Protein AF-0000000083136215 (afdb_homodimer)

Sequence (460 aa):
MIKAVIFDIDNTLYSYDENHIYGMEALAVYCRDSFGITTDEMQACYRKAGRIMTDRIGTDIAAIHSRMLRMQCMLELLEQPLFPHARNMYHAYWDTFIQHIQSNPGILEFMKELKKRTIRIGIGTDMTAYVQYRKLEAIGVTSYIDFIVTSEEAGVEKPHYHFFDICVEKAGVRPEECAFIGDNVRKDIEGAWESGLKGIWYTQEKEPPEHRYFPTIRSFRGIDVDEFLKMIKAVIFDIDNTLYSYDENHIYGMEALAVYCRDSFGITTDEMQACYRKAGRIMTDRIGTDIAAIHSRMLRMQCMLELLEQPLFPHARNMYHAYWDTFIQHIQSNPGILEFMKELKKRTIRIGIGTDMTAYVQYRKLEAIGVTSYIDFIVTSEEAGVEKPHYHFFDICVEKAGVRPEECAFIGDNVRKDIEGAWESGLKGIWYTQEKEPPEHRYFPTIRSFRGIDVDEFLK

Secondary structure (DSSP, 8-state):
---EEEE--BTTTB-HHHHHHHHHHHHHHHHHHHH---HHHHHHHHHHHHHHHHHHH-S-SGGGG-HHHHHHHHHHHTT--STTHHHHHHHHHHHHHHHT--BPTTHHHHHHHHHHTT-EEEEEESS-HHHHHHHHHHHT-GGG--EEEEHHHHSS-TT-HHHHHHHHHHHTS-GGGEEEEES-IIIIIIHHHHTTSEEEEE-TTSPPPSS-SS-EES-STT--HHHHT-/---EEEE--BTTTB-HHHHHHHHHHHHHHHHHHHH---HHHHHHHHHHHHHHHHHHH-S-SGGGG-HHHHHHHHHHHTT--STTHHHHHHHHHHHHHHHT--BPTTHHHHHHHHHHTT-EEEEEESS-HHHHHHHHHHHT-GGG--EEEEHHHHSS-TT-HHHHHHHHHHHTS-GGGEEEEES-IIIIIIHHHHTTSEEEEE-TTSPPPSS-SS-EES-STT--HHHHT-

Radius of gyration: 23.6 Å; Cα contacts (8 Å, |Δi|>4): 904; chains: 2; bounding box: 54×70×49 Å

Foldseek 3Di:
DAQAEAEEQDLTFWDLVVLQVQLLVLLQVLCCVPPVDHSVVLVVLLVVLLVVQCVVVVAAFQSSVDLLSSLVSSCVVSVHDCPPRSVVSVCSRLVRSLQPTETFPQPQVLLVVCVVVNRAYEYQYEHDDPSVVSNCVSHPNVVRHQYYFYSNNQVHAFLDLSSVVVVCVSSVDDLCNYEFEYADCRGTQVSSVVNNHQYEHAPCLDDDDPDDPHHYDPGNPPDPNVVVND/DAQAEAEEQDLTFWDLVVLQVQLLVLLQVLCCVPPVDHSVVLVVLLVVLLVVQCVVVVAAFQSSVDLLSSLVSSCVVSVHDCPPRSVVSVCSRLVRSLQPTETFPQPQVLLVVCVVVNRAYEYQYEHDDPSVVSNCVSHPNVVRHQYYFYSNNQVHAFLDLSSLVVVCVSSVDDLCSYEFEDADCRGTQVSSVVNNHQYEHEPQLDDDDPDDDHHYDPGSPPDDVVVVND

Nearest PDB structures (foldseek):
  6q7p-assembly1_A  TM=8.372E-01  e=2.962E-14  Pyrococcus horikoshii
  1x42-assembly1_A  TM=8.028E-01  e=6.307E-14  Pyrococcus horikoshii OT3
  2gfh-assembly1_A  TM=7.678E-01  e=7.085E-14  Mus musculus
  2hoq-assembly1_A-2  TM=7.217E-01  e=1.128E-13  Pyrococcus horikoshii OT3
  3qnm-assembly1_A  TM=7.711E-01  e=2.320E-12  Bacteroides thetaiotaomicron

Organism: NCBI:txid40520

Solvent-accessible surface area (backbone atoms only — not comparable to full-atom values): 23014 Å² total; per-residue (Å²): 101,50,47,28,44,27,32,28,48,75,43,49,46,26,58,41,74,65,25,47,51,45,10,51,49,40,33,28,52,51,40,29,74,73,69,69,44,52,56,66,55,45,51,53,38,51,54,52,20,47,53,53,44,43,62,50,30,67,60,71,32,20,56,68,65,38,54,54,58,37,34,43,41,30,27,57,74,67,72,44,66,56,66,73,45,25,62,50,44,33,46,34,20,50,54,45,20,48,71,61,50,54,49,38,68,32,47,66,62,46,50,50,53,38,48,76,67,68,33,43,28,34,35,46,32,72,29,52,57,66,63,50,54,54,45,40,55,52,47,66,52,53,92,59,54,73,46,76,42,27,8,33,57,33,46,31,31,69,39,44,50,67,40,52,50,52,47,31,60,72,64,70,53,58,40,70,22,27,33,30,39,17,52,42,60,63,38,34,23,50,20,26,43,76,52,43,25,42,22,27,36,34,44,74,69,37,81,69,69,86,89,59,96,58,55,72,41,41,60,43,52,85,61,58,60,73,67,64,36,98,100,51,48,25,44,26,33,27,48,75,44,47,46,27,60,40,72,63,26,48,50,47,11,51,52,40,35,29,52,50,40,29,75,75,68,70,43,53,53,69,54,46,54,52,40,51,54,51,18,47,54,53,43,42,62,51,29,68,60,71,33,20,56,69,64,36,54,52,59,37,34,43,40,31,27,57,74,68,71,44,68,57,67,72,46,26,62,51,45,33,46,36,21,50,54,45,20,47,72,62,50,52,49,38,68,32,45,66,61,45,51,51,54,39,47,75,66,68,33,44,29,34,36,48,33,72,28,52,58,66,62,51,56,53,45,40,56,51,46,66,52,52,92,59,54,71,46,77,40,28,9,33,55,35,46,30,32,66,41,43,53,67,40,53,50,50,48,31,59,73,65,69,53,57,40,71,22,27,33,29,38,18,51,43,60,63,40,36,23,50,20,27,41,78,51,44,24,42,23,26,37,34,45,73,71,37,82,69,69,86,90,59,96,57,55,70,38,40,57,45,54,84,61,55,58,73,67,64,36,96

InterPro domains:
  IPR006439 HAD hydrolase, subfamily IA [PR00413] (2-13)
  IPR006439 HAD hydrolase, subfamily IA [PR00413] (145-161)
  IPR006439 HAD hydrolase, subfamily IA [PR00413] (163-183)
  IPR006439 HAD hydrolase, subfamily IA [TIGR01549] (105-193)
  IPR023214 HAD superfamily [G3DSA:3.40.50.1000] (3-214)
  IPR036412 HAD-like superfamily [SSF56784] (1-215)
  IPR051400 HAD-like hydrolase superfamily enzymes [PTHR46470] (2-211)

Structure (mmCIF, N/CA/C/O backbone):
data_AF-0000000083136215-model_v1
#
loop_
_entity.id
_entity.type
_entity.pdbx_description
1 polymer "Pyrimidine 5'-nucleotidase YjjG"
#
loop_
_atom_site.group_PDB
_atom_site.id
_atom_site.type_symbol
_atom_site.label_atom_id
_atom_site.label_alt_id
_atom_site.label_comp_id
_atom_site.label_asym_id
_atom_site.label_entity_id
_atom_site.label_seq_id
_atom_site.pdbx_PDB_ins_code
_atom_site.Cartn_x
_atom_site.Cartn_y
_atom_site.Cartn_z
_atom_site.occupancy
_atom_site.B_iso_or_equiv
_atom_site.auth_seq_id
_atom_site.auth_comp_id
_atom_site.auth_asym_id
_atom_site.auth_atom_id
_atom_site.pdbx_PDB_model_num
ATOM 1 N N . MET A 1 1 ? 0.825 27.344 22.625 1 93.5 1 MET A N 1
ATOM 2 C CA . MET A 1 1 ? 0.181 27.719 21.359 1 93.5 1 MET A CA 1
ATOM 3 C C . MET A 1 1 ? 0.409 26.656 20.297 1 93.5 1 MET A C 1
ATOM 5 O O . MET A 1 1 ? 1.489 26.062 20.219 1 93.5 1 MET A O 1
ATOM 9 N N . ILE A 1 2 ? -0.54 26.422 19.609 1 97.94 2 ILE A N 1
ATOM 10 C CA . ILE A 1 2 ? -0.49 25.391 18.578 1 97.94 2 ILE A CA 1
ATOM 11 C C . ILE A 1 2 ? 0.413 25.844 17.438 1 97.94 2 ILE A C 1
ATOM 13 O O . ILE A 1 2 ? 0.312 26.969 16.969 1 97.94 2 ILE A O 1
ATOM 17 N N . LYS A 1 3 ? 1.242 24.953 17.016 1 98.75 3 LYS A N 1
ATOM 18 C CA . LYS A 1 3 ? 2.186 25.281 15.945 1 98.75 3 LYS A CA 1
ATOM 19 C C . LYS A 1 3 ? 2.037 24.312 14.773 1 98.75 3 LYS A C 1
ATOM 21 O O . LYS A 1 3 ? 2.564 24.562 13.688 1 98.75 3 LYS A O 1
ATOM 26 N N . ALA A 1 4 ? 1.312 23.25 14.992 1 98.81 4 ALA A N 1
ATOM 27 C CA . ALA A 1 4 ? 0.999 22.297 13.938 1 98.81 4 ALA A CA 1
ATOM 28 C C . ALA A 1 4 ? -0.413 21.734 14.102 1 98.81 4 ALA A C 1
ATOM 30 O O . ALA A 1 4 ? -0.846 21.453 15.219 1 98.81 4 ALA A O 1
ATOM 31 N N . VAL A 1 5 ? -1.14 21.703 12.992 1 98.94 5 VAL A N 1
ATOM 32 C CA . VAL A 1 5 ? -2.469 21.094 12.961 1 98.94 5 VAL A CA 1
ATOM 33 C C . VAL A 1 5 ? -2.463 19.891 12.023 1 98.94 5 VAL A C 1
ATOM 35 O O . VAL A 1 5 ? -2.119 20 10.852 1 98.94 5 VAL A O 1
ATOM 38 N N . ILE A 1 6 ? -2.789 18.766 12.586 1 98.94 6 ILE A N 1
ATOM 39 C CA . ILE A 1 6 ? -2.822 17.5 11.852 1 98.94 6 ILE A CA 1
ATOM 40 C C . ILE A 1 6 ? -4.27 17.062 11.641 1 98.94 6 ILE A C 1
ATOM 42 O O . ILE A 1 6 ? -5.051 17 12.586 1 98.94 6 ILE A O 1
ATOM 46 N N . PHE A 1 7 ? -4.652 16.812 10.398 1 98.94 7 PHE A N 1
ATOM 47 C CA . PHE A 1 7 ? -6.016 16.438 10.047 1 98.94 7 PHE A CA 1
ATOM 48 C C . PHE A 1 7 ? -6.094 14.961 9.695 1 98.94 7 PHE A C 1
ATOM 50 O O . PHE A 1 7 ? -5.254 14.445 8.953 1 98.94 7 PHE A O 1
ATOM 57 N N . ASP A 1 8 ? -7.121 14.273 10.258 1 98.88 8 ASP A N 1
ATOM 58 C CA . ASP A 1 8 ? -7.59 13.047 9.625 1 98.88 8 ASP A CA 1
ATOM 59 C C . ASP A 1 8 ? -8.172 13.328 8.242 1 98.88 8 ASP A C 1
ATOM 61 O O . ASP A 1 8 ? -8.453 14.477 7.902 1 98.88 8 ASP A O 1
ATOM 65 N N . ILE A 1 9 ? -8.359 12.25 7.434 1 98.81 9 ILE A N 1
ATOM 66 C CA . ILE A 1 9 ? -8.891 12.469 6.094 1 98.81 9 ILE A CA 1
ATOM 67 C C . ILE A 1 9 ? -10.367 12.078 6.062 1 98.81 9 ILE A C 1
ATOM 69 O O . ILE A 1 9 ? -11.242 12.938 5.926 1 98.81 9 ILE A O 1
ATOM 73 N N . ASP A 1 10 ? -10.711 10.773 6.293 1 98.62 10 ASP A N 1
ATOM 74 C CA . ASP A 1 10 ? -12.047 10.219 6.098 1 98.62 10 ASP A CA 1
ATOM 75 C C . ASP A 1 10 ? -13.016 10.75 7.148 1 98.62 10 ASP A C 1
ATOM 77 O O . ASP A 1 10 ? -12.781 10.609 8.352 1 98.62 10 ASP A O 1
ATOM 81 N N . ASN A 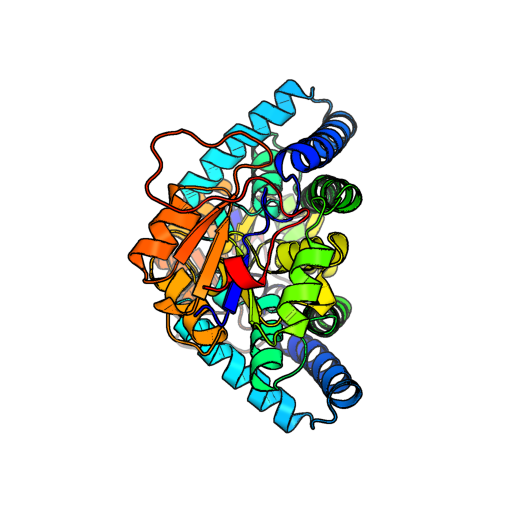1 11 ? -14.094 11.344 6.633 1 98.5 11 ASN A N 1
ATOM 82 C CA . ASN A 1 11 ? -15.156 11.945 7.434 1 98.5 11 ASN A CA 1
ATOM 83 C C . ASN A 1 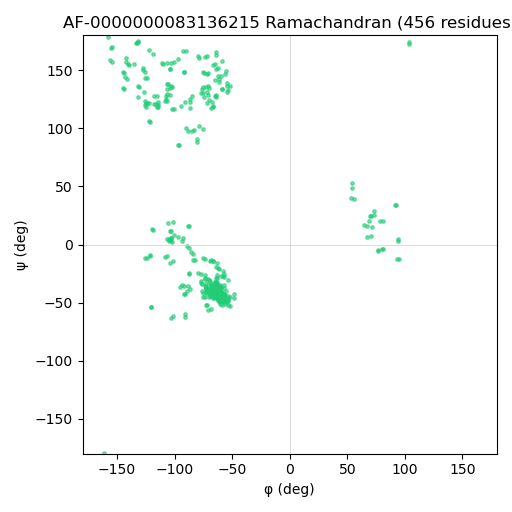11 ? -14.656 13.133 8.242 1 98.5 11 ASN A C 1
ATOM 85 O O . ASN A 1 11 ? -15.305 13.562 9.195 1 98.5 11 ASN A O 1
ATOM 89 N N . THR A 1 12 ? -13.445 13.648 7.824 1 98.69 12 THR A N 1
ATOM 90 C CA . THR A 1 12 ? -12.898 14.891 8.375 1 98.69 12 THR A CA 1
ATOM 91 C C . THR A 1 12 ? -12.688 15.922 7.273 1 98.69 12 THR A C 1
ATOM 93 O O . THR A 1 12 ? -13.281 17 7.301 1 98.69 12 THR A O 1
ATOM 96 N N . LEU A 1 13 ? -11.984 15.594 6.234 1 98.75 13 LEU A N 1
ATOM 97 C CA . LEU A 1 13 ? -11.75 16.547 5.148 1 98.75 13 LEU A CA 1
ATOM 98 C C . LEU A 1 13 ? -12.875 16.484 4.121 1 98.75 13 LEU A C 1
ATOM 100 O O . LEU A 1 13 ? -13.062 17.422 3.344 1 98.75 13 LEU A O 1
ATOM 104 N N . TYR A 1 14 ? -13.523 15.398 4.039 1 98.44 14 TYR A N 1
ATOM 105 C CA . TYR A 1 14 ? -14.648 15.117 3.152 1 98.44 14 TYR A CA 1
ATOM 106 C C . TYR A 1 14 ? -15.539 14.023 3.727 1 98.44 14 TYR A C 1
ATOM 108 O O . TYR A 1 14 ? -15.219 13.438 4.766 1 98.44 14 TYR A O 1
ATOM 116 N N . SER A 1 15 ? -16.734 13.758 3.164 1 98.06 15 SER A N 1
ATOM 117 C CA . SER A 1 15 ? -17.656 12.711 3.631 1 98.06 15 SER A CA 1
ATOM 118 C C . SER A 1 15 ? -17.297 11.359 3.029 1 98.06 15 SER A C 1
ATOM 120 O O . SER A 1 15 ? -17.641 11.07 1.886 1 98.06 15 SER A O 1
ATOM 122 N N . TYR A 1 16 ? -16.578 10.57 3.803 1 98.44 16 TYR A N 1
ATOM 123 C CA . TYR A 1 16 ? -16.25 9.211 3.367 1 98.44 16 TYR A CA 1
ATOM 124 C C . TYR A 1 16 ? -17.516 8.398 3.123 1 98.44 16 TYR A C 1
ATOM 126 O O . TYR A 1 16 ? -17.625 7.695 2.119 1 98.44 16 TYR A O 1
ATOM 134 N N . ASP A 1 17 ? -18.5 8.422 4.051 1 97.69 17 ASP A N 1
ATOM 135 C CA . ASP A 1 17 ? -19.703 7.609 4.012 1 97.69 17 ASP A CA 1
ATOM 136 C C . ASP A 1 17 ? -20.484 7.844 2.717 1 97.69 17 ASP A C 1
ATOM 138 O O . ASP A 1 17 ? -20.953 6.895 2.09 1 97.69 17 ASP A O 1
ATOM 142 N N . GLU A 1 18 ? -20.562 9.164 2.344 1 97.75 18 GLU A N 1
ATOM 143 C CA . GLU A 1 18 ? -21.25 9.484 1.093 1 97.75 18 GLU A CA 1
ATOM 144 C C . GLU A 1 18 ? -20.484 8.922 -0.108 1 97.75 18 GLU A C 1
ATOM 146 O O . GLU A 1 18 ? -21.078 8.32 -1 1 97.75 18 GLU A O 1
ATOM 151 N N . ASN A 1 19 ? -19.219 9.117 -0.139 1 98.69 19 ASN A N 1
ATOM 152 C CA . ASN A 1 19 ? -18.422 8.672 -1.279 1 98.69 19 ASN A CA 1
ATOM 153 C C . ASN A 1 19 ? -18.359 7.152 -1.353 1 98.69 19 ASN A C 1
ATOM 155 O O . ASN A 1 19 ? -18.266 6.582 -2.441 1 98.69 19 ASN A O 1
ATOM 159 N N . HIS A 1 20 ? -18.344 6.5 -0.142 1 98.69 20 HIS A N 1
ATOM 160 C CA . HIS A 1 20 ? -18.375 5.043 -0.09 1 98.69 20 HIS A CA 1
ATOM 161 C C . HIS A 1 20 ? -19.594 4.492 -0.82 1 98.69 20 HIS A C 1
ATOM 163 O O . HIS A 1 20 ? -19.516 3.451 -1.477 1 98.69 20 HIS A O 1
ATOM 169 N N . ILE A 1 21 ? -20.75 5.168 -0.734 1 98.44 21 ILE A N 1
ATOM 170 C CA . ILE A 1 21 ? -21.969 4.758 -1.431 1 98.44 21 ILE A CA 1
ATOM 171 C C . ILE A 1 21 ? -21.703 4.723 -2.936 1 98.44 21 ILE A C 1
ATOM 173 O O . ILE A 1 21 ? -22.062 3.748 -3.607 1 98.44 21 ILE A O 1
ATOM 177 N N . TYR A 1 22 ? -21.047 5.77 -3.48 1 98.75 22 TYR A N 1
ATOM 178 C CA . TYR A 1 22 ? -20.75 5.82 -4.906 1 98.75 22 TYR A CA 1
ATOM 179 C C . TYR A 1 22 ? -19.828 4.672 -5.305 1 98.75 22 TYR A C 1
ATOM 181 O O . TYR A 1 22 ? -20.047 4.012 -6.324 1 98.75 22 TYR A O 1
ATOM 189 N N . GLY A 1 23 ? -18.734 4.469 -4.516 1 98.88 23 GLY A N 1
ATOM 190 C CA . GLY A 1 23 ? -17.828 3.357 -4.797 1 98.88 23 GLY A CA 1
ATOM 191 C C . GLY A 1 23 ? -18.531 2.01 -4.781 1 98.88 23 GLY A C 1
ATOM 192 O O . GLY A 1 23 ? -18.328 1.188 -5.676 1 98.88 23 GLY A O 1
ATOM 193 N N . MET A 1 24 ? -19.422 1.765 -3.744 1 98.81 24 MET A N 1
ATOM 194 C CA . MET A 1 24 ? -20.141 0.498 -3.59 1 98.81 24 MET A CA 1
ATOM 195 C C . MET A 1 24 ? -21.125 0.291 -4.727 1 98.81 24 MET A C 1
ATOM 197 O O . MET A 1 24 ? -21.328 -0.836 -5.184 1 98.81 24 MET A O 1
ATOM 201 N N . GLU A 1 25 ? -21.766 1.363 -5.145 1 98.75 25 GLU A N 1
ATOM 202 C CA . GLU A 1 25 ? -22.688 1.273 -6.273 1 98.75 25 GLU A CA 1
ATOM 203 C C . GLU A 1 25 ? -21.953 0.869 -7.551 1 98.75 25 GLU A C 1
ATOM 205 O O . GLU A 1 25 ? -22.438 0.022 -8.305 1 98.75 25 GLU A O 1
ATOM 210 N N . ALA A 1 26 ? -20.797 1.514 -7.793 1 98.88 26 ALA A N 1
ATOM 211 C CA . ALA A 1 26 ? -20 1.153 -8.961 1 98.88 26 ALA A CA 1
ATOM 212 C C . ALA A 1 26 ? -19.562 -0.307 -8.898 1 98.88 26 ALA A C 1
ATOM 214 O O . ALA A 1 26 ? -19.562 -1.01 -9.914 1 98.88 26 ALA A O 1
ATOM 215 N N . LEU A 1 27 ? -19.172 -0.748 -7.723 1 98.94 27 LEU A N 1
ATOM 216 C CA . LEU A 1 27 ? -18.781 -2.139 -7.523 1 98.94 27 LEU A CA 1
ATOM 217 C C . LEU A 1 27 ? -19.953 -3.076 -7.781 1 98.94 27 LEU A C 1
ATOM 219 O O . LEU A 1 27 ? -19.797 -4.129 -8.398 1 98.94 27 LEU A O 1
ATOM 223 N N . ALA A 1 28 ? -21.125 -2.723 -7.305 1 98.81 28 ALA A N 1
ATOM 224 C CA . ALA A 1 28 ? -22.328 -3.529 -7.512 1 98.81 28 ALA A CA 1
ATOM 225 C C . ALA A 1 28 ? -22.656 -3.668 -8.992 1 98.81 28 ALA A C 1
ATOM 227 O O . ALA A 1 28 ? -23 -4.754 -9.461 1 98.81 28 ALA A O 1
ATOM 228 N N . VAL A 1 29 ? -22.578 -2.59 -9.703 1 98.88 29 VAL A N 1
ATOM 229 C CA . VAL A 1 29 ? -22.828 -2.611 -11.141 1 98.88 29 VAL A CA 1
ATOM 230 C C . VAL A 1 29 ? -21.828 -3.557 -11.82 1 98.88 29 VAL A C 1
ATOM 232 O O . VAL A 1 29 ? -22.234 -4.395 -12.633 1 98.88 29 VAL A O 1
ATOM 235 N N . TYR A 1 30 ? -20.547 -3.383 -11.461 1 98.88 30 TYR A N 1
ATOM 236 C CA . TYR A 1 30 ? -19.547 -4.254 -12.047 1 98.88 30 TYR A CA 1
ATOM 237 C C . TYR A 1 30 ? -19.875 -5.723 -11.789 1 98.88 30 TYR A C 1
ATOM 239 O O . TYR A 1 30 ? -19.797 -6.547 -12.703 1 98.88 30 TYR A O 1
ATOM 247 N N . CYS A 1 31 ? -20.234 -6.082 -10.539 1 98.81 31 CYS A N 1
ATOM 248 C CA . CYS A 1 31 ? -20.484 -7.465 -10.156 1 98.81 31 CYS A CA 1
ATOM 249 C C . CYS A 1 31 ? -21.75 -7.992 -10.828 1 98.81 31 CYS A C 1
ATOM 251 O O . CYS A 1 31 ? -21.812 -9.164 -11.219 1 98.81 31 CYS A O 1
ATOM 253 N N . ARG A 1 32 ? -22.734 -7.148 -10.883 1 98.62 32 ARG A N 1
ATOM 254 C CA . ARG A 1 32 ? -23.953 -7.539 -11.602 1 98.62 32 ARG A CA 1
ATOM 255 C C . ARG A 1 32 ? -23.641 -7.871 -13.055 1 98.62 32 ARG A C 1
ATOM 257 O O . ARG A 1 32 ? -24.031 -8.93 -13.555 1 98.62 32 ARG A O 1
ATOM 264 N N . ASP A 1 33 ? -22.922 -7.035 -13.672 1 98.75 33 ASP A N 1
ATOM 265 C CA . ASP A 1 33 ? -22.656 -7.176 -15.102 1 98.75 33 ASP A CA 1
ATOM 266 C C . ASP A 1 33 ? -21.688 -8.32 -15.375 1 98.75 33 ASP A C 1
ATOM 268 O O . ASP A 1 33 ? -21.797 -9 -16.391 1 98.75 33 ASP A O 1
ATOM 272 N N . SER A 1 34 ? -20.734 -8.469 -14.508 1 98.75 34 SER A N 1
ATOM 273 C CA . SER A 1 34 ? -19.672 -9.445 -14.758 1 98.75 34 SER A CA 1
ATOM 274 C C . SER A 1 34 ? -20.047 -10.82 -14.211 1 98.75 34 SER A C 1
ATOM 276 O O . SER A 1 34 ? -19.641 -11.844 -14.758 1 98.75 34 SER A O 1
ATOM 278 N N . PHE A 1 35 ? -20.75 -10.891 -13.062 1 98.69 35 PHE A N 1
ATOM 279 C CA . PHE A 1 35 ? -20.922 -12.148 -12.352 1 98.69 35 PHE A CA 1
ATOM 280 C C . PHE A 1 35 ? -22.406 -12.484 -12.203 1 98.69 35 PHE A C 1
ATOM 282 O O . PHE A 1 35 ? -22.75 -13.562 -11.719 1 98.69 35 PHE A O 1
ATOM 289 N N . GLY A 1 36 ? -23.328 -11.586 -12.523 1 98.44 36 GLY A N 1
ATOM 290 C CA . GLY A 1 36 ? -24.75 -11.812 -12.461 1 98.44 36 GLY A CA 1
ATOM 291 C C . GLY A 1 36 ? -25.297 -11.844 -11.047 1 98.44 36 GLY A C 1
ATOM 292 O O . GLY A 1 36 ? -26.312 -12.484 -10.773 1 98.44 36 GLY A O 1
ATOM 293 N N . ILE A 1 37 ? -24.641 -11.203 -10.125 1 98.62 37 ILE A N 1
ATOM 294 C CA . ILE A 1 37 ? -25.109 -11.227 -8.75 1 98.62 37 ILE A CA 1
ATOM 295 C C . ILE A 1 37 ? -25.797 -9.898 -8.422 1 98.62 37 ILE A C 1
ATOM 297 O O . ILE A 1 37 ? -25.5 -8.867 -9.031 1 98.62 37 ILE A O 1
ATOM 301 N N . THR A 1 38 ? -26.734 -9.922 -7.375 1 98.62 38 THR A N 1
ATOM 302 C CA . THR A 1 38 ? -27.484 -8.742 -6.961 1 98.62 38 THR A CA 1
ATOM 303 C C . THR A 1 38 ? -26.625 -7.844 -6.07 1 98.62 38 THR A C 1
ATOM 305 O O . THR A 1 38 ? -25.578 -8.266 -5.57 1 98.62 38 THR A O 1
ATOM 308 N N . THR A 1 39 ? -27.047 -6.629 -5.938 1 98.38 39 THR A N 1
ATOM 309 C CA . THR A 1 39 ? -26.391 -5.68 -5.043 1 98.38 39 THR A CA 1
ATOM 310 C C . THR A 1 39 ? -26.312 -6.234 -3.623 1 98.38 39 THR A C 1
ATOM 312 O O . THR A 1 39 ? -25.297 -6.109 -2.953 1 98.38 39 THR A O 1
ATOM 315 N N . ASP A 1 40 ? -27.406 -6.902 -3.184 1 98.25 40 ASP A N 1
ATOM 316 C CA . ASP A 1 40 ? -27.438 -7.473 -1.84 1 98.25 40 ASP A CA 1
ATOM 317 C C . ASP A 1 40 ? -26.391 -8.57 -1.69 1 98.25 40 ASP A C 1
ATOM 319 O O . ASP A 1 40 ? -25.719 -8.656 -0.666 1 98.25 40 ASP A O 1
ATOM 323 N N . GLU A 1 41 ? -26.312 -9.367 -2.697 1 98.69 41 GLU A N 1
ATOM 324 C CA . GLU A 1 41 ? -25.312 -10.438 -2.684 1 98.69 41 GLU A CA 1
ATOM 325 C C . GLU A 1 41 ? -23.891 -9.875 -2.666 1 98.69 41 GLU A C 1
ATOM 327 O O . GLU A 1 41 ? -23.031 -10.375 -1.945 1 98.69 41 GLU A O 1
ATOM 332 N N . MET A 1 42 ? -23.766 -8.859 -3.5 1 98.75 42 MET A N 1
ATOM 333 C CA . MET A 1 42 ? -22.453 -8.211 -3.551 1 98.75 42 MET A CA 1
ATOM 334 C C . MET A 1 42 ? -22.109 -7.598 -2.201 1 98.75 42 MET A C 1
ATOM 336 O O . MET A 1 42 ? -20.984 -7.754 -1.723 1 98.75 42 MET A O 1
ATOM 340 N N . GLN A 1 43 ? -22.984 -6.902 -1.473 1 98.62 43 GLN A N 1
ATOM 341 C CA . GLN A 1 43 ? -22.719 -6.27 -0.184 1 98.62 43 GLN A CA 1
ATOM 342 C C . GLN A 1 43 ? -22.422 -7.309 0.89 1 98.62 43 GLN A C 1
ATOM 344 O O . GLN A 1 43 ? -21.547 -7.098 1.739 1 98.62 43 GLN A O 1
ATOM 349 N N . ALA A 1 44 ? -23.172 -8.461 0.862 1 98.69 44 ALA A N 1
ATOM 350 C CA . ALA A 1 44 ? -22.891 -9.555 1.791 1 98.69 44 ALA A CA 1
ATOM 351 C C . ALA A 1 44 ? -21.5 -10.125 1.569 1 98.69 44 ALA A C 1
ATOM 353 O O . ALA A 1 44 ? -20.781 -10.406 2.529 1 98.69 44 ALA A O 1
ATOM 354 N N . CYS A 1 45 ? -21.203 -10.242 0.268 1 98.88 45 CYS A N 1
ATOM 355 C CA . CYS A 1 45 ? -19.891 -10.734 -0.088 1 98.88 45 CYS A CA 1
ATOM 356 C C . CYS A 1 45 ? -18.797 -9.766 0.376 1 98.88 45 CYS A C 1
ATOM 358 O O . CYS A 1 45 ? -17.781 -10.188 0.909 1 98.88 45 CYS A O 1
ATOM 360 N N . TYR A 1 46 ? -19.047 -8.531 0.236 1 98.81 46 TYR A N 1
ATOM 361 C CA . TYR A 1 46 ? -18.109 -7.484 0.646 1 98.81 46 TYR A CA 1
ATOM 362 C C . TYR A 1 46 ? -17.859 -7.547 2.146 1 98.81 46 TYR A C 1
ATOM 364 O O . TYR A 1 46 ? -16.703 -7.465 2.586 1 98.81 46 TYR A O 1
ATOM 372 N N . ARG A 1 47 ? -18.891 -7.691 2.934 1 98.5 47 ARG A N 1
ATOM 373 C CA . ARG A 1 47 ? -18.766 -7.777 4.387 1 98.5 47 ARG A CA 1
ATOM 374 C C . ARG A 1 47 ? -18.016 -9.039 4.797 1 98.5 47 ARG A C 1
ATOM 376 O O . ARG A 1 47 ? -17.141 -9 5.66 1 98.5 47 ARG A O 1
ATOM 383 N N . LYS A 1 48 ? -18.375 -10.164 4.184 1 98.75 48 LYS A N 1
ATOM 384 C CA . LYS A 1 48 ? -17.703 -11.43 4.488 1 98.75 48 LYS A CA 1
ATOM 385 C C . LYS A 1 48 ? -16.219 -11.375 4.141 1 98.75 48 LYS A C 1
ATOM 387 O O . LYS A 1 48 ? -15.383 -11.859 4.898 1 98.75 48 LYS A O 1
ATOM 392 N N . ALA A 1 49 ? -15.953 -10.711 2.986 1 98.81 49 ALA A N 1
ATOM 393 C CA . ALA A 1 49 ? -14.562 -10.531 2.578 1 98.81 49 ALA A CA 1
ATOM 394 C C . ALA A 1 49 ? -13.781 -9.727 3.611 1 98.81 49 ALA A C 1
ATOM 396 O O . ALA A 1 49 ? -12.641 -10.055 3.932 1 98.81 49 ALA A O 1
ATOM 397 N N . GLY A 1 50 ? -14.367 -8.742 4.168 1 98.19 50 GLY A N 1
ATOM 398 C CA . GLY A 1 50 ? -13.727 -7.941 5.199 1 98.19 50 GLY A CA 1
ATOM 399 C C . GLY A 1 50 ? -13.359 -8.742 6.438 1 98.19 50 GLY A C 1
ATOM 400 O O . GLY A 1 50 ? -12.281 -8.562 7.004 1 98.19 50 GLY A O 1
ATOM 401 N N . ARG A 1 51 ? -14.258 -9.594 6.871 1 98 51 ARG A N 1
ATOM 402 C CA . ARG A 1 51 ? -14.023 -10.438 8.039 1 98 51 ARG A CA 1
ATOM 403 C C . ARG A 1 51 ? -12.867 -11.406 7.785 1 98 51 ARG A C 1
ATOM 405 O O . ARG A 1 51 ? -12.008 -11.602 8.648 1 98 51 ARG A O 1
ATOM 412 N N . ILE A 1 52 ? -12.844 -11.969 6.621 1 98.38 52 ILE A N 1
ATOM 413 C CA . ILE A 1 52 ? -11.789 -12.906 6.258 1 98.38 52 ILE A CA 1
ATOM 414 C C . ILE A 1 52 ? -10.438 -12.203 6.266 1 98.38 52 ILE A C 1
ATOM 416 O O . ILE A 1 52 ? -9.461 -12.711 6.828 1 98.38 52 ILE A O 1
ATOM 420 N N . MET A 1 53 ? -10.406 -11.031 5.668 1 97.94 53 MET A N 1
ATOM 421 C CA . MET A 1 53 ? -9.18 -10.242 5.613 1 97.94 53 MET A CA 1
ATOM 422 C C . MET A 1 53 ? -8.672 -9.93 7.016 1 97.94 53 MET A C 1
ATOM 424 O O . MET A 1 53 ? -7.477 -10.086 7.297 1 97.94 53 MET A O 1
ATOM 428 N N . THR A 1 54 ? -9.57 -9.469 7.848 1 97.19 54 THR A N 1
ATOM 429 C CA . THR A 1 54 ? -9.188 -9.109 9.211 1 97.19 54 THR A CA 1
ATOM 430 C C . THR A 1 54 ? -8.633 -10.32 9.953 1 97.19 54 THR A C 1
ATOM 432 O O . THR A 1 54 ? -7.637 -10.211 10.672 1 97.19 54 THR A O 1
ATOM 435 N N . ASP A 1 55 ? -9.242 -11.484 9.773 1 97.81 55 ASP A N 1
ATOM 436 C CA . ASP A 1 55 ? -8.797 -12.719 10.422 1 97.81 55 ASP A CA 1
ATOM 437 C C . ASP A 1 55 ? -7.418 -13.133 9.914 1 97.81 55 ASP A C 1
ATOM 439 O O . ASP A 1 55 ? -6.566 -13.562 10.695 1 97.81 55 ASP A O 1
ATOM 443 N N . ARG A 1 56 ? -7.18 -13.016 8.625 1 98 56 ARG A N 1
ATOM 444 C CA . ARG A 1 56 ? -5.906 -13.414 8.031 1 98 56 ARG A CA 1
ATOM 445 C C . ARG A 1 56 ? -4.777 -12.492 8.469 1 98 56 ARG A C 1
ATOM 447 O O . ARG A 1 56 ? -3.689 -12.953 8.82 1 98 56 ARG A O 1
ATOM 454 N N . ILE A 1 57 ? -5.031 -11.188 8.453 1 97.62 57 ILE A N 1
ATOM 455 C CA . ILE A 1 57 ? -4 -10.203 8.766 1 97.62 57 ILE A CA 1
ATOM 456 C C . ILE A 1 57 ? -3.715 -10.219 10.266 1 97.62 57 ILE A C 1
ATOM 458 O O . ILE A 1 57 ? -2.555 -10.164 10.688 1 97.62 57 ILE A O 1
ATOM 462 N N . GLY A 1 58 ? -4.68 -10.32 11.117 1 94.75 58 GLY A N 1
ATOM 463 C CA . GLY A 1 58 ? -4.57 -10.633 12.531 1 94.75 58 GLY A CA 1
ATOM 464 C C . GLY A 1 58 ? -4.082 -9.461 13.367 1 94.75 58 GLY A C 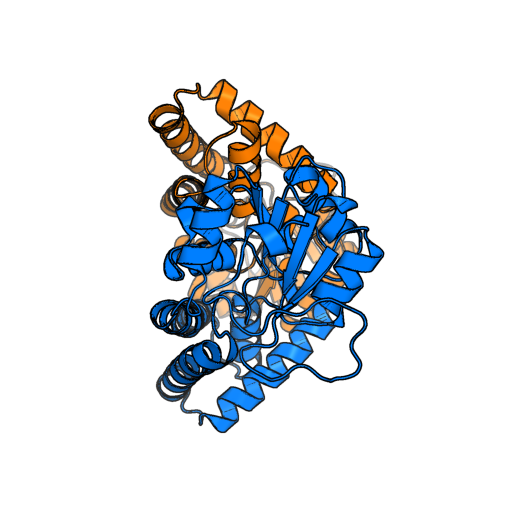1
ATOM 465 O O . GLY A 1 58 ? -3.914 -9.578 14.578 1 94.75 58 GLY A O 1
ATOM 466 N N . THR A 1 59 ? -3.711 -8.312 12.797 1 93.12 59 THR A N 1
ATOM 467 C CA . THR A 1 59 ? -3.266 -7.129 13.523 1 93.12 59 THR A CA 1
ATOM 468 C C . THR A 1 59 ? -3.822 -5.863 12.875 1 93.12 59 THR A C 1
ATOM 470 O O . THR A 1 59 ? -4.164 -5.863 11.688 1 93.12 59 THR A O 1
ATOM 473 N N . ASP A 1 60 ? -3.91 -4.879 13.68 1 94.19 60 ASP A N 1
ATOM 474 C CA . ASP A 1 60 ? -4.43 -3.605 13.195 1 94.19 60 ASP A CA 1
ATOM 475 C C . ASP A 1 60 ? -3.354 -2.816 12.461 1 94.19 60 ASP A C 1
ATOM 477 O O . ASP A 1 60 ? -2.627 -2.027 13.062 1 94.19 60 ASP A O 1
ATOM 481 N N . ILE A 1 61 ? -3.246 -3.053 11.188 1 97.25 61 ILE A N 1
ATOM 482 C CA . ILE A 1 61 ? -2.33 -2.348 10.297 1 97.25 61 ILE A CA 1
ATOM 483 C C . ILE A 1 61 ? -3.076 -1.894 9.047 1 97.25 61 ILE A C 1
ATOM 485 O O . ILE A 1 61 ? -4.246 -2.23 8.859 1 97.25 61 ILE A O 1
ATOM 489 N N . ALA A 1 62 ? -2.451 -1.161 8.211 1 97.94 62 ALA A N 1
ATOM 490 C CA . ALA A 1 62 ? -3.088 -0.507 7.07 1 97.94 62 ALA A CA 1
ATOM 491 C C . ALA A 1 62 ? -3.734 -1.53 6.141 1 97.94 62 ALA A C 1
ATOM 493 O O . ALA A 1 62 ? -4.754 -1.247 5.512 1 97.94 62 ALA A O 1
ATOM 494 N N . ALA A 1 63 ? -3.193 -2.768 6.125 1 98.12 63 ALA A N 1
ATOM 495 C CA . ALA A 1 63 ? -3.607 -3.797 5.176 1 98.12 63 ALA A CA 1
ATOM 496 C C . ALA A 1 63 ? -5.074 -4.172 5.379 1 98.12 63 ALA A C 1
ATOM 498 O O . ALA A 1 63 ? -5.754 -4.57 4.43 1 98.12 63 ALA A O 1
ATOM 499 N N . ILE A 1 64 ? -5.656 -4.02 6.582 1 97.62 64 ILE A N 1
ATOM 500 C CA . ILE A 1 64 ? -7.023 -4.449 6.867 1 97.62 64 ILE A CA 1
ATOM 501 C C . ILE A 1 64 ? -8.008 -3.574 6.098 1 97.62 64 ILE A C 1
ATOM 503 O O . ILE A 1 64 ? -9.188 -3.924 5.965 1 97.62 64 ILE A O 1
ATOM 507 N N . HIS A 1 65 ? -7.469 -2.463 5.574 1 97.44 65 HIS A N 1
ATOM 508 C CA . HIS A 1 65 ? -8.32 -1.528 4.852 1 97.44 65 HIS A CA 1
ATOM 509 C C . HIS A 1 65 ? -8.102 -1.63 3.346 1 97.44 65 HIS A C 1
ATOM 511 O O . HIS A 1 65 ? -8.695 -0.871 2.574 1 97.44 65 HIS A O 1
ATOM 517 N N . SER A 1 66 ? -7.262 -2.537 2.881 1 98.38 66 SER A N 1
ATOM 518 C CA . SER A 1 66 ? -6.902 -2.639 1.47 1 98.38 66 SER A CA 1
ATOM 519 C C . SER A 1 66 ? -8.094 -3.074 0.625 1 98.38 66 SER A C 1
ATOM 521 O O . SER A 1 66 ? -8.617 -4.18 0.797 1 98.38 66 SER A O 1
ATOM 523 N N . ARG A 1 67 ? -8.516 -2.217 -0.33 1 98.5 67 ARG A N 1
ATOM 524 C CA . ARG A 1 67 ? -9.602 -2.598 -1.23 1 98.5 67 ARG A CA 1
ATOM 525 C C . ARG A 1 67 ? -9.125 -3.615 -2.262 1 98.5 67 ARG A C 1
ATOM 527 O O . ARG A 1 67 ? -9.906 -4.445 -2.732 1 98.5 67 ARG A O 1
ATOM 534 N N . MET A 1 68 ? -7.809 -3.58 -2.621 1 98.69 68 MET A N 1
ATOM 535 C CA . MET A 1 68 ? -7.281 -4.621 -3.502 1 98.69 68 MET A CA 1
ATOM 536 C C . MET A 1 68 ? -7.492 -6.004 -2.895 1 98.69 68 MET A C 1
ATOM 538 O O . MET A 1 68 ? -7.965 -6.918 -3.572 1 98.69 68 MET A O 1
ATOM 542 N N . LEU A 1 69 ? -7.141 -6.105 -1.572 1 98.81 69 LEU A N 1
ATOM 543 C CA . LEU A 1 69 ? -7.316 -7.383 -0.888 1 98.81 69 LEU A CA 1
ATOM 544 C C . LEU A 1 69 ? -8.797 -7.719 -0.736 1 98.81 69 LEU A C 1
ATOM 546 O O . LEU A 1 69 ? -9.188 -8.883 -0.829 1 98.81 69 LEU A O 1
ATOM 550 N N . ARG A 1 70 ? -9.641 -6.68 -0.504 1 98.81 70 ARG A N 1
ATOM 551 C CA . ARG A 1 70 ? -11.078 -6.906 -0.381 1 98.81 70 ARG A CA 1
ATOM 552 C C . ARG A 1 70 ? -11.648 -7.492 -1.668 1 98.81 70 ARG A C 1
ATOM 554 O O . ARG A 1 70 ? -12.422 -8.453 -1.63 1 98.81 70 ARG A O 1
ATOM 561 N N . MET A 1 71 ? -11.258 -6.891 -2.85 1 98.94 71 MET A N 1
ATOM 562 C CA . MET A 1 71 ? -11.727 -7.391 -4.141 1 98.94 71 MET A CA 1
ATOM 563 C C . MET A 1 71 ? -11.242 -8.82 -4.379 1 98.94 71 MET A C 1
ATOM 565 O O . MET A 1 71 ? -12 -9.664 -4.855 1 98.94 71 MET A O 1
ATOM 569 N N . GLN A 1 72 ? -9.984 -9.023 -4.062 1 98.94 72 GLN A N 1
ATOM 570 C CA . GLN A 1 72 ? -9.445 -10.367 -4.203 1 98.94 72 GLN A CA 1
ATOM 571 C C . GLN A 1 72 ? -10.273 -11.375 -3.408 1 98.94 72 GLN A C 1
ATOM 573 O O . GLN A 1 72 ? -10.664 -12.422 -3.934 1 98.94 72 GLN A O 1
ATOM 578 N N . CYS A 1 73 ? -10.508 -11.094 -2.131 1 98.81 73 CYS A N 1
ATOM 579 C CA . CYS A 1 73 ? -11.258 -12 -1.266 1 98.81 73 CYS A CA 1
ATOM 580 C C . CYS A 1 73 ? -12.672 -12.195 -1.786 1 98.81 73 CYS A C 1
ATOM 582 O O . CYS A 1 73 ? -13.219 -13.305 -1.713 1 98.81 73 CYS A O 1
ATOM 584 N N . MET A 1 74 ? -13.312 -11.164 -2.279 1 98.88 74 MET A N 1
ATOM 585 C CA . MET A 1 74 ? -14.641 -11.297 -2.867 1 98.88 74 MET A CA 1
ATOM 586 C C . MET A 1 74 ? -14.625 -12.273 -4.035 1 98.88 74 MET A C 1
ATOM 588 O O . MET A 1 74 ? -15.508 -13.125 -4.152 1 98.88 74 MET A O 1
ATOM 592 N N . LEU A 1 75 ? -13.672 -12.094 -4.914 1 98.88 75 LEU A N 1
ATOM 593 C CA . LEU A 1 75 ? -13.578 -12.961 -6.086 1 98.88 75 LEU A CA 1
ATOM 594 C C . LEU A 1 75 ? -13.375 -14.414 -5.672 1 98.88 75 LEU A C 1
ATOM 596 O O . LEU A 1 75 ? -13.922 -15.32 -6.297 1 98.88 75 LEU A O 1
ATOM 600 N N . GLU A 1 76 ? -12.547 -14.57 -4.648 1 98.69 76 GLU A N 1
ATOM 601 C CA . GLU A 1 76 ? -12.359 -15.922 -4.121 1 98.69 76 GLU A CA 1
ATOM 602 C C . GLU A 1 76 ? -13.68 -16.5 -3.605 1 98.69 76 GLU A C 1
ATOM 604 O O . GLU A 1 76 ? -14.023 -17.641 -3.902 1 98.69 76 GLU A O 1
ATOM 609 N N . LEU A 1 77 ? -14.414 -15.727 -2.861 1 98.5 77 LEU A N 1
ATOM 610 C CA . LEU A 1 77 ? -15.695 -16.156 -2.312 1 98.5 77 LEU A CA 1
ATOM 611 C C . LEU A 1 77 ? -16.703 -16.438 -3.428 1 98.5 77 LEU A C 1
ATOM 613 O O . LEU A 1 77 ? -17.5 -17.375 -3.314 1 98.5 77 LEU A O 1
ATOM 617 N N . LEU A 1 78 ? -16.609 -15.695 -4.504 1 98.56 78 LEU A N 1
ATOM 618 C CA . LEU A 1 78 ? -17.547 -15.836 -5.613 1 98.56 78 LEU A CA 1
ATOM 619 C C . LEU A 1 78 ? -17.062 -16.875 -6.613 1 98.56 78 LEU A C 1
ATOM 621 O O . LEU A 1 78 ? -17.75 -17.172 -7.59 1 98.56 78 LEU A O 1
ATOM 625 N N . GLU A 1 79 ? -15.859 -17.422 -6.27 1 97.69 79 GLU A N 1
ATOM 626 C CA . GLU A 1 79 ? -15.242 -18.391 -7.172 1 97.69 79 GLU A CA 1
ATOM 627 C C . GLU A 1 79 ? -15.125 -17.828 -8.586 1 97.69 79 GLU A C 1
ATOM 629 O O . GLU A 1 79 ? -15.484 -18.5 -9.555 1 97.69 79 GLU A O 1
ATOM 634 N N . GLN A 1 80 ? -14.781 -16.562 -8.742 1 98.56 80 GLN A N 1
ATOM 635 C CA . GLN A 1 80 ? -14.508 -15.891 -10 1 98.56 80 GLN A CA 1
ATOM 636 C C . GLN A 1 80 ? -13.016 -15.695 -10.211 1 98.56 80 GLN A C 1
ATOM 638 O O . GLN A 1 80 ? -12.242 -15.672 -9.242 1 98.56 80 GLN A O 1
ATOM 643 N N . PRO A 1 81 ? -12.609 -15.672 -11.523 1 98.19 81 PRO A N 1
ATOM 644 C CA . PRO A 1 81 ? -11.188 -15.461 -11.781 1 98.19 81 PRO A CA 1
ATOM 645 C C . PRO A 1 81 ? -10.68 -14.117 -11.258 1 98.19 81 PRO A C 1
ATOM 647 O O . PRO A 1 81 ? -11.406 -13.125 -11.305 1 98.19 81 PRO A O 1
ATOM 650 N N . LEU A 1 82 ? -9.469 -14.094 -10.742 1 98.75 82 LEU A N 1
ATOM 651 C CA . LEU A 1 82 ? -8.852 -12.875 -10.242 1 98.75 82 LEU A CA 1
ATOM 652 C C . LEU A 1 82 ? -8.633 -11.867 -11.367 1 98.75 82 LEU A C 1
ATOM 654 O O . LEU A 1 82 ? -8.828 -10.664 -11.172 1 98.75 82 LEU A O 1
ATOM 658 N N . PHE A 1 83 ? -8.203 -12.469 -12.555 1 98.56 83 PHE A N 1
ATOM 659 C CA . PHE A 1 83 ? -7.91 -11.609 -13.695 1 98.56 83 PHE A CA 1
ATOM 660 C C . PHE A 1 83 ? -9.016 -11.711 -14.742 1 98.56 83 PHE A C 1
ATOM 662 O O . PHE A 1 83 ? -9.5 -12.805 -15.039 1 98.56 83 PHE A O 1
ATOM 669 N N . PRO A 1 84 ? -9.367 -10.531 -15.281 1 98.25 84 PRO A N 1
ATOM 670 C CA . PRO A 1 84 ? -8.891 -9.18 -14.984 1 98.25 84 PRO A CA 1
ATOM 671 C C . PRO A 1 84 ? -9.688 -8.508 -13.867 1 98.25 84 PRO A C 1
ATOM 673 O O . PRO A 1 84 ? -9.555 -7.301 -13.648 1 98.25 84 PRO A O 1
ATOM 676 N N . HIS A 1 85 ? -10.461 -9.297 -13.094 1 98.88 85 HIS A N 1
ATOM 677 C CA . HIS A 1 85 ? -11.578 -8.734 -12.336 1 98.88 85 HIS A CA 1
ATOM 678 C C . HIS A 1 85 ? -11.086 -7.996 -11.094 1 98.88 85 HIS A C 1
ATOM 680 O O . HIS A 1 85 ? -11.664 -6.984 -10.703 1 98.88 85 HIS A O 1
ATOM 686 N N . ALA A 1 86 ? -9.977 -8.438 -10.414 1 98.88 86 ALA A N 1
ATOM 687 C CA . ALA A 1 86 ? -9.539 -7.852 -9.148 1 98.88 86 ALA A CA 1
ATOM 688 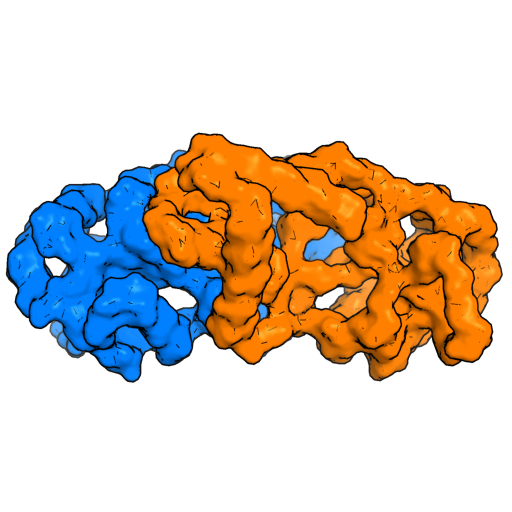C C . ALA A 1 86 ? -9.211 -6.371 -9.312 1 98.88 86 ALA A C 1
ATOM 690 O O . ALA A 1 86 ? -9.742 -5.527 -8.586 1 98.88 86 ALA A O 1
ATOM 691 N N . ARG A 1 87 ? -8.414 -6.023 -10.305 1 98.81 87 ARG A N 1
ATOM 692 C CA . ARG A 1 87 ? -8.039 -4.629 -10.516 1 98.81 87 ARG A CA 1
ATOM 693 C C . ARG A 1 87 ? -9.211 -3.828 -11.07 1 98.81 87 ARG A C 1
ATOM 695 O O . ARG A 1 87 ? -9.359 -2.645 -10.758 1 98.81 87 ARG A O 1
ATOM 702 N N . ASN A 1 88 ? -9.992 -4.551 -11.992 1 98.88 88 ASN A N 1
ATOM 703 C CA . ASN A 1 88 ? -11.164 -3.848 -12.5 1 98.88 88 ASN A CA 1
ATOM 704 C C . ASN A 1 88 ? -12.102 -3.422 -11.367 1 98.88 88 ASN A C 1
ATOM 706 O O . ASN A 1 88 ? -12.602 -2.297 -11.367 1 98.88 88 ASN A O 1
ATOM 710 N N . MET A 1 89 ? -12.336 -4.363 -10.445 1 98.94 89 MET A N 1
ATOM 711 C CA . MET A 1 89 ? -13.195 -4.074 -9.297 1 98.94 89 MET A CA 1
ATOM 712 C C . MET A 1 89 ? -12.586 -2.986 -8.422 1 98.94 89 MET A C 1
ATOM 714 O O . MET A 1 89 ? -13.297 -2.092 -7.953 1 98.94 89 MET A O 1
ATOM 718 N N . TYR A 1 90 ? -11.227 -3.059 -8.172 1 98.88 90 TYR A N 1
ATOM 719 C CA . TYR A 1 90 ? -10.492 -2.043 -7.426 1 98.88 90 TYR A CA 1
ATOM 720 C C . TYR A 1 90 ? -10.711 -0.66 -8.023 1 98.88 90 TYR A C 1
ATOM 722 O O . TYR A 1 90 ? -11.055 0.286 -7.316 1 98.88 90 TYR A O 1
ATOM 730 N N . HIS A 1 91 ? -10.555 -0.556 -9.352 1 98.88 91 HIS A N 1
ATOM 731 C CA . HIS A 1 91 ? -10.664 0.733 -10.031 1 98.88 91 HIS A CA 1
ATOM 732 C C . HIS A 1 91 ? -12.117 1.193 -10.102 1 98.88 91 HIS A C 1
ATOM 734 O O . HIS A 1 91 ? -12.398 2.389 -9.984 1 98.88 91 HIS A O 1
ATOM 740 N N . ALA A 1 92 ? -13.086 0.221 -10.281 1 98.81 92 ALA A N 1
ATOM 741 C CA . ALA A 1 92 ? -14.5 0.593 -10.25 1 98.81 92 ALA A CA 1
ATOM 742 C C . ALA A 1 92 ? -14.859 1.293 -8.945 1 98.81 92 ALA A C 1
ATOM 744 O O . ALA A 1 92 ? -15.492 2.35 -8.953 1 98.81 92 ALA A O 1
ATOM 745 N N . TYR A 1 93 ? -14.336 0.717 -7.871 1 98.88 93 TYR A N 1
ATOM 746 C CA . TYR A 1 93 ? -14.641 1.269 -6.555 1 98.88 93 TYR A CA 1
ATOM 747 C C . TYR A 1 93 ? -13.945 2.609 -6.348 1 98.88 93 TYR A C 1
ATOM 749 O O . TYR A 1 93 ? -14.609 3.631 -6.145 1 98.88 93 TYR A O 1
ATOM 757 N N . TRP A 1 94 ? -12.633 2.635 -6.492 1 98.88 94 TRP A N 1
ATOM 758 C CA . TRP A 1 94 ? -11.867 3.803 -6.066 1 98.88 94 TRP A CA 1
ATOM 759 C C . TRP A 1 94 ? -12.039 4.957 -7.051 1 98.88 94 TRP A C 1
ATOM 761 O O . TRP A 1 94 ? -12.094 6.121 -6.648 1 98.88 94 TRP A O 1
ATOM 771 N N . ASP A 1 95 ? -12.023 4.656 -8.391 1 98.81 95 ASP A N 1
ATOM 772 C CA . ASP A 1 95 ? -12.141 5.742 -9.352 1 98.81 95 ASP A CA 1
ATOM 773 C C . ASP A 1 95 ? -13.469 6.48 -9.188 1 98.81 95 ASP A C 1
ATOM 775 O O . ASP A 1 95 ? -13.508 7.711 -9.203 1 98.81 95 ASP A O 1
ATOM 779 N N . THR A 1 96 ? -14.594 5.695 -8.953 1 98.88 96 THR A N 1
ATOM 780 C CA . THR A 1 96 ? -15.906 6.309 -8.742 1 98.88 96 THR A CA 1
ATOM 781 C C . THR A 1 96 ? -15.953 7.027 -7.398 1 98.88 96 THR A C 1
ATOM 783 O O . THR A 1 96 ? -16.438 8.156 -7.309 1 98.88 96 THR A O 1
ATOM 786 N N . PHE A 1 97 ? -15.414 6.398 -6.371 1 98.88 97 PHE A N 1
ATOM 787 C CA . PHE A 1 97 ? -15.32 6.988 -5.039 1 98.88 97 PHE A CA 1
ATOM 788 C C . PHE A 1 97 ? -14.633 8.344 -5.102 1 98.88 97 PHE A C 1
ATOM 790 O O . PHE A 1 97 ? -15.188 9.352 -4.652 1 98.88 97 PHE A O 1
ATOM 797 N N . ILE A 1 98 ? -13.477 8.422 -5.707 1 98.88 98 ILE A N 1
ATOM 798 C CA . ILE A 1 98 ? -12.609 9.594 -5.711 1 98.88 98 ILE A CA 1
ATOM 799 C C . ILE A 1 98 ? -13.211 10.672 -6.609 1 98.88 98 ILE A C 1
ATOM 801 O O . ILE A 1 98 ? -13.125 11.867 -6.305 1 98.88 98 ILE A O 1
ATOM 805 N N . GLN A 1 99 ? -13.812 10.273 -7.734 1 98.56 99 GLN A N 1
ATOM 806 C CA . GLN A 1 99 ? -14.43 11.203 -8.664 1 98.56 99 GLN A CA 1
ATOM 807 C C . GLN A 1 99 ? -15.5 12.047 -7.977 1 98.56 99 GLN A C 1
ATOM 809 O O . GLN A 1 99 ? -15.773 13.172 -8.391 1 98.56 99 GLN A O 1
ATOM 814 N N . HIS A 1 100 ? -16.125 11.586 -6.875 1 98.75 100 HIS A N 1
ATOM 815 C CA . HIS A 1 100 ? -17.25 12.258 -6.25 1 98.75 100 HIS A CA 1
ATOM 816 C C . HIS A 1 100 ? -16.828 13.008 -4.996 1 98.75 100 HIS A C 1
ATOM 818 O O . HIS A 1 100 ? -17.656 13.594 -4.297 1 98.75 100 HIS A O 1
ATOM 824 N N . ILE A 1 101 ? -15.5 13.039 -4.734 1 98.75 101 ILE A N 1
ATOM 825 C CA . ILE A 1 101 ? -15.016 13.711 -3.533 1 98.75 101 ILE A CA 1
ATOM 826 C C . ILE A 1 101 ? -15.305 15.211 -3.625 1 98.75 101 ILE A C 1
ATOM 828 O O . ILE A 1 101 ? -15.055 15.836 -4.66 1 98.75 101 ILE A O 1
ATOM 832 N N . GLN A 1 102 ? -15.93 15.75 -2.613 1 97.81 102 GLN A N 1
ATOM 833 C CA . GLN A 1 102 ? -16.094 17.172 -2.346 1 97.81 102 GLN A CA 1
ATOM 834 C C . GLN A 1 102 ? -15.602 17.531 -0.947 1 97.81 102 GLN A C 1
ATOM 836 O O . GLN A 1 102 ? -16.031 16.938 0.041 1 97.81 102 GLN A O 1
ATOM 841 N N . SER A 1 103 ? -14.625 18.406 -0.93 1 97.94 103 SER A N 1
ATOM 842 C CA . SER A 1 103 ? -14.117 18.812 0.375 1 97.94 103 SER A CA 1
ATOM 843 C C . SER A 1 103 ? -15.234 19.359 1.257 1 97.94 103 SER A C 1
ATOM 845 O O . SER A 1 103 ? -16.172 20 0.764 1 97.94 103 SER A O 1
ATOM 847 N N . ASN A 1 104 ? -15.109 19.125 2.516 1 97.81 104 ASN A N 1
ATOM 848 C CA . ASN A 1 104 ? -16.047 19.734 3.447 1 97.81 104 ASN A CA 1
ATOM 849 C C . ASN A 1 104 ? -15.992 21.266 3.363 1 97.81 104 ASN A C 1
ATOM 851 O O . ASN A 1 104 ? -14.914 21.844 3.217 1 97.81 104 ASN A O 1
ATOM 855 N N . PRO A 1 105 ? -17.141 21.859 3.533 1 95.88 105 PRO A N 1
ATOM 856 C CA . PRO A 1 105 ? -17.141 23.328 3.477 1 95.88 105 PRO A CA 1
ATOM 857 C C . PRO A 1 105 ? -16.219 23.953 4.512 1 95.88 105 PRO A C 1
ATOM 859 O O . PRO A 1 105 ? -16.172 23.516 5.664 1 95.88 105 PRO A O 1
ATOM 862 N N . GLY A 1 106 ? -15.438 24.922 4.016 1 97.56 106 GLY A N 1
ATOM 863 C CA . GLY A 1 106 ? -14.609 25.703 4.922 1 97.56 106 GLY A CA 1
ATOM 864 C C . GLY A 1 106 ? -13.203 25.156 5.082 1 97.56 106 GLY A C 1
ATOM 865 O O . GLY A 1 106 ? -12.328 25.844 5.609 1 97.56 106 GLY A O 1
ATOM 866 N N . ILE A 1 107 ? -12.953 23.969 4.637 1 97.44 107 ILE A N 1
ATOM 867 C CA . ILE A 1 107 ? -11.656 23.328 4.84 1 97.44 107 ILE A CA 1
ATOM 868 C C . ILE A 1 107 ? -10.562 24.156 4.168 1 97.44 107 ILE A C 1
ATOM 870 O O . ILE A 1 107 ? -9.523 24.422 4.773 1 97.44 107 ILE A O 1
ATOM 874 N N . LEU A 1 108 ? -10.734 24.531 2.984 1 97.81 108 LEU A N 1
ATOM 875 C CA . LEU A 1 108 ? -9.719 25.266 2.24 1 97.81 108 LEU A CA 1
ATOM 876 C C . LEU A 1 108 ? -9.422 26.609 2.895 1 97.81 108 LEU A C 1
ATOM 878 O O . LEU A 1 108 ? -8.266 27 3.045 1 97.81 108 LEU A O 1
ATOM 882 N N . GLU A 1 109 ? -10.445 27.297 3.254 1 98 109 GLU A N 1
ATOM 883 C CA . GLU A 1 109 ? -10.273 28.578 3.945 1 98 109 GLU A CA 1
ATOM 884 C C . GLU A 1 109 ? -9.539 28.391 5.27 1 98 109 GLU A C 1
ATOM 886 O O . GLU A 1 109 ? -8.656 29.172 5.613 1 98 109 GLU A O 1
ATOM 891 N N . PHE A 1 110 ? -9.914 27.406 5.98 1 98.5 110 PHE A N 1
ATOM 892 C CA . PHE A 1 110 ? -9.273 27.141 7.266 1 98.5 110 PHE A CA 1
ATOM 893 C C . PHE A 1 110 ? -7.793 26.844 7.082 1 98.5 110 PHE A C 1
ATOM 895 O O . PHE A 1 110 ? -6.949 27.438 7.762 1 98.5 110 PHE A O 1
ATOM 902 N N . MET A 1 111 ? -7.441 26 6.145 1 98.69 111 MET A N 1
ATOM 903 C CA . MET A 1 111 ? -6.043 25.672 5.895 1 98.69 111 MET A CA 1
ATOM 904 C C . MET A 1 111 ? -5.273 26.906 5.406 1 98.69 111 MET A C 1
ATOM 906 O O . MET A 1 111 ? -4.121 27.109 5.785 1 98.69 111 MET A O 1
ATOM 910 N N . LYS A 1 112 ? -5.852 27.688 4.605 1 98.25 112 LYS A N 1
ATOM 911 C CA . LYS A 1 112 ? -5.234 28.922 4.156 1 98.25 112 LYS A CA 1
ATOM 912 C C . LYS A 1 112 ? -4.895 29.828 5.34 1 98.25 112 LYS A C 1
ATOM 914 O O . LYS A 1 112 ? -3.801 30.391 5.402 1 98.25 112 LYS A O 1
ATOM 919 N N . GLU A 1 113 ? -5.812 29.969 6.184 1 98.5 113 GLU A N 1
ATOM 920 C CA . GLU A 1 113 ? -5.594 30.812 7.355 1 98.5 113 GLU A CA 1
ATOM 921 C C . GLU A 1 113 ? -4.5 30.25 8.25 1 98.5 113 GLU A C 1
ATOM 923 O O . GLU A 1 113 ? -3.715 31 8.836 1 98.5 113 GLU A O 1
ATOM 928 N N . LEU A 1 114 ? -4.453 28.969 8.422 1 98.56 114 LEU A N 1
ATOM 929 C CA . LEU A 1 114 ? -3.383 28.344 9.188 1 98.56 114 LEU A CA 1
ATOM 930 C C . LEU A 1 114 ? -2.021 28.641 8.562 1 98.56 114 LEU A C 1
ATOM 932 O O . LEU A 1 114 ? -1.078 29 9.273 1 98.56 114 LEU A O 1
ATOM 936 N N . LYS A 1 115 ? -1.979 28.547 7.254 1 98.31 115 LYS A N 1
ATOM 937 C CA . LYS A 1 115 ? -0.719 28.812 6.562 1 98.31 115 LYS A CA 1
ATOM 938 C C . LYS A 1 115 ? -0.287 30.266 6.738 1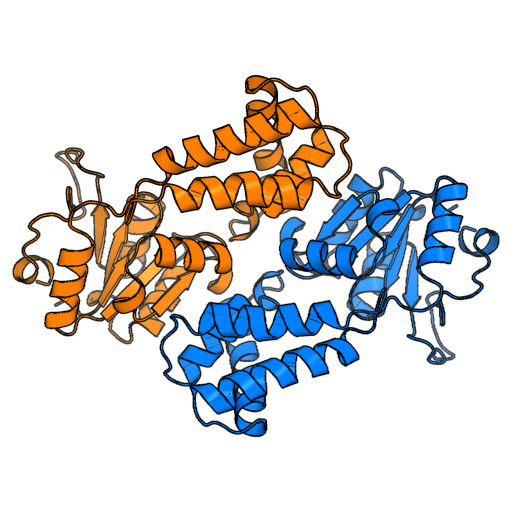 98.31 115 LYS A C 1
ATOM 940 O O . LYS A 1 115 ? 0.901 30.547 6.902 1 98.31 115 LYS A O 1
ATOM 945 N N . LYS A 1 116 ? -1.155 31.156 6.703 1 97.81 116 LYS A N 1
ATOM 946 C CA . LYS A 1 116 ? -0.854 32.562 6.914 1 97.81 116 LYS A CA 1
ATOM 947 C C . LYS A 1 116 ? -0.172 32.781 8.266 1 97.81 116 LYS A C 1
ATOM 949 O O . LYS A 1 116 ? 0.606 33.75 8.422 1 97.81 116 LYS A O 1
ATOM 954 N N . ARG A 1 117 ? -0.447 31.969 9.109 1 97.81 117 ARG A N 1
ATOM 955 C CA . ARG A 1 117 ? 0.082 32.125 10.461 1 97.81 117 ARG A CA 1
ATOM 956 C C . ARG A 1 117 ? 1.281 31.203 10.68 1 97.81 117 ARG A C 1
ATOM 958 O O . ARG A 1 117 ? 1.718 31 11.82 1 97.81 117 ARG A O 1
ATOM 965 N N . THR A 1 118 ? 1.705 30.625 9.727 1 97.31 118 THR A N 1
ATOM 966 C CA . THR A 1 118 ? 2.912 29.797 9.688 1 97.31 118 THR A CA 1
ATOM 967 C C . THR A 1 118 ? 2.719 28.516 10.484 1 97.31 118 THR A C 1
ATOM 969 O O . THR A 1 118 ? 3.66 28.016 11.102 1 97.31 118 THR A O 1
ATOM 972 N N . ILE A 1 119 ? 1.485 28.141 10.609 1 98.69 119 ILE A N 1
ATOM 973 C CA . ILE A 1 119 ? 1.18 26.859 11.234 1 98.69 119 ILE A CA 1
ATOM 974 C C . ILE A 1 119 ? 1.485 25.719 10.266 1 98.69 119 ILE A C 1
ATOM 976 O O . ILE A 1 119 ? 1.096 25.766 9.094 1 98.69 119 ILE A O 1
ATOM 980 N N . ARG A 1 120 ? 2.203 24.734 10.734 1 98.62 120 ARG A N 1
ATOM 981 C CA . ARG A 1 120 ? 2.441 23.547 9.922 1 98.62 120 ARG A CA 1
ATOM 982 C C . ARG A 1 120 ? 1.183 22.688 9.82 1 98.62 120 ARG A C 1
ATOM 984 O O . ARG A 1 120 ? 0.466 22.516 10.805 1 98.62 120 ARG A O 1
ATOM 991 N N . ILE A 1 121 ? 0.917 22.25 8.641 1 98.88 121 ILE A N 1
ATOM 992 C CA . ILE A 1 121 ? -0.281 21.453 8.414 1 98.88 121 ILE A CA 1
ATOM 993 C C . ILE A 1 121 ? 0.117 20.031 8.016 1 98.88 121 ILE A C 1
ATOM 995 O O . ILE A 1 121 ? 0.839 19.828 7.035 1 98.88 121 ILE A O 1
ATOM 999 N N . GLY A 1 122 ? -0.329 19.094 8.758 1 98.88 122 GLY A N 1
ATOM 1000 C CA . GLY A 1 122 ? -0.069 17.688 8.469 1 98.88 122 GLY A CA 1
ATOM 1001 C C . GLY A 1 122 ? -1.335 16.875 8.297 1 98.88 122 GLY A C 1
ATOM 1002 O O . GLY A 1 122 ? -2.434 17.344 8.594 1 98.88 122 GLY A O 1
ATOM 1003 N N . ILE A 1 123 ? -1.189 15.672 7.789 1 98.94 123 ILE A N 1
ATOM 1004 C CA . ILE A 1 123 ? -2.229 14.648 7.68 1 98.94 123 ILE A CA 1
ATOM 1005 C C . ILE A 1 123 ? -1.841 13.43 8.508 1 98.94 123 ILE A C 1
ATOM 1007 O O . ILE A 1 123 ? -0.695 12.977 8.453 1 98.94 123 ILE A O 1
ATOM 1011 N N . GLY A 1 124 ? -2.701 13.016 9.336 1 98.88 124 GLY A N 1
ATOM 1012 C CA . GLY A 1 124 ? -2.594 11.758 10.062 1 98.88 124 GLY A CA 1
ATOM 1013 C C . GLY A 1 124 ? -3.768 10.828 9.82 1 98.88 124 GLY A C 1
ATOM 1014 O O . GLY A 1 124 ? -4.859 11.055 10.344 1 98.88 124 GLY A O 1
ATOM 1015 N N . THR A 1 125 ? -3.592 9.82 9.094 1 98.81 125 THR A N 1
ATOM 1016 C CA . THR A 1 125 ? -4.734 9.023 8.664 1 98.81 125 THR A CA 1
ATOM 1017 C C . THR A 1 125 ? -4.375 7.543 8.633 1 98.81 125 THR A C 1
ATOM 1019 O O . THR A 1 125 ? -3.227 7.18 8.375 1 98.81 125 THR A O 1
ATOM 1022 N N . ASP A 1 126 ? -5.367 6.699 9 1 98.06 126 ASP A N 1
ATOM 1023 C CA . ASP A 1 126 ? -5.215 5.266 8.773 1 98.06 126 ASP A CA 1
ATOM 1024 C C . ASP A 1 126 ? -5.375 4.93 7.289 1 98.06 126 ASP A C 1
ATOM 1026 O O . ASP A 1 126 ? -5.938 5.719 6.527 1 98.06 126 ASP A O 1
ATOM 1030 N N . MET A 1 127 ? -4.895 3.74 6.855 1 97.38 127 MET A N 1
ATOM 1031 C CA . MET A 1 127 ? -5.027 3.205 5.5 1 97.38 127 MET A CA 1
ATOM 1032 C C . MET A 1 127 ? -3.717 3.334 4.73 1 97.38 127 MET A C 1
ATOM 1034 O O . MET A 1 127 ? -2.73 3.848 5.262 1 97.38 127 MET A O 1
ATOM 1038 N N . THR A 1 128 ? -3.627 2.777 3.559 1 98.12 128 THR A N 1
ATOM 1039 C CA . THR A 1 128 ? -2.438 2.76 2.713 1 98.12 128 THR A CA 1
ATOM 1040 C C . THR A 1 128 ? -2.203 4.129 2.08 1 98.12 128 THR A C 1
ATOM 1042 O O . THR A 1 128 ? -3.156 4.84 1.759 1 98.12 128 THR A O 1
ATOM 1045 N N . ALA A 1 129 ? -0.916 4.477 1.869 1 98.62 129 ALA A N 1
ATOM 1046 C CA . ALA A 1 129 ? -0.479 5.824 1.51 1 98.62 129 ALA A CA 1
ATOM 1047 C C . ALA A 1 129 ? -0.976 6.207 0.119 1 98.62 129 ALA A C 1
ATOM 1049 O O . ALA A 1 129 ? -1.459 7.324 -0.088 1 98.62 129 ALA A O 1
ATOM 1050 N N . TYR A 1 130 ? -0.94 5.273 -0.868 1 98.69 130 TYR A N 1
ATOM 1051 C CA . TYR A 1 130 ? -1.168 5.637 -2.262 1 98.69 130 TYR A CA 1
ATOM 1052 C C . TYR A 1 130 ? -2.559 6.23 -2.451 1 98.69 130 TYR A C 1
ATOM 1054 O O . TYR A 1 130 ? -2.705 7.305 -3.039 1 98.69 130 TYR A O 1
ATOM 1062 N N . VAL A 1 131 ? -3.588 5.566 -1.89 1 98.62 131 VAL A N 1
ATOM 1063 C CA . VAL A 1 131 ? -4.957 6.031 -2.088 1 98.62 131 VAL A CA 1
ATOM 1064 C C . VAL A 1 131 ? -5.176 7.336 -1.326 1 98.62 131 VAL A C 1
ATOM 1066 O O . VAL A 1 131 ? -5.957 8.188 -1.752 1 98.62 131 VAL A O 1
ATOM 1069 N N . GLN A 1 132 ? -4.469 7.523 -0.179 1 98.75 132 GLN A N 1
ATOM 1070 C CA . GLN A 1 132 ? -4.598 8.766 0.568 1 98.75 132 GLN A CA 1
ATOM 1071 C C . GLN A 1 132 ? -4.074 9.953 -0.241 1 98.75 132 GLN A C 1
ATOM 1073 O O . GLN A 1 132 ? -4.656 11.039 -0.206 1 98.75 132 GLN A O 1
ATOM 1078 N N . TYR A 1 133 ? -2.938 9.766 -0.957 1 98.88 133 TYR A N 1
ATOM 1079 C CA . TYR A 1 133 ? -2.443 10.812 -1.843 1 98.88 133 TYR A CA 1
ATOM 1080 C C . TYR A 1 133 ? -3.475 11.148 -2.912 1 98.88 133 TYR A C 1
ATOM 1082 O O . TYR A 1 133 ? -3.699 12.328 -3.211 1 98.88 133 TYR A O 1
ATOM 1090 N N . ARG A 1 134 ? -4.141 10.141 -3.508 1 98.81 134 ARG A N 1
ATOM 1091 C CA . ARG A 1 134 ? -5.168 10.375 -4.516 1 98.81 134 ARG A CA 1
ATOM 1092 C C . ARG A 1 134 ? -6.34 11.148 -3.934 1 98.81 134 ARG A C 1
ATOM 1094 O O . ARG A 1 134 ? -6.867 12.062 -4.574 1 98.81 134 ARG A O 1
ATOM 1101 N N . LYS A 1 135 ? -6.75 10.781 -2.729 1 98.81 135 LYS A N 1
ATOM 1102 C CA . LYS A 1 135 ? -7.852 11.484 -2.074 1 98.81 135 LYS A CA 1
ATOM 1103 C C . LYS A 1 135 ? -7.504 12.953 -1.836 1 98.81 135 LYS A C 1
ATOM 1105 O O . LYS A 1 135 ? -8.312 13.844 -2.121 1 98.81 135 LYS A O 1
ATOM 1110 N N . LEU A 1 136 ? -6.285 13.172 -1.292 1 98.88 136 LEU A N 1
ATOM 1111 C CA . LEU A 1 136 ? -5.887 14.531 -0.953 1 98.88 136 LEU A CA 1
ATOM 1112 C C . LEU A 1 136 ? -5.82 15.406 -2.201 1 98.88 136 LEU A C 1
ATOM 1114 O O . LEU A 1 136 ? -6.172 16.578 -2.156 1 98.88 136 LEU A O 1
ATOM 1118 N N . GLU A 1 137 ? -5.363 14.836 -3.35 1 98.75 137 GLU A N 1
ATOM 1119 C CA . GLU A 1 137 ? -5.387 15.562 -4.621 1 98.75 137 GLU A CA 1
ATOM 1120 C C . GLU A 1 137 ? -6.816 15.898 -5.035 1 98.75 137 GLU A C 1
ATOM 1122 O O . GLU A 1 137 ? -7.098 17.031 -5.453 1 98.75 137 GLU A O 1
ATOM 1127 N N . ALA A 1 138 ? -7.707 14.969 -4.895 1 98.75 138 ALA A N 1
ATOM 1128 C CA . ALA A 1 138 ? -9.102 15.172 -5.285 1 98.75 138 ALA A CA 1
ATOM 1129 C C . ALA A 1 138 ? -9.781 16.188 -4.375 1 98.75 138 ALA A C 1
ATOM 1131 O O . ALA A 1 138 ? -10.641 16.953 -4.824 1 98.75 138 ALA A O 1
ATOM 1132 N N . ILE A 1 139 ? -9.453 16.156 -3.098 1 98.56 139 ILE A N 1
ATOM 1133 C CA . ILE A 1 139 ? -10.023 17.094 -2.131 1 98.56 139 ILE A CA 1
ATOM 1134 C C . ILE A 1 139 ? -9.57 18.516 -2.455 1 98.56 139 ILE A C 1
ATOM 1136 O O . ILE A 1 139 ? -10.289 19.469 -2.18 1 98.56 139 ILE A O 1
ATOM 1140 N N . GLY A 1 140 ? -8.367 18.703 -2.996 1 98.25 140 GLY A N 1
ATOM 1141 C CA . GLY A 1 140 ? -7.875 20 -3.404 1 98.25 140 GLY A CA 1
ATOM 1142 C C . GLY A 1 140 ? -7.098 20.719 -2.316 1 98.25 140 GLY A C 1
ATOM 1143 O O . GLY A 1 140 ? -7.102 21.953 -2.244 1 98.25 140 GLY A O 1
ATOM 1144 N N . VAL A 1 141 ? -6.367 19.969 -1.48 1 98.31 141 VAL A N 1
ATOM 1145 C CA . VAL A 1 141 ? -5.723 20.609 -0.336 1 98.31 141 VAL A CA 1
ATOM 1146 C C . VAL A 1 141 ? -4.207 20.438 -0.436 1 98.31 141 VAL A C 1
ATOM 1148 O O . VAL A 1 141 ? -3.482 20.703 0.524 1 98.31 141 VAL A O 1
ATOM 1151 N N . THR A 1 142 ? -3.709 20.016 -1.539 1 98.38 142 THR A N 1
ATOM 1152 C CA . THR A 1 142 ? -2.334 19.562 -1.688 1 98.38 142 THR A CA 1
ATOM 1153 C C . THR A 1 142 ? -1.348 20.688 -1.411 1 98.38 142 THR A C 1
ATOM 1155 O O . THR A 1 142 ? -0.274 20.453 -0.85 1 98.38 142 THR A O 1
ATOM 1158 N N . SER A 1 143 ? -1.634 21.984 -1.7 1 97.62 143 SER A N 1
ATOM 1159 C CA . SER A 1 143 ? -0.71 23.094 -1.555 1 97.62 143 SER A CA 1
ATOM 1160 C C . SER A 1 143 ? -0.506 23.453 -0.087 1 97.62 143 SER A C 1
ATOM 1162 O O . SER A 1 143 ? 0.428 24.188 0.254 1 97.62 143 SER A O 1
ATOM 1164 N N . TYR A 1 144 ? -1.333 22.938 0.775 1 98.38 144 TYR A N 1
ATOM 1165 C CA . TYR A 1 144 ? -1.28 23.344 2.176 1 98.38 144 TYR A CA 1
ATOM 1166 C C . TYR A 1 144 ? -0.57 22.297 3.02 1 98.38 144 TYR A C 1
ATOM 1168 O O . TYR A 1 144 ? -0.168 22.562 4.152 1 98.38 144 TYR A O 1
ATOM 1176 N N . ILE A 1 145 ? -0.371 21.141 2.539 1 98.81 145 ILE A N 1
ATOM 1177 C CA . ILE A 1 145 ? 0.065 20.016 3.346 1 98.81 145 ILE A CA 1
ATOM 1178 C C . ILE A 1 145 ? 1.589 20 3.438 1 98.81 145 ILE A C 1
ATOM 1180 O O . ILE A 1 145 ? 2.277 19.984 2.414 1 98.81 145 ILE A O 1
ATOM 1184 N N . ASP A 1 146 ? 2.068 19.984 4.699 1 98.5 146 ASP A N 1
ATOM 1185 C CA . ASP A 1 146 ? 3.508 19.953 4.934 1 98.5 146 ASP A CA 1
ATOM 1186 C C . ASP A 1 146 ? 4.02 18.531 5.098 1 98.5 146 ASP A C 1
ATOM 1188 O O . ASP A 1 146 ? 5.16 18.219 4.742 1 98.5 146 ASP A O 1
ATOM 1192 N N . PHE A 1 147 ? 3.234 17.672 5.684 1 98.75 147 PHE A N 1
ATOM 1193 C CA . PHE A 1 147 ? 3.666 16.281 5.891 1 98.75 147 PHE A CA 1
ATOM 1194 C C . PHE A 1 147 ? 2.465 15.359 6.02 1 98.75 147 PHE A C 1
ATOM 1196 O O . PHE A 1 147 ? 1.342 15.812 6.242 1 98.75 147 PHE A O 1
ATOM 1203 N N . ILE A 1 148 ? 2.66 14.102 5.781 1 98.88 148 ILE A N 1
ATOM 1204 C CA . ILE A 1 148 ? 1.635 13.07 5.871 1 98.88 148 ILE A CA 1
ATOM 1205 C C . ILE A 1 148 ? 2.166 11.883 6.668 1 98.88 148 ILE A C 1
ATOM 1207 O O . ILE A 1 148 ? 3.328 11.492 6.52 1 98.88 148 ILE A O 1
ATOM 1211 N N . VAL A 1 149 ? 1.349 11.367 7.543 1 98.88 149 VAL A N 1
ATOM 1212 C CA . VAL A 1 149 ? 1.6 10.109 8.242 1 98.88 149 VAL A CA 1
ATOM 1213 C C . VAL A 1 149 ? 0.428 9.148 8.023 1 98.88 149 VAL A C 1
ATOM 1215 O O . VAL A 1 149 ? -0.726 9.508 8.273 1 98.88 149 VAL A O 1
ATOM 1218 N N . THR A 1 150 ? 0.688 8 7.48 1 98.88 150 THR A N 1
ATOM 1219 C CA . THR A 1 150 ? -0.317 6.953 7.336 1 98.88 150 THR A CA 1
ATOM 1220 C C . THR A 1 150 ? -0.011 5.777 8.258 1 98.88 150 THR A C 1
ATOM 1222 O O . THR A 1 150 ? 1.13 5.602 8.688 1 98.88 150 THR A O 1
ATOM 1225 N N . SER A 1 151 ? -1.098 5.031 8.578 1 98.56 151 SER A N 1
ATOM 1226 C CA . SER A 1 151 ? -0.864 3.822 9.359 1 98.56 151 SER A CA 1
ATOM 1227 C C . SER A 1 151 ? 0.03 2.842 8.609 1 98.56 151 SER A C 1
ATOM 1229 O O . SER A 1 151 ? 0.65 1.968 9.219 1 98.56 151 SER A O 1
ATOM 1231 N N . GLU A 1 152 ? 0.141 2.951 7.258 1 98.62 152 GLU A N 1
ATOM 1232 C CA . GLU A 1 152 ? 1.101 2.156 6.5 1 98.62 152 GLU A CA 1
ATOM 1233 C C . GLU A 1 152 ? 2.535 2.521 6.867 1 98.62 152 GLU A C 1
ATOM 1235 O O . GLU A 1 152 ? 3.375 1.641 7.066 1 98.62 152 GLU A O 1
ATOM 1240 N N . GLU A 1 153 ? 2.805 3.838 7.023 1 98.56 153 GLU A N 1
ATOM 1241 C CA . GLU A 1 153 ? 4.129 4.332 7.383 1 98.56 153 GLU A CA 1
ATOM 1242 C C . GLU A 1 153 ? 4.48 3.971 8.82 1 98.56 153 GLU A C 1
ATOM 1244 O O . GLU A 1 153 ? 5.633 3.654 9.125 1 98.56 153 GLU A O 1
ATOM 1249 N N . ALA A 1 154 ? 3.471 4.035 9.703 1 98.5 154 ALA A N 1
ATOM 1250 C CA . ALA A 1 154 ? 3.713 3.814 11.125 1 98.5 154 ALA A CA 1
ATOM 1251 C C . ALA A 1 154 ? 3.814 2.324 11.445 1 98.5 154 ALA A C 1
ATOM 1253 O O . ALA A 1 154 ? 4.375 1.938 12.469 1 98.5 154 ALA A O 1
ATOM 1254 N N . GLY A 1 155 ? 3.203 1.482 10.609 1 97.94 155 GLY A N 1
ATOM 1255 C CA . GLY A 1 155 ? 3.145 0.055 10.883 1 97.94 155 GLY A CA 1
ATOM 1256 C C . GLY A 1 155 ? 2.062 -0.318 11.875 1 97.94 155 GLY A C 1
ATOM 1257 O O . GLY A 1 155 ? 1.86 -1.498 12.172 1 97.94 155 GLY A O 1
ATOM 1258 N N . VAL A 1 156 ? 1.352 0.657 12.438 1 97.88 156 VAL A N 1
ATOM 1259 C CA . VAL A 1 156 ? 0.246 0.504 13.375 1 97.88 156 VAL A CA 1
ATOM 1260 C C . VAL A 1 156 ? -0.821 1.561 13.094 1 97.88 156 VAL A C 1
ATOM 1262 O O . VAL A 1 156 ? -0.543 2.578 12.453 1 97.88 156 VAL A O 1
ATOM 1265 N N . GLU A 1 157 ? -2.031 1.278 13.516 1 97.94 157 GLU A N 1
ATOM 1266 C CA . GLU A 1 157 ? -3.123 2.23 13.328 1 97.94 157 GLU A CA 1
ATOM 1267 C C . GLU A 1 157 ? -3.344 3.068 14.586 1 97.94 157 GLU A C 1
ATOM 1269 O O . GLU A 1 157 ? -2.863 2.715 15.664 1 97.94 157 GLU A O 1
ATOM 1274 N N . LYS A 1 158 ? -4.062 4.32 14.375 1 98.5 158 LYS A N 1
ATOM 1275 C CA . LYS A 1 158 ? -4.656 5.02 15.516 1 98.5 158 LYS A CA 1
ATOM 1276 C C . LYS A 1 158 ? -5.559 4.09 16.312 1 98.5 158 LYS A C 1
ATOM 1278 O O . LYS A 1 158 ? -6.211 3.211 15.758 1 98.5 158 LYS A O 1
ATOM 1283 N N . PRO A 1 159 ? -5.43 4.066 17.656 1 98.38 159 PRO A N 1
ATOM 1284 C CA . PRO A 1 159 ? -4.852 5.117 18.5 1 98.38 159 PRO A CA 1
ATOM 1285 C C . PRO A 1 159 ? -3.457 4.762 19.016 1 98.38 159 PRO A C 1
ATOM 1287 O O . PRO A 1 159 ? -2.998 5.332 20 1 98.38 159 PRO A O 1
ATOM 1290 N N . HIS A 1 160 ? -2.777 3.842 18.438 1 98.19 160 HIS A N 1
ATOM 1291 C CA . HIS A 1 160 ? -1.457 3.473 18.922 1 98.19 160 HIS A CA 1
ATOM 1292 C C . HIS A 1 160 ? -0.544 4.691 19.016 1 98.19 160 HIS A C 1
ATOM 1294 O O . HIS A 1 160 ? -0.458 5.484 18.078 1 98.19 160 HIS A O 1
ATOM 1300 N N . TYR A 1 161 ? 0.249 4.844 20.109 1 98.38 161 TYR A N 1
ATOM 1301 C CA . TYR A 1 161 ? 1.05 6.027 20.406 1 98.38 161 TYR A CA 1
ATOM 1302 C C . TYR A 1 161 ? 2.117 6.238 19.328 1 98.38 161 TYR A C 1
ATOM 1304 O O . TYR A 1 161 ? 2.479 7.375 19.016 1 98.38 161 TYR A O 1
ATOM 1312 N N . HIS A 1 162 ? 2.615 5.148 18.812 1 98.56 162 HIS A N 1
ATOM 1313 C CA . HIS A 1 162 ? 3.693 5.223 17.844 1 98.56 162 HIS A CA 1
ATOM 1314 C C . HIS A 1 162 ? 3.264 6.016 16.609 1 98.56 162 HIS A C 1
ATOM 1316 O O . HIS A 1 162 ? 4.066 6.75 16.031 1 98.56 162 HIS A O 1
ATOM 1322 N N . PHE A 1 163 ? 2.023 5.859 16.219 1 98.69 163 PHE A N 1
ATOM 1323 C CA . PHE A 1 163 ? 1.466 6.645 15.125 1 98.69 163 PHE A CA 1
ATOM 1324 C C . PHE A 1 163 ? 1.588 8.133 15.406 1 98.69 163 PHE A C 1
ATOM 1326 O O . PHE A 1 163 ? 2.082 8.898 14.57 1 98.69 163 PHE A O 1
ATOM 1333 N N . PHE A 1 164 ? 1.232 8.562 16.547 1 98.88 164 PHE A N 1
ATOM 1334 C CA . PHE A 1 164 ? 1.239 9.977 16.922 1 98.88 164 PHE A CA 1
ATOM 1335 C C . PHE A 1 164 ? 2.664 10.469 17.141 1 98.88 164 PHE A C 1
ATOM 1337 O O . PHE A 1 164 ? 2.969 11.633 16.875 1 98.88 164 PHE A O 1
ATOM 1344 N N . ASP A 1 165 ? 3.576 9.594 17.578 1 98.75 165 ASP A N 1
ATOM 1345 C CA . ASP A 1 165 ? 4.984 9.953 17.719 1 98.75 165 ASP A CA 1
ATOM 1346 C C . ASP A 1 165 ? 5.57 10.383 16.375 1 98.75 165 ASP A C 1
ATOM 1348 O O . ASP A 1 165 ? 6.32 11.359 16.312 1 98.75 165 ASP A O 1
ATOM 1352 N N . ILE A 1 166 ? 5.184 9.664 15.359 1 98.81 166 ILE A N 1
ATOM 1353 C CA . ILE A 1 166 ? 5.684 10.008 14.031 1 98.81 166 ILE A CA 1
ATOM 1354 C C . ILE A 1 166 ? 5.086 11.336 13.578 1 98.81 166 ILE A C 1
ATOM 1356 O O . ILE A 1 166 ? 5.773 12.164 12.969 1 98.81 166 ILE A O 1
ATOM 1360 N N . CYS A 1 167 ? 3.855 11.57 13.82 1 98.81 167 CYS A N 1
ATOM 1361 C CA . CYS A 1 167 ? 3.236 12.852 13.508 1 98.81 167 CYS A CA 1
ATOM 1362 C C . CYS A 1 167 ? 4.012 14 14.148 1 98.81 167 CYS A C 1
ATOM 1364 O O . CYS A 1 167 ? 4.312 14.992 13.484 1 98.81 167 CYS A O 1
ATOM 1366 N N . VAL A 1 168 ? 4.281 13.836 15.414 1 98.75 168 VAL A N 1
ATOM 1367 C CA . VAL A 1 168 ? 4.977 14.875 16.156 1 98.75 168 VAL A CA 1
ATOM 1368 C C . VAL A 1 168 ? 6.383 15.062 15.602 1 98.75 168 VAL A C 1
ATOM 1370 O O . VAL A 1 168 ? 6.836 16.188 15.414 1 98.75 168 VAL A O 1
ATOM 1373 N N . GLU A 1 169 ? 7.039 13.953 15.367 1 98.62 169 GLU A N 1
ATOM 1374 C CA . GLU A 1 169 ? 8.375 14.008 14.789 1 98.62 169 GLU A CA 1
ATOM 1375 C C . GLU A 1 169 ? 8.383 14.82 13.492 1 98.62 169 GLU A C 1
ATOM 1377 O O . GLU A 1 169 ? 9.219 15.711 13.32 1 98.62 169 GLU A O 1
ATOM 1382 N N . LYS A 1 170 ? 7.449 14.633 12.617 1 98.62 170 LYS A N 1
ATOM 1383 C CA . LYS A 1 170 ? 7.418 15.312 11.32 1 98.62 170 LYS A CA 1
ATOM 1384 C C . LYS A 1 170 ? 6.938 16.75 11.477 1 98.62 170 LYS A C 1
ATOM 1386 O O . LYS A 1 170 ? 7.336 17.625 10.703 1 98.62 170 LYS A O 1
ATOM 1391 N N . ALA A 1 171 ? 6.117 16.969 12.398 1 98.56 171 ALA A N 1
ATOM 1392 C CA . ALA A 1 171 ? 5.684 18.328 12.68 1 98.56 171 ALA A CA 1
ATOM 1393 C C . ALA A 1 171 ? 6.859 19.203 13.102 1 98.56 171 ALA A C 1
ATOM 1395 O O . ALA A 1 171 ? 6.879 20.406 12.82 1 98.56 171 ALA A O 1
ATOM 1396 N N . GLY A 1 172 ? 7.707 18.547 13.852 1 98.25 172 GLY A N 1
ATOM 1397 C CA . GLY A 1 172 ? 8.906 19.281 14.258 1 98.25 172 GLY A CA 1
ATOM 1398 C C . GLY A 1 172 ? 8.664 20.203 15.438 1 98.25 172 GLY A C 1
ATOM 1399 O O . GLY A 1 172 ? 9.359 21.203 15.594 1 98.25 172 GLY A O 1
ATOM 1400 N N . VAL A 1 173 ? 7.586 19.969 16.234 1 98.38 173 VAL A N 1
ATOM 1401 C CA . VAL A 1 173 ? 7.246 20.75 17.422 1 98.38 173 VAL A CA 1
ATOM 1402 C C . VAL A 1 173 ? 6.93 19.797 18.578 1 98.38 173 VAL A C 1
ATOM 1404 O O . VAL A 1 173 ? 6.953 18.578 18.406 1 98.38 173 VAL A O 1
ATOM 1407 N N . ARG A 1 174 ? 6.754 20.422 19.688 1 98.5 174 ARG A N 1
ATOM 1408 C CA . ARG A 1 174 ? 6.426 19.609 20.859 1 98.5 174 ARG A CA 1
ATOM 1409 C C . ARG A 1 174 ? 5.012 19.047 20.75 1 98.5 174 ARG A C 1
ATOM 1411 O O . ARG A 1 174 ? 4.141 19.656 20.125 1 98.5 174 ARG A O 1
ATOM 1418 N N . PRO A 1 175 ? 4.801 17.859 21.297 1 98.69 175 PRO A N 1
ATOM 1419 C CA . PRO A 1 175 ? 3.471 17.25 21.234 1 98.69 175 PRO A CA 1
ATOM 1420 C C . PRO A 1 175 ? 2.359 18.203 21.656 1 98.69 175 PRO A C 1
ATOM 1422 O O . PRO A 1 175 ? 1.306 18.25 21.016 1 98.69 175 PRO A O 1
ATOM 1425 N N . GLU A 1 176 ? 2.533 18.938 22.672 1 98.12 176 GLU A N 1
ATOM 1426 C CA . GLU A 1 176 ? 1.493 19.812 23.188 1 98.12 176 GLU A CA 1
ATOM 1427 C C . GLU A 1 176 ? 1.227 20.969 22.234 1 98.12 176 GLU A C 1
ATOM 1429 O O . GLU A 1 176 ? 0.233 21.688 22.375 1 98.12 176 GLU A O 1
ATOM 1434 N N . GLU A 1 177 ? 2.137 21.188 21.266 1 98.62 177 GLU A N 1
ATOM 1435 C CA . GLU A 1 177 ? 1.968 22.234 20.266 1 98.62 177 GLU A CA 1
ATOM 1436 C C . GLU A 1 177 ? 1.287 21.688 19.016 1 98.62 177 GLU A C 1
ATOM 1438 O O . GLU A 1 177 ? 1.1 22.422 18.031 1 98.62 177 GLU A O 1
ATOM 1443 N N . CYS A 1 178 ? 0.869 20.438 19.062 1 98.75 178 CYS A N 1
ATOM 1444 C CA . CYS A 1 178 ? 0.171 19.797 17.953 1 98.75 178 CYS A CA 1
ATOM 1445 C C . CYS A 1 178 ? -1.311 19.625 18.266 1 98.75 178 CYS A C 1
ATOM 1447 O O . CYS A 1 178 ? -1.668 19.156 19.344 1 98.75 178 CYS A O 1
ATOM 1449 N N . ALA A 1 179 ? -2.154 20.062 17.344 1 98.75 179 ALA A N 1
ATOM 1450 C CA . ALA A 1 179 ? -3.568 19.703 17.375 1 98.75 179 ALA A CA 1
ATOM 1451 C C . ALA A 1 179 ? -3.875 18.625 16.328 1 98.75 179 ALA A C 1
ATOM 1453 O O . ALA A 1 179 ? -3.34 18.641 15.227 1 98.75 179 ALA A O 1
ATOM 1454 N N . PHE A 1 180 ? -4.633 17.672 16.75 1 98.88 180 PHE A N 1
ATOM 1455 C CA . PHE A 1 180 ? -5.113 16.625 15.852 1 98.88 180 PHE A CA 1
ATOM 1456 C C . PHE A 1 180 ? -6.629 16.688 15.711 1 98.88 180 PHE A C 1
ATOM 1458 O O . PHE A 1 180 ? -7.355 16.562 16.703 1 98.88 180 PHE A O 1
ATOM 1465 N N . ILE A 1 181 ? -7.125 16.922 14.445 1 98.81 1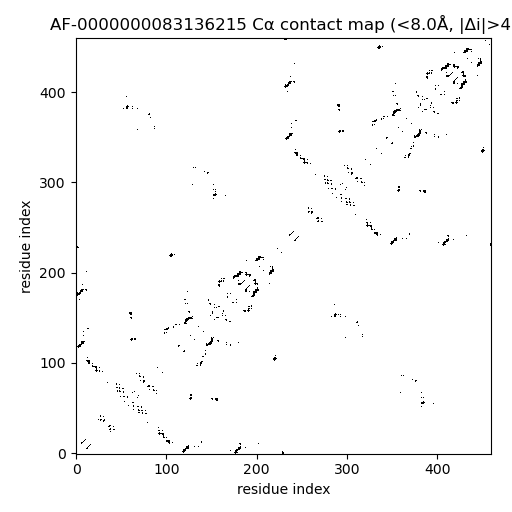81 ILE A N 1
ATOM 1466 C CA . ILE A 1 181 ? -8.555 17.047 14.172 1 98.81 181 ILE A CA 1
ATOM 1467 C C . ILE A 1 181 ? -9.039 15.789 13.445 1 98.81 181 ILE A C 1
ATOM 1469 O O . ILE A 1 181 ? -8.492 15.414 12.406 1 98.81 181 ILE A O 1
ATOM 1473 N N . GLY A 1 182 ? -10.039 15.094 13.969 1 98.56 182 GLY A N 1
ATOM 1474 C CA . GLY A 1 182 ? -10.625 13.93 13.32 1 98.56 182 GLY A CA 1
ATOM 1475 C C . GLY A 1 182 ? -12.031 13.633 13.797 1 98.56 182 GLY A C 1
ATOM 1476 O O . GLY A 1 182 ? -12.555 14.32 14.68 1 98.56 182 GLY A O 1
ATOM 1477 N N . ASP A 1 183 ? -12.68 12.594 13.242 1 97.62 183 ASP A N 1
ATOM 1478 C CA . ASP A 1 183 ? -14.086 12.328 13.516 1 97.62 183 ASP A CA 1
ATOM 1479 C C . ASP A 1 183 ? -14.25 11.117 14.438 1 97.62 183 ASP A C 1
ATOM 1481 O O . ASP A 1 183 ? -15.336 10.875 14.969 1 97.62 183 ASP A O 1
ATOM 1485 N N . ASN A 1 184 ? -13.172 10.398 14.68 1 97.44 184 ASN A N 1
ATOM 1486 C CA . ASN A 1 184 ? -13.258 9.203 15.523 1 97.44 184 ASN A CA 1
ATOM 1487 C C . ASN A 1 184 ? -12.734 9.477 16.922 1 97.44 184 ASN A C 1
ATOM 1489 O O . ASN A 1 184 ? -11.531 9.703 17.109 1 97.44 184 ASN A O 1
ATOM 1493 N N . VAL A 1 185 ? -13.641 9.367 17.922 1 96 185 VAL A N 1
ATOM 1494 C CA . VAL A 1 185 ? -13.305 9.766 19.281 1 96 185 VAL A CA 1
ATOM 1495 C C . VAL A 1 185 ? -12.18 8.891 19.828 1 96 185 VAL A C 1
ATOM 1497 O O . VAL A 1 185 ? -11.188 9.398 20.359 1 96 185 VAL A O 1
ATOM 1500 N N . ARG A 1 186 ? -12.297 7.691 19.625 1 97.06 186 ARG A N 1
ATOM 1501 C CA . ARG A 1 186 ? -11.297 6.781 20.172 1 97.06 186 ARG A CA 1
ATOM 1502 C C . ARG A 1 186 ? -9.977 6.906 19.422 1 97.06 186 ARG A C 1
ATOM 1504 O O . ARG A 1 186 ? -8.922 7.094 20.031 1 97.06 186 ARG A O 1
ATOM 1511 N N . LYS A 1 187 ? -10.016 6.805 18.125 1 98.31 187 LYS A N 1
ATOM 1512 C CA . LYS A 1 187 ? -8.805 6.738 17.312 1 98.31 187 LYS A CA 1
ATOM 1513 C C . LYS A 1 187 ? -8.141 8.109 17.203 1 98.31 187 LYS A C 1
ATOM 1515 O O . LYS A 1 187 ? -6.926 8.227 17.375 1 98.31 187 LYS A O 1
ATOM 1520 N N . ASP A 1 188 ? -8.828 9.148 16.953 1 98.56 188 ASP A N 1
ATOM 1521 C CA . ASP A 1 188 ? -8.258 10.461 16.656 1 98.56 188 ASP A CA 1
ATOM 1522 C C . ASP A 1 188 ? -8.086 11.289 17.922 1 98.56 188 ASP A C 1
ATOM 1524 O O . ASP A 1 188 ? -7.055 11.93 18.109 1 98.56 188 ASP A O 1
ATOM 1528 N N . ILE A 1 189 ? -9.086 11.258 18.797 1 97.56 189 ILE A N 1
ATOM 1529 C CA . ILE A 1 189 ? -9.109 12.203 19.906 1 97.56 189 ILE A CA 1
ATOM 1530 C C . ILE A 1 189 ? -8.406 11.594 21.125 1 97.56 189 ILE A C 1
ATOM 1532 O O . ILE A 1 189 ? -7.395 12.117 21.578 1 97.56 189 ILE A O 1
ATOM 1536 N N . GLU A 1 190 ? -8.93 10.539 21.531 1 97.38 190 GLU A N 1
ATOM 1537 C CA . GLU A 1 190 ? -8.32 9.922 22.703 1 97.38 190 GLU A CA 1
ATOM 1538 C C . GLU A 1 190 ? -6.887 9.492 22.422 1 97.38 190 GLU A C 1
ATOM 1540 O O . GLU A 1 190 ? -6 9.68 23.25 1 97.38 190 GLU A O 1
ATOM 1545 N N . GLY A 1 191 ? -6.633 8.953 21.188 1 98.12 191 GLY A N 1
ATOM 1546 C CA . GLY A 1 191 ? -5.27 8.633 20.797 1 98.12 191 GLY A CA 1
ATOM 1547 C C . GLY A 1 191 ? -4.344 9.836 20.828 1 98.12 191 GLY A C 1
ATOM 1548 O O . GLY A 1 191 ? -3.219 9.742 21.328 1 98.12 191 GLY A O 1
ATOM 1549 N N . ALA A 1 192 ? -4.746 10.953 20.312 1 98.5 192 ALA A N 1
ATOM 1550 C CA . ALA A 1 192 ? -3.959 12.18 20.312 1 98.5 192 ALA A CA 1
ATOM 1551 C C . ALA A 1 192 ? -3.676 12.641 21.75 1 98.5 192 ALA A C 1
ATOM 1553 O O . ALA A 1 192 ? -2.533 12.945 22.094 1 98.5 192 ALA A O 1
ATOM 1554 N N . TRP A 1 193 ? -4.699 12.609 22.562 1 97.12 193 TRP A N 1
ATOM 1555 C CA . TRP A 1 193 ? -4.555 13.07 23.938 1 97.12 193 TRP A CA 1
ATOM 1556 C C . TRP A 1 193 ? -3.588 12.18 24.703 1 97.12 193 TRP A C 1
ATOM 1558 O O . TRP A 1 193 ? -2.723 12.68 25.438 1 97.12 193 TRP A O 1
ATOM 1568 N N . GLU A 1 194 ? -3.75 10.938 24.516 1 97.88 194 GLU A N 1
ATOM 1569 C CA . GLU A 1 194 ? -2.883 9.984 25.203 1 97.88 194 GLU A CA 1
ATOM 1570 C C . GLU A 1 194 ? -1.432 10.133 24.75 1 97.88 194 GLU A C 1
ATOM 1572 O O . GLU A 1 194 ? -0.511 9.719 25.469 1 97.88 194 GLU A O 1
ATOM 1577 N N . SER A 1 195 ? -1.213 10.734 23.625 1 98.31 195 SER A N 1
ATOM 1578 C CA . SER A 1 195 ? 0.123 10.914 23.062 1 98.31 195 SER A CA 1
ATOM 1579 C C . SER A 1 195 ? 0.619 12.336 23.25 1 98.31 195 SER A C 1
ATOM 1581 O O . SER A 1 195 ? 1.649 12.727 22.703 1 98.31 195 SER A O 1
ATOM 1583 N N . GLY A 1 196 ? -0.105 13.18 23.969 1 98.25 196 GLY A N 1
ATOM 1584 C CA . GLY A 1 196 ? 0.334 14.508 24.359 1 98.25 196 GLY A CA 1
ATOM 1585 C C . GLY A 1 196 ? -0.113 15.586 23.391 1 98.25 196 GLY A C 1
ATOM 1586 O O . GLY A 1 196 ? 0.24 16.766 23.547 1 98.25 196 GLY A O 1
ATOM 1587 N N . LEU A 1 197 ? -0.888 15.234 22.422 1 98.62 197 LEU A N 1
ATOM 1588 C CA . LEU A 1 197 ? -1.422 16.219 21.484 1 98.62 197 LEU A CA 1
ATOM 1589 C C . LEU A 1 197 ? -2.781 16.734 21.938 1 98.62 197 LEU A C 1
ATOM 1591 O O . LEU A 1 197 ? -3.377 16.172 22.859 1 98.62 197 LEU A O 1
ATOM 1595 N N . LYS A 1 198 ? -3.221 17.828 21.312 1 98.06 198 LYS A N 1
ATOM 1596 C CA . LYS A 1 198 ? -4.582 18.328 21.5 1 98.06 198 LYS A CA 1
ATOM 1597 C C . LYS A 1 198 ? -5.539 17.688 20.5 1 98.06 198 LYS A C 1
ATOM 1599 O O . LYS A 1 198 ? -5.559 18.078 19.328 1 98.06 198 LYS A O 1
ATOM 1604 N N . GLY A 1 199 ? -6.219 16.703 20.922 1 97.94 199 GLY A N 1
ATOM 1605 C CA . GLY A 1 199 ? -7.246 16.109 20.094 1 97.94 199 GLY A CA 1
ATOM 1606 C C . GLY A 1 199 ? -8.5 16.953 19.984 1 97.94 199 GLY A C 1
ATOM 1607 O O . GLY A 1 199 ? -9.07 17.359 21 1 97.94 199 GLY A O 1
ATOM 1608 N N . ILE A 1 200 ? -8.969 17.25 18.781 1 97.88 200 ILE A N 1
ATOM 1609 C CA . ILE A 1 200 ? -10.164 18.047 18.5 1 97.88 200 ILE A CA 1
ATOM 1610 C C . ILE A 1 200 ? -11.141 17.219 17.656 1 97.88 200 ILE A C 1
ATOM 1612 O O . ILE A 1 200 ? -10.805 16.797 16.547 1 97.88 200 ILE A O 1
ATOM 1616 N N . TRP A 1 201 ? -12.344 17.031 18.172 1 97.62 201 TRP A N 1
ATOM 1617 C CA . TRP A 1 201 ? -13.352 16.172 17.547 1 97.62 201 TRP A CA 1
ATOM 1618 C C . TRP A 1 201 ? -14.148 16.953 16.516 1 97.62 201 TRP A C 1
ATOM 1620 O O . TRP A 1 201 ? -14.789 17.953 16.828 1 97.62 201 TRP A O 1
ATOM 1630 N N . TYR A 1 202 ? -14.055 16.547 15.281 1 97.38 202 TYR A N 1
ATOM 1631 C CA . TYR A 1 202 ? -14.93 17.062 14.242 1 97.38 202 TYR A CA 1
ATOM 1632 C C . TYR A 1 202 ? -16.234 16.266 14.188 1 97.38 202 TYR A C 1
ATOM 1634 O O . TYR A 1 202 ? -16.234 15.086 13.867 1 97.38 202 TYR A O 1
ATOM 1642 N N . THR A 1 203 ? -17.422 16.938 14.344 1 95.31 203 THR A N 1
ATOM 1643 C CA . THR A 1 203 ? -18.688 16.25 14.555 1 95.31 203 THR A CA 1
ATOM 1644 C C . THR A 1 203 ? -19.531 16.25 13.289 1 95.31 203 THR A C 1
ATOM 1646 O O . THR A 1 203 ? -20.719 15.93 13.32 1 95.31 203 THR A O 1
ATOM 1649 N N . GLN A 1 204 ? -18.891 16.641 12.172 1 93.62 204 GLN A N 1
ATOM 1650 C CA . GLN A 1 204 ? -19.531 16.562 10.859 1 93.62 204 GLN A CA 1
ATOM 1651 C C . GLN A 1 204 ? -20.875 17.281 10.859 1 93.62 204 GLN A C 1
ATOM 1653 O O . GLN A 1 204 ? -21.891 16.734 10.43 1 93.62 204 GLN A O 1
ATOM 1658 N N . GLU A 1 205 ? -20.922 18.484 11.352 1 90 205 GLU A N 1
ATOM 1659 C CA . GLU A 1 205 ? -22.062 19.391 11.375 1 90 205 GLU A CA 1
ATOM 1660 C C . GLU A 1 205 ? -23.141 18.906 12.352 1 90 205 GLU A C 1
ATOM 1662 O O . GLU A 1 205 ? -24.234 19.453 12.383 1 90 205 GLU A O 1
ATOM 1667 N N . LYS A 1 206 ? -22.828 17.875 13.109 1 90.44 206 LYS A N 1
ATOM 1668 C CA . LYS A 1 206 ? -23.766 17.438 14.148 1 90.44 206 LYS A CA 1
ATOM 1669 C C . LYS A 1 206 ? -23.469 18.109 15.484 1 90.44 206 LYS A C 1
ATOM 1671 O O . LYS A 1 206 ? -22.312 18.422 15.781 1 90.44 206 LYS A O 1
ATOM 1676 N N . GLU A 1 207 ? -24.422 18.281 16.141 1 87.81 207 GLU A N 1
ATOM 1677 C CA . GLU A 1 207 ? -24.25 18.844 17.469 1 87.81 207 GLU A CA 1
ATOM 1678 C C . GLU A 1 207 ? -23.516 17.875 18.391 1 87.81 207 GLU A C 1
ATOM 1680 O O . GLU A 1 207 ? -23.906 16.703 18.516 1 87.81 207 GLU A O 1
ATOM 1685 N N . PRO A 1 208 ? -22.469 18.406 18.859 1 85.88 208 PRO A N 1
ATOM 1686 C CA . PRO A 1 208 ? -21.766 17.531 19.797 1 85.88 208 PRO A CA 1
ATOM 1687 C C . PRO A 1 208 ? -22.562 17.281 21.078 1 85.88 208 PRO A C 1
ATOM 1689 O O . PRO A 1 208 ? -23.422 18.094 21.438 1 85.88 208 PRO A O 1
ATOM 1692 N N . PRO A 1 209 ? -22.219 16.156 21.609 1 81.94 209 PRO A N 1
ATOM 1693 C CA . PRO A 1 209 ? -22.875 15.93 22.906 1 81.94 209 PRO A CA 1
ATOM 1694 C C . PRO A 1 209 ? -22.453 16.953 23.953 1 81.94 209 PRO A C 1
ATOM 1696 O O . PRO A 1 209 ? -21.359 17.531 23.859 1 81.94 209 PRO A O 1
ATOM 1699 N N . GLU A 1 210 ? -23.312 17.188 24.828 1 78.12 210 GLU A N 1
ATOM 1700 C CA . GLU A 1 210 ? -23.094 18.188 25.875 1 78.12 210 GLU A CA 1
ATOM 1701 C C . GLU A 1 210 ? -21.906 17.797 26.75 1 78.12 210 GLU A C 1
ATOM 1703 O O . GLU A 1 210 ? -21.078 18.656 27.078 1 78.12 210 GLU A O 1
ATOM 1708 N N . HIS A 1 211 ? -21.875 16.5 27.094 1 74.94 211 HIS A N 1
ATOM 1709 C CA . HIS A 1 211 ? -20.812 16.094 28 1 74.94 211 HIS A CA 1
ATOM 1710 C C . HIS A 1 211 ? -19.625 15.5 27.234 1 74.94 211 HIS A C 1
ATOM 1712 O O . HIS A 1 211 ? -19.703 14.375 26.734 1 74.94 211 HIS A O 1
ATOM 1718 N N . ARG A 1 212 ? -18.828 16.625 26.859 1 75.38 212 ARG A N 1
ATOM 1719 C CA . ARG A 1 212 ? -17.625 16.188 26.188 1 75.38 212 ARG A CA 1
ATOM 1720 C C . ARG A 1 212 ? -16.375 16.766 26.859 1 75.38 212 ARG A C 1
ATOM 1722 O O . ARG A 1 212 ? -16.406 17.875 27.375 1 75.38 212 ARG A O 1
ATOM 1729 N N . TYR A 1 213 ? -15.273 15.875 26.891 1 82.25 213 TYR A N 1
ATOM 1730 C CA . TYR A 1 213 ? -14.055 16.266 27.594 1 82.25 213 TYR A CA 1
ATOM 1731 C C . TYR A 1 213 ? -12.977 16.703 26.625 1 82.25 213 TYR A C 1
ATOM 1733 O O . TYR A 1 213 ? -11.844 17 27.016 1 82.25 213 TYR A O 1
ATOM 1741 N N . PHE A 1 214 ? -13.305 16.734 25.422 1 88.81 214 PHE A N 1
ATOM 1742 C CA . PHE A 1 214 ? -12.383 17.219 24.406 1 88.81 214 PHE A CA 1
ATOM 1743 C C . PHE A 1 214 ? -13.039 18.297 23.547 1 88.81 214 PHE A C 1
ATOM 1745 O O . PHE A 1 214 ? -14.266 18.344 23.438 1 88.81 214 PHE A O 1
ATOM 1752 N N . PRO A 1 215 ? -12.18 19.297 23 1 94.06 215 PRO A N 1
ATOM 1753 C CA . PRO A 1 215 ? -12.742 20.312 22.125 1 94.06 215 PRO A CA 1
ATOM 1754 C C . PRO A 1 215 ? -13.352 19.719 20.844 1 94.06 215 PRO A C 1
ATOM 1756 O O . PRO A 1 215 ? -12.969 18.625 20.422 1 94.06 215 PRO A O 1
ATOM 1759 N N . THR A 1 216 ? -14.336 20.469 20.359 1 95.19 216 THR A N 1
ATOM 1760 C CA . THR A 1 216 ? -15.047 20.031 19.156 1 95.19 216 THR A CA 1
ATOM 1761 C C . THR A 1 216 ? -15.062 21.125 18.109 1 95.19 216 THR A C 1
ATOM 1763 O O . THR A 1 216 ? -14.969 22.312 18.438 1 95.19 216 THR A O 1
ATOM 1766 N N . ILE A 1 217 ? -15.125 20.703 16.922 1 94.88 217 ILE A N 1
ATOM 1767 C CA . ILE A 1 217 ? -15.438 21.531 15.758 1 94.88 217 ILE A CA 1
ATOM 1768 C C . ILE A 1 217 ? -16.609 20.922 14.984 1 94.88 217 ILE A C 1
ATOM 1770 O O . ILE A 1 217 ? -16.562 19.75 14.617 1 94.88 217 ILE A O 1
ATOM 1774 N N . ARG A 1 218 ? -17.625 21.703 14.805 1 94.69 218 ARG A N 1
ATOM 1775 C CA . ARG A 1 218 ? -18.812 21.234 14.102 1 94.69 218 ARG A CA 1
ATOM 1776 C C . ARG A 1 218 ? -18.672 21.422 12.594 1 94.69 218 ARG A C 1
ATOM 1778 O O . ARG A 1 218 ? -19.156 20.609 11.812 1 94.69 218 ARG A O 1
ATOM 1785 N N . SER A 1 219 ? -18.078 22.516 12.352 1 95.81 219 SER A N 1
ATOM 1786 C CA . SER A 1 219 ? -17.891 22.938 10.961 1 95.81 219 SER A CA 1
ATOM 1787 C C . SER A 1 219 ? -16.562 23.672 10.781 1 95.81 219 SER A C 1
ATOM 1789 O O . SER A 1 219 ? -16.109 24.375 11.688 1 95.81 219 SER A O 1
ATOM 1791 N N . PHE A 1 220 ? -16.016 23.516 9.594 1 97.62 220 PHE A N 1
ATOM 1792 C CA . PHE A 1 220 ? -14.789 24.25 9.305 1 97.62 220 PHE A CA 1
ATOM 1793 C C . PHE A 1 220 ? -15.102 25.656 8.805 1 97.62 220 PHE A C 1
ATOM 1795 O O . PHE A 1 220 ? -14.195 26.469 8.641 1 97.62 220 PHE A O 1
ATOM 1802 N N . ARG A 1 221 ? -16.312 25.938 8.602 1 96.12 221 ARG A N 1
ATOM 1803 C CA . ARG A 1 221 ? -16.703 27.266 8.172 1 96.12 221 ARG A CA 1
ATOM 1804 C C . ARG A 1 221 ? -16.562 28.281 9.312 1 96.12 221 ARG A C 1
ATOM 1806 O O . ARG A 1 221 ? -17.016 28.016 10.43 1 96.12 221 ARG A O 1
ATOM 1813 N N . GLY A 1 222 ? -15.93 29.312 8.922 1 93.62 222 GLY A N 1
ATOM 1814 C CA . GLY A 1 222 ? -15.961 30.453 9.82 1 93.62 222 GLY A CA 1
ATOM 1815 C C . GLY A 1 222 ? -15.188 30.219 11.102 1 93.62 222 GLY A C 1
ATOM 1816 O O . GLY A 1 222 ? -15.453 30.859 12.125 1 93.62 222 GLY A O 1
ATOM 1817 N N . ILE A 1 223 ? -14.32 29.328 11.141 1 95.19 223 ILE A N 1
ATOM 1818 C CA . ILE A 1 223 ? -13.5 29.109 12.328 1 95.19 223 ILE A CA 1
ATOM 1819 C C . ILE A 1 223 ? -12.641 30.344 12.586 1 95.19 223 ILE A C 1
ATOM 1821 O O . ILE A 1 223 ? -12.016 30.875 11.664 1 95.19 223 ILE A O 1
ATOM 1825 N N . ASP A 1 224 ? -12.711 30.812 13.812 1 96 224 ASP A N 1
ATOM 1826 C CA . ASP A 1 224 ? -11.742 31.812 14.258 1 96 224 ASP A CA 1
ATOM 1827 C C . ASP A 1 224 ? -10.391 31.172 14.539 1 96 224 ASP A C 1
ATOM 1829 O O . ASP A 1 224 ? -10.156 30.641 15.625 1 96 224 ASP A O 1
ATOM 1833 N N . VAL A 1 225 ? -9.555 31.297 13.625 1 97.25 225 VAL A N 1
ATOM 1834 C CA . VAL A 1 225 ? -8.281 30.594 13.656 1 97.25 225 VAL A CA 1
ATOM 1835 C C . VAL A 1 225 ? -7.418 31.109 14.805 1 97.25 225 VAL A C 1
ATOM 1837 O O . VAL A 1 225 ? -6.699 30.344 15.445 1 97.25 225 VAL A O 1
ATOM 1840 N N . ASP A 1 226 ? -7.426 32.344 15.086 1 96.5 226 ASP A N 1
ATOM 1841 C CA . ASP A 1 226 ? -6.676 32.875 16.219 1 96.5 226 ASP A CA 1
ATOM 1842 C C . ASP A 1 226 ? -7.117 32.25 17.531 1 96.5 226 ASP A C 1
ATOM 1844 O O . ASP A 1 226 ? -6.285 31.891 18.359 1 96.5 226 ASP A O 1
ATOM 1848 N N . GLU A 1 227 ? -8.336 32.219 17.656 1 94.69 227 GLU A N 1
ATOM 1849 C CA . GLU A 1 227 ? -8.859 31.578 18.859 1 94.69 227 GLU A CA 1
ATOM 1850 C C . GLU A 1 227 ? -8.547 30.094 18.891 1 94.69 227 GLU A C 1
ATOM 1852 O O . GLU A 1 227 ? -8.195 29.547 19.938 1 94.69 227 GLU A O 1
ATOM 1857 N N . PHE A 1 228 ? -8.641 29.5 17.766 1 95.19 228 PHE A N 1
ATOM 1858 C CA . PHE A 1 228 ? -8.391 28.078 17.641 1 95.19 228 PHE A CA 1
ATOM 1859 C C . PHE A 1 228 ? -6.965 27.734 18.062 1 95.19 228 PHE A C 1
ATOM 1861 O O . PHE A 1 228 ? -6.727 26.688 18.672 1 95.19 228 PHE A O 1
ATOM 1868 N N . LEU A 1 229 ? -6.051 28.531 17.828 1 96.12 229 LEU A N 1
ATOM 1869 C CA . LEU A 1 229 ? -4.633 28.266 18.031 1 96.12 229 LEU A CA 1
ATOM 1870 C C . LEU A 1 229 ? -4.234 28.484 19.484 1 96.12 229 LEU A C 1
ATOM 1872 O O . LEU A 1 229 ? -3.117 28.141 19.891 1 96.12 229 LEU A O 1
ATOM 1876 N N . LYS A 1 230 ? -5.07 29.109 20.312 1 91.38 230 LYS A N 1
ATOM 1877 C CA . LYS A 1 230 ? -4.781 29.297 21.734 1 91.38 230 LYS A CA 1
ATOM 1878 C C . LYS A 1 230 ? -4.93 28 22.5 1 91.38 230 LYS A C 1
ATOM 1880 O O . LYS A 1 230 ? -5.719 27.125 22.125 1 91.38 230 LYS A O 1
ATOM 1885 N N . MET B 1 1 ? 2.406 -36.625 -4.473 1 92.62 1 MET B N 1
ATOM 1886 C CA . MET B 1 1 ? 2.465 -35.938 -5.758 1 92.62 1 MET B CA 1
ATOM 1887 C C . MET B 1 1 ? 2.021 -34.469 -5.621 1 92.62 1 MET B C 1
ATOM 1889 O O . MET B 1 1 ? 1.102 -34.156 -4.859 1 92.62 1 MET B O 1
ATOM 1893 N N . ILE B 1 2 ? 2.562 -33.719 -6.18 1 97.12 2 ILE B N 1
ATOM 1894 C CA . ILE B 1 2 ? 2.303 -32.281 -6.105 1 97.12 2 ILE B CA 1
ATOM 1895 C C . ILE B 1 2 ? 0.977 -31.969 -6.793 1 97.12 2 ILE B C 1
ATOM 1897 O O . ILE B 1 2 ? 0.71 -32.438 -7.898 1 97.12 2 ILE B O 1
ATOM 1901 N N . LYS B 1 3 ? 0.229 -31.188 -6.227 1 98.56 3 LYS B N 1
ATOM 1902 C CA . LYS B 1 3 ? -1.085 -30.844 -6.762 1 98.56 3 LYS B CA 1
ATOM 1903 C C . LYS B 1 3 ? -1.237 -29.328 -6.898 1 98.56 3 LYS B C 1
ATOM 1905 O O . LYS B 1 3 ? -2.164 -28.844 -7.555 1 98.56 3 LYS B O 1
ATOM 1910 N N . ALA B 1 4 ? -0.266 -28.625 -6.293 1 98.81 4 ALA B N 1
ATOM 1911 C CA . ALA B 1 4 ? -0.223 -27.156 -6.414 1 98.81 4 ALA B CA 1
ATOM 1912 C C . ALA B 1 4 ? 1.217 -26.656 -6.469 1 98.81 4 ALA B C 1
ATOM 1914 O O . ALA B 1 4 ? 2.08 -27.156 -5.734 1 98.81 4 ALA B O 1
ATOM 1915 N N . VAL B 1 5 ? 1.375 -25.766 -7.41 1 98.94 5 VAL B N 1
ATOM 1916 C CA . VAL B 1 5 ? 2.674 -25.109 -7.52 1 98.94 5 VAL B CA 1
ATOM 1917 C C . VAL B 1 5 ? 2.516 -23.609 -7.293 1 98.94 5 VAL B C 1
ATOM 1919 O O . VAL B 1 5 ? 1.746 -22.953 -7.996 1 98.94 5 VAL B O 1
ATOM 1922 N N . ILE B 1 6 ? 3.246 -23.125 -6.254 1 98.94 6 ILE B N 1
ATOM 1923 C CA . ILE B 1 6 ? 3.207 -21.719 -5.871 1 98.94 6 ILE B CA 1
ATOM 1924 C C . ILE B 1 6 ? 4.52 -21.047 -6.25 1 98.94 6 ILE B C 1
ATOM 1926 O O . ILE B 1 6 ? 5.602 -21.531 -5.91 1 98.94 6 ILE B O 1
ATOM 1930 N N . PHE B 1 7 ? 4.359 -20 -7.031 1 98.94 7 PHE B N 1
ATOM 1931 C CA . PHE B 1 7 ? 5.539 -19.281 -7.504 1 98.94 7 PHE B CA 1
ATOM 1932 C C . PHE B 1 7 ? 5.711 -17.969 -6.746 1 98.94 7 PHE B C 1
ATOM 1934 O O . PHE B 1 7 ? 4.742 -17.219 -6.551 1 98.94 7 PHE B O 1
ATOM 1941 N N . ASP B 1 8 ? 7.004 -17.688 -6.297 1 98.88 8 ASP B N 1
ATOM 1942 C CA . ASP B 1 8 ? 7.398 -16.297 -6.043 1 98.88 8 ASP B CA 1
ATOM 1943 C C . ASP B 1 8 ? 7.371 -15.477 -7.328 1 98.88 8 ASP B C 1
ATOM 1945 O O . ASP B 1 8 ? 7.305 -16.031 -8.43 1 98.88 8 ASP B O 1
ATOM 1949 N N . ILE B 1 9 ? 7.367 -14.164 -7.191 1 98.81 9 ILE B N 1
ATOM 1950 C CA . ILE B 1 9 ? 7.328 -13.328 -8.391 1 98.81 9 ILE B CA 1
ATOM 1951 C C . ILE B 1 9 ? 8.727 -12.797 -8.695 1 98.81 9 ILE B C 1
ATOM 1953 O O . ILE B 1 9 ? 9.344 -13.188 -9.688 1 98.81 9 ILE B O 1
ATOM 1957 N N . ASP B 1 10 ? 9.352 -11.992 -7.789 1 98.62 10 ASP B N 1
ATOM 1958 C CA . ASP B 1 10 ? 10.586 -11.25 -8.039 1 98.62 10 ASP B CA 1
ATOM 1959 C C . ASP B 1 10 ? 11.789 -12.195 -8.109 1 98.62 10 ASP B C 1
ATOM 1961 O O . ASP B 1 10 ? 12.047 -12.945 -7.164 1 98.62 10 ASP B O 1
ATOM 1965 N N . ASN B 1 11 ? 12.438 -12.125 -9.25 1 98.5 11 ASN B N 1
ATOM 1966 C CA . ASN B 1 11 ? 13.617 -12.93 -9.555 1 98.5 11 ASN B CA 1
ATOM 1967 C C . ASN B 1 11 ? 13.273 -14.406 -9.664 1 98.5 11 ASN B C 1
ATOM 1969 O O . ASN B 1 11 ? 14.164 -15.266 -9.602 1 98.5 11 ASN B O 1
ATOM 1973 N N . THR B 1 12 ? 11.953 -14.656 -9.805 1 98.69 12 THR B N 1
ATOM 1974 C CA . THR B 1 12 ? 11.469 -16 -10.094 1 98.69 12 THR B CA 1
ATOM 1975 C C . THR B 1 12 ? 10.688 -16.016 -11.406 1 98.69 12 THR B C 1
ATOM 1977 O O . THR B 1 12 ? 11.07 -16.703 -12.359 1 98.69 12 THR B O 1
ATOM 1980 N N . LEU B 1 13 ? 9.719 -15.227 -11.594 1 98.69 13 LEU B N 1
ATOM 1981 C CA . LEU B 1 13 ? 8.945 -15.211 -12.828 1 98.69 13 LEU B CA 1
ATOM 1982 C C . LEU B 1 13 ? 9.594 -14.289 -13.859 1 98.69 13 LEU B C 1
ATOM 1984 O O . LEU B 1 13 ? 9.32 -14.406 -15.055 1 98.69 13 LEU B O 1
ATOM 1988 N N . TYR B 1 14 ? 10.305 -13.391 -13.414 1 98.44 14 TYR B N 1
ATOM 1989 C CA . TYR B 1 14 ? 11.047 -12.414 -14.203 1 98.44 14 TYR B CA 1
ATOM 1990 C C . TYR B 1 14 ? 12.242 -11.883 -13.422 1 98.44 14 TYR B C 1
ATOM 1992 O O . TYR B 1 14 ? 12.422 -12.211 -12.25 1 98.44 14 TYR B O 1
ATOM 2000 N N . SER B 1 15 ? 13.203 -11.125 -14.07 1 98 15 SER B N 1
ATOM 2001 C CA . SER B 1 15 ? 14.367 -10.547 -13.406 1 98 15 SER B CA 1
ATOM 2002 C C . SER B 1 15 ? 14.023 -9.219 -12.734 1 98 15 SER B C 1
ATOM 2004 O O . SER B 1 15 ? 13.961 -8.18 -13.391 1 98 15 SER B O 1
ATOM 2006 N N . TYR B 1 16 ? 13.766 -9.25 -11.406 1 98.5 16 TYR B N 1
ATOM 2007 C CA . TYR B 1 16 ? 13.516 -8.039 -10.633 1 98.5 16 TYR B CA 1
ATOM 2008 C C . TYR B 1 16 ? 14.703 -7.09 -10.711 1 98.5 16 TYR B C 1
ATOM 2010 O O . TYR B 1 16 ? 14.539 -5.887 -10.906 1 98.5 16 TYR B O 1
ATOM 2018 N N . ASP B 1 17 ? 15.945 -7.617 -10.516 1 97.88 17 ASP B N 1
ATOM 2019 C CA . ASP B 1 17 ? 17.156 -6.816 -10.438 1 97.88 17 ASP B CA 1
ATOM 2020 C C . ASP B 1 17 ? 17.344 -5.984 -11.703 1 97.88 17 ASP B C 1
ATOM 2022 O O . ASP B 1 17 ? 17.688 -4.801 -11.633 1 97.88 17 ASP B O 1
ATOM 2026 N N . GLU B 1 18 ? 17.078 -6.633 -12.859 1 97.69 18 GLU B N 1
ATOM 2027 C CA . GLU B 1 18 ? 17.188 -5.906 -14.117 1 97.69 18 GLU B CA 1
ATOM 2028 C C . GLU B 1 18 ? 16.141 -4.812 -14.227 1 97.69 18 GLU B C 1
ATOM 2030 O O . GLU B 1 18 ? 16.438 -3.68 -14.602 1 97.69 18 GLU B O 1
ATOM 2035 N N . ASN B 1 19 ? 14.945 -5.141 -13.906 1 98.75 19 ASN B N 1
ATOM 2036 C CA . ASN B 1 19 ? 13.859 -4.176 -14.031 1 98.75 19 ASN B CA 1
ATOM 2037 C C . ASN B 1 19 ? 14 -3.045 -13.008 1 98.75 19 ASN B C 1
ATOM 2039 O O . ASN B 1 19 ? 13.609 -1.908 -13.281 1 98.75 19 ASN B O 1
ATOM 2043 N N . HIS B 1 20 ? 14.547 -3.393 -11.766 1 98.69 20 HIS B N 1
ATOM 2044 C CA . HIS B 1 20 ? 14.82 -2.381 -10.75 1 98.69 20 HIS B CA 1
ATOM 2045 C C . HIS B 1 20 ? 15.75 -1.299 -11.289 1 98.69 20 HIS B C 1
ATOM 2047 O O . HIS B 1 20 ? 15.586 -0.119 -10.969 1 98.69 20 HIS B O 1
ATOM 2053 N N . ILE B 1 21 ? 16.734 -1.69 -12.18 1 98.56 21 ILE B N 1
ATOM 2054 C CA . ILE B 1 21 ? 17.641 -0.732 -12.789 1 98.56 21 ILE B CA 1
ATOM 2055 C C . ILE B 1 21 ? 16.859 0.275 -13.625 1 98.56 21 ILE B C 1
ATOM 2057 O O . ILE B 1 21 ? 17.078 1.484 -13.516 1 98.56 21 ILE B O 1
ATOM 2061 N N . TYR B 1 22 ? 15.883 -0.229 -14.43 1 98.81 22 TYR B N 1
ATOM 2062 C CA . TYR B 1 22 ? 15.07 0.658 -15.258 1 98.81 22 TYR B CA 1
ATOM 2063 C C . TYR B 1 22 ? 14.25 1.609 -14.391 1 98.81 22 TYR B C 1
ATOM 2065 O O . TYR B 1 22 ? 14.188 2.811 -14.672 1 98.81 22 TYR B O 1
ATOM 2073 N N . GLY B 1 23 ? 13.594 1.107 -13.32 1 98.81 23 GLY B N 1
ATOM 2074 C CA . GLY B 1 23 ? 12.836 1.952 -12.414 1 98.81 23 GLY B CA 1
ATOM 2075 C C . GLY B 1 23 ? 13.688 3.018 -11.742 1 98.81 23 GLY B C 1
ATOM 2076 O O . GLY B 1 23 ? 13.289 4.184 -11.672 1 98.81 23 GLY B O 1
ATOM 2077 N N . MET B 1 24 ? 14.945 2.592 -11.25 1 98.81 24 MET B N 1
ATOM 2078 C CA . MET B 1 24 ? 15.844 3.508 -10.555 1 98.81 24 MET B CA 1
ATOM 2079 C C . MET B 1 24 ? 16.359 4.582 -11.5 1 98.81 24 MET B C 1
ATOM 2081 O O . MET B 1 24 ? 16.547 5.73 -11.102 1 98.81 24 MET B O 1
ATOM 2085 N N . GLU B 1 25 ? 16.609 4.188 -12.734 1 98.81 25 GLU B N 1
ATOM 2086 C CA . GLU B 1 25 ? 17.047 5.16 -13.734 1 98.81 25 GLU B CA 1
ATOM 2087 C C . GLU B 1 25 ? 15.969 6.199 -14 1 98.81 25 GLU B C 1
ATOM 2089 O O . GLU B 1 25 ? 16.266 7.398 -14.078 1 98.81 25 GLU B O 1
ATOM 2094 N N . ALA B 1 26 ? 14.711 5.746 -14.156 1 98.94 26 ALA B N 1
ATOM 2095 C CA . ALA B 1 26 ? 13.602 6.676 -14.359 1 98.94 26 ALA B CA 1
ATOM 2096 C C . ALA B 1 26 ? 13.445 7.609 -13.172 1 98.94 26 ALA B C 1
ATOM 2098 O O . ALA B 1 26 ? 13.188 8.805 -13.336 1 98.94 26 ALA B O 1
ATOM 2099 N N . LEU B 1 27 ? 13.625 7.07 -11.961 1 98.94 27 LEU B N 1
ATOM 2100 C CA . LEU B 1 27 ? 13.555 7.867 -10.742 1 98.94 27 LEU B CA 1
ATOM 2101 C C . LEU B 1 27 ? 14.672 8.906 -10.711 1 98.94 27 LEU B C 1
ATOM 2103 O O . LEU B 1 27 ? 14.453 10.055 -10.328 1 98.94 27 LEU B O 1
ATOM 2107 N N . ALA B 1 28 ? 15.891 8.492 -11.102 1 98.88 28 ALA B N 1
ATOM 2108 C CA . ALA B 1 28 ? 17.031 9.398 -11.141 1 98.88 28 ALA B CA 1
ATOM 2109 C C . ALA B 1 28 ? 16.797 10.555 -12.102 1 98.88 28 ALA B C 1
ATOM 2111 O O . ALA B 1 28 ? 17.109 11.703 -11.797 1 98.88 28 ALA B O 1
ATOM 2112 N N . VAL B 1 29 ? 16.281 10.219 -13.25 1 98.88 29 VAL B N 1
ATOM 2113 C CA . VAL B 1 29 ? 15.977 11.25 -14.242 1 98.88 29 VAL B CA 1
ATOM 2114 C C . VAL B 1 29 ? 14.961 12.234 -13.664 1 98.88 29 VAL B C 1
ATOM 2116 O O . VAL B 1 29 ? 15.148 13.453 -13.758 1 98.88 29 VAL B O 1
ATOM 2119 N N . TYR B 1 30 ? 13.93 11.727 -13.055 1 98.88 30 TYR B N 1
ATOM 2120 C CA . TYR B 1 30 ? 12.914 12.586 -12.461 1 98.88 30 TYR B CA 1
ATOM 2121 C C . TYR B 1 30 ? 13.531 13.516 -11.422 1 98.88 30 TYR B C 1
ATOM 2123 O O . TYR B 1 30 ? 13.258 14.719 -11.414 1 98.88 30 TYR B O 1
ATOM 2131 N N . CYS B 1 31 ? 14.383 12.961 -10.523 1 98.81 31 CYS B N 1
ATOM 2132 C CA . CYS B 1 31 ? 14.977 13.734 -9.438 1 98.81 31 CYS B CA 1
ATOM 2133 C C . CYS B 1 31 ? 15.953 14.773 -9.977 1 98.81 31 CYS B C 1
ATOM 2135 O O . CYS B 1 31 ? 16.031 15.883 -9.453 1 98.81 31 CYS B O 1
ATOM 2137 N N . ARG B 1 32 ? 16.719 14.359 -10.945 1 98.69 32 ARG B N 1
ATOM 2138 C CA . ARG B 1 32 ? 17.625 15.312 -11.586 1 98.69 32 ARG B CA 1
ATOM 2139 C C . ARG B 1 32 ? 16.844 16.484 -12.164 1 98.69 32 ARG B C 1
ATOM 2141 O O . ARG B 1 32 ? 17.172 17.641 -11.906 1 98.69 32 ARG B O 1
ATOM 2148 N N . ASP B 1 33 ? 15.828 16.188 -12.891 1 98.81 33 ASP B N 1
ATOM 2149 C CA . ASP B 1 33 ? 15.078 17.219 -13.602 1 98.81 33 ASP B CA 1
ATOM 2150 C C . ASP B 1 33 ? 14.266 18.078 -12.641 1 98.81 33 ASP B C 1
ATOM 2152 O O . ASP B 1 33 ? 14.094 19.281 -12.859 1 98.81 33 ASP B O 1
ATOM 2156 N N . SER B 1 34 ? 13.773 17.484 -11.594 1 98.81 34 SER B N 1
ATOM 2157 C CA . SER B 1 34 ? 12.859 18.188 -10.688 1 98.81 34 SER B CA 1
ATOM 2158 C C . SER B 1 34 ? 13.617 18.859 -9.555 1 98.81 34 SER B C 1
ATOM 2160 O O . SER B 1 34 ? 13.203 19.906 -9.055 1 98.81 34 SER B O 1
ATOM 2162 N N . PHE B 1 35 ? 14.719 18.203 -9.078 1 98.69 35 PHE B N 1
ATOM 2163 C CA . PHE B 1 35 ? 15.336 18.656 -7.84 1 98.69 35 PHE B CA 1
ATOM 2164 C C . PHE B 1 35 ? 16.797 19.031 -8.062 1 98.69 35 PHE B C 1
ATOM 2166 O O . PHE B 1 35 ? 17.469 19.531 -7.156 1 98.69 35 PHE B O 1
ATOM 2173 N N . GLY B 1 36 ? 17.344 18.766 -9.156 1 98.5 36 GLY B N 1
ATOM 2174 C CA . GLY B 1 36 ? 18.719 19.109 -9.492 1 98.5 36 GLY B CA 1
ATOM 2175 C C . GLY B 1 36 ? 19.75 18.266 -8.781 1 98.5 36 GLY B C 1
ATOM 2176 O O . GLY B 1 36 ? 20.875 18.688 -8.555 1 98.5 36 GLY B O 1
ATOM 2177 N N . ILE B 1 37 ? 19.359 17.062 -8.477 1 98.56 37 ILE B N 1
ATOM 2178 C CA . ILE B 1 37 ? 20.312 16.219 -7.766 1 98.56 37 ILE B CA 1
ATOM 2179 C C . ILE B 1 37 ? 20.859 15.148 -8.703 1 98.56 37 ILE B C 1
ATOM 2181 O O . ILE B 1 37 ? 20.203 14.773 -9.68 1 98.56 37 ILE B O 1
ATOM 2185 N N . THR B 1 38 ? 22.109 14.602 -8.383 1 98.56 38 THR B N 1
ATOM 2186 C CA . THR B 1 38 ? 22.781 13.594 -9.195 1 98.56 38 THR B CA 1
ATOM 2187 C C . THR B 1 38 ? 22.188 12.211 -8.93 1 98.56 38 THR B C 1
ATOM 2189 O O . THR B 1 38 ? 21.469 12.016 -7.949 1 98.56 38 THR B O 1
ATOM 2192 N N . THR B 1 39 ? 22.375 11.445 -9.703 1 98.5 39 THR B N 1
ATOM 2193 C CA . THR B 1 39 ? 21.969 10.055 -9.539 1 98.5 39 THR B CA 1
ATOM 2194 C C . THR B 1 39 ? 22.516 9.492 -8.227 1 98.5 39 THR B C 1
ATOM 2196 O O . THR B 1 39 ? 21.797 8.781 -7.512 1 98.5 39 THR B O 1
ATOM 2199 N N . ASP B 1 40 ? 23.797 9.734 -7.996 1 98.5 40 ASP B N 1
ATOM 2200 C CA . ASP B 1 40 ? 24.422 9.234 -6.77 1 98.5 40 ASP B CA 1
ATOM 2201 C C . ASP B 1 40 ? 23.688 9.773 -5.535 1 98.5 40 ASP B C 1
ATOM 2203 O O . ASP B 1 40 ? 23.469 9.031 -4.574 1 98.5 40 ASP B O 1
ATOM 2207 N N . GLU B 1 41 ? 23.375 11 -5.578 1 98.75 41 GLU B N 1
ATOM 2208 C CA . GLU B 1 41 ? 22.641 11.609 -4.473 1 98.75 41 GLU B CA 1
ATOM 2209 C C . GLU B 1 41 ? 21.266 10.977 -4.309 1 98.75 41 GLU B C 1
ATOM 2211 O O . GLU B 1 41 ? 20.812 10.719 -3.186 1 98.75 41 GLU B O 1
ATOM 2216 N N . MET B 1 42 ? 20.656 10.82 -5.422 1 98.81 42 MET B N 1
ATOM 2217 C CA . MET B 1 42 ? 19.328 10.188 -5.406 1 98.81 42 MET B CA 1
ATOM 2218 C C . MET B 1 42 ? 19.406 8.781 -4.832 1 98.81 42 MET B C 1
ATOM 2220 O O . MET B 1 42 ? 18.578 8.391 -4.008 1 98.81 42 MET B O 1
ATOM 2224 N N . GLN B 1 43 ? 20.406 7.891 -5.23 1 98.69 43 GLN B N 1
ATOM 2225 C CA . GLN B 1 43 ? 20.547 6.523 -4.75 1 98.69 43 GLN B CA 1
ATOM 2226 C C . GLN B 1 43 ? 20.844 6.492 -3.252 1 98.69 43 GLN B C 1
ATOM 2228 O O . GLN B 1 43 ? 20.344 5.633 -2.529 1 98.69 43 GLN B O 1
ATOM 2233 N N . ALA B 1 44 ? 21.656 7.547 -2.793 1 98.75 44 ALA B N 1
ATOM 2234 C CA . ALA B 1 44 ? 21.938 7.652 -1.363 1 98.75 44 ALA B CA 1
ATOM 2235 C C . ALA B 1 44 ? 20.672 8 -0.582 1 98.75 44 ALA B C 1
ATOM 2237 O O . ALA B 1 44 ? 20.422 7.441 0.489 1 98.75 44 ALA B O 1
ATOM 2238 N N . CYS B 1 45 ? 19.984 8.898 -1.176 1 98.88 45 CYS B N 1
ATOM 2239 C CA . CYS B 1 45 ? 18.703 9.289 -0.574 1 98.88 45 CYS B CA 1
ATOM 2240 C C . CYS B 1 45 ? 17.75 8.117 -0.521 1 98.88 45 CYS B C 1
ATOM 2242 O O . CYS B 1 45 ? 17.078 7.902 0.49 1 98.88 45 CYS B O 1
ATOM 2244 N N . TYR B 1 46 ? 17.688 7.344 -1.562 1 98.81 46 TYR B N 1
ATOM 2245 C CA . TYR B 1 46 ? 16.828 6.168 -1.665 1 98.81 46 TYR B CA 1
ATOM 2246 C C . TYR B 1 46 ? 17.156 5.156 -0.575 1 98.81 46 TYR B C 1
ATOM 2248 O O . TYR B 1 46 ? 16.266 4.617 0.074 1 98.81 46 TYR B O 1
ATOM 2256 N N . ARG B 1 47 ? 18.438 4.895 -0.377 1 98.56 47 ARG B N 1
ATOM 2257 C CA . ARG B 1 47 ? 18.891 3.953 0.646 1 98.56 47 ARG B CA 1
ATOM 2258 C C . ARG B 1 47 ? 18.547 4.465 2.043 1 98.56 47 ARG B C 1
ATOM 2260 O O . ARG B 1 47 ? 18.062 3.707 2.889 1 98.56 47 ARG B O 1
ATOM 2267 N N . LYS B 1 48 ? 18.812 5.762 2.268 1 98.81 48 LYS B N 1
ATOM 2268 C CA . LYS B 1 48 ? 18.516 6.363 3.564 1 98.81 48 LYS B CA 1
ATOM 2269 C C . LYS B 1 48 ? 17.016 6.328 3.867 1 98.81 48 LYS B C 1
ATOM 2271 O O . LYS B 1 48 ? 16.625 6.031 4.992 1 98.81 48 LYS B O 1
ATOM 2276 N N . ALA B 1 49 ? 16.25 6.59 2.85 1 98.81 49 ALA B N 1
ATOM 2277 C CA . ALA B 1 49 ? 14.797 6.527 2.992 1 98.81 49 ALA B CA 1
ATOM 2278 C C . ALA B 1 49 ? 14.344 5.129 3.398 1 98.81 49 ALA B C 1
ATOM 2280 O O . ALA B 1 49 ? 13.461 4.977 4.246 1 98.81 49 ALA B O 1
ATOM 2281 N N . GLY B 1 50 ? 14.945 4.117 2.795 1 98.31 50 GLY B N 1
ATOM 2282 C CA . GLY B 1 50 ? 14.625 2.742 3.148 1 98.31 50 GLY B CA 1
ATOM 2283 C C . GLY B 1 50 ? 14.883 2.43 4.613 1 98.31 50 GLY B C 1
ATOM 2284 O O . GLY B 1 50 ? 14.086 1.737 5.25 1 98.31 50 GLY B O 1
ATOM 2285 N N . ARG B 1 51 ? 15.984 2.938 5.121 1 98.06 51 ARG B N 1
ATOM 2286 C CA . ARG B 1 51 ? 16.328 2.707 6.52 1 98.06 51 ARG B CA 1
ATOM 2287 C C . ARG B 1 51 ? 15.344 3.396 7.453 1 98.06 51 ARG B C 1
ATOM 2289 O O . ARG B 1 51 ? 14.906 2.812 8.445 1 98.06 51 ARG B O 1
ATOM 2296 N N . ILE B 1 52 ? 14.938 4.613 7.129 1 98.38 52 ILE B N 1
ATOM 2297 C CA . ILE B 1 52 ? 13.984 5.371 7.938 1 98.38 52 ILE B CA 1
ATOM 2298 C C . ILE B 1 52 ? 12.641 4.645 7.969 1 98.38 52 ILE B C 1
ATOM 2300 O O . ILE B 1 52 ? 12.047 4.477 9.039 1 98.38 52 ILE B O 1
ATOM 2304 N N . MET B 1 53 ? 12.227 4.164 6.785 1 97.81 53 MET B N 1
ATOM 2305 C CA . MET B 1 53 ? 10.961 3.443 6.676 1 97.81 53 MET B CA 1
ATOM 2306 C C . MET B 1 53 ? 10.969 2.191 7.547 1 97.81 53 MET B C 1
ATOM 2308 O O . MET B 1 53 ? 10.008 1.926 8.266 1 97.81 53 MET B O 1
ATOM 2312 N N . THR B 1 54 ? 12.023 1.422 7.422 1 97.44 54 THR B N 1
ATOM 2313 C CA . THR B 1 54 ? 12.133 0.181 8.18 1 97.44 54 THR B CA 1
ATOM 2314 C C . THR B 1 54 ? 12.094 0.457 9.68 1 97.44 54 THR B C 1
ATOM 2316 O O . THR B 1 54 ? 11.43 -0.268 10.43 1 97.44 54 THR B O 1
ATOM 2319 N N . ASP B 1 55 ? 12.797 1.546 10.117 1 97.81 55 ASP B N 1
ATOM 2320 C CA . ASP B 1 55 ? 12.828 1.923 11.531 1 97.81 55 ASP B CA 1
ATOM 2321 C C . ASP B 1 55 ? 11.445 2.35 12.008 1 97.81 55 ASP B C 1
ATOM 2323 O O . ASP B 1 55 ? 11.023 1.99 13.117 1 97.81 55 ASP B O 1
ATOM 2327 N N . ARG B 1 56 ? 10.703 3.098 11.219 1 98 56 ARG B N 1
ATOM 2328 C CA . ARG B 1 56 ? 9.383 3.59 11.594 1 98 56 ARG B CA 1
ATOM 2329 C C . ARG B 1 56 ? 8.367 2.449 11.672 1 98 56 ARG B C 1
ATOM 2331 O O . ARG B 1 56 ? 7.578 2.375 12.609 1 98 56 ARG B O 1
ATOM 2338 N N . ILE B 1 57 ? 8.383 1.551 10.68 1 97.75 57 ILE B N 1
ATOM 2339 C CA . ILE B 1 57 ? 7.414 0.465 10.602 1 97.75 57 ILE B CA 1
ATOM 2340 C C . ILE B 1 57 ? 7.719 -0.583 11.664 1 97.75 57 ILE B C 1
ATOM 2342 O O . ILE B 1 57 ? 6.809 -1.084 12.328 1 97.75 57 ILE B O 1
ATOM 2346 N N . GLY B 1 58 ? 8.969 -0.922 11.891 1 94.94 58 GLY B N 1
ATOM 2347 C CA . GLY B 1 58 ? 9.445 -1.675 13.039 1 94.94 58 GLY B CA 1
ATOM 2348 C C . GLY B 1 58 ? 9.141 -3.158 12.945 1 94.94 58 GLY B C 1
ATOM 2349 O O . GLY B 1 58 ? 9.453 -3.918 13.867 1 94.94 58 GLY B O 1
ATOM 2350 N N . THR B 1 59 ? 8.391 -3.666 11.938 1 93.19 59 THR B N 1
ATOM 2351 C CA . THR B 1 59 ? 8.07 -5.078 11.758 1 93.19 59 THR B CA 1
ATOM 2352 C C . THR B 1 59 ? 8.141 -5.461 10.281 1 93.19 59 THR B C 1
ATOM 2354 O O . THR B 1 59 ? 8.008 -4.605 9.406 1 93.19 59 THR B O 1
ATOM 2357 N N . ASP B 1 60 ? 8.375 -6.672 10.086 1 93.94 60 ASP B N 1
ATOM 2358 C CA . ASP B 1 60 ? 8.469 -7.168 8.719 1 93.94 60 ASP B CA 1
ATOM 2359 C C . ASP B 1 60 ? 7.082 -7.41 8.125 1 93.94 60 ASP B C 1
ATOM 2361 O O . ASP B 1 60 ? 6.527 -8.508 8.25 1 93.94 60 ASP B O 1
ATOM 2365 N N . ILE B 1 61 ? 6.559 -6.418 7.504 1 97.19 61 ILE B N 1
ATOM 2366 C CA . ILE B 1 61 ? 5.273 -6.477 6.812 1 97.19 61 ILE B CA 1
ATOM 2367 C C . ILE B 1 61 ? 5.402 -5.836 5.43 1 97.19 61 ILE B C 1
ATOM 2369 O O . ILE B 1 61 ? 6.449 -5.277 5.094 1 97.19 61 ILE B O 1
ATOM 2373 N N . ALA B 1 62 ? 4.375 -5.949 4.68 1 97.94 62 ALA B N 1
ATOM 2374 C CA . ALA B 1 62 ? 4.422 -5.551 3.277 1 97.94 62 ALA B CA 1
ATOM 2375 C C . ALA B 1 62 ? 4.812 -4.086 3.137 1 97.94 62 ALA B C 1
ATOM 2377 O O . ALA B 1 62 ? 5.465 -3.699 2.164 1 97.94 62 ALA B O 1
ATOM 2378 N N . ALA B 1 63 ? 4.531 -3.264 4.133 1 98.12 63 ALA B N 1
ATOM 2379 C CA . ALA B 1 63 ? 4.719 -1.815 4.082 1 98.12 63 ALA B CA 1
ATOM 2380 C C . ALA B 1 63 ? 6.191 -1.457 3.908 1 98.12 63 ALA B C 1
ATOM 2382 O O . ALA B 1 63 ? 6.52 -0.419 3.328 1 98.12 63 ALA B O 1
ATOM 2383 N N . ILE B 1 64 ? 7.156 -2.262 4.367 1 97.69 64 ILE B N 1
ATOM 2384 C CA . ILE B 1 64 ? 8.578 -1.932 4.324 1 97.69 64 ILE B CA 1
ATOM 2385 C C . ILE B 1 64 ? 9.055 -1.884 2.875 1 97.69 64 ILE B C 1
ATOM 2387 O O . ILE B 1 64 ? 10.133 -1.362 2.584 1 97.69 64 ILE B O 1
ATOM 2391 N N . HIS B 1 65 ? 8.156 -2.453 1.984 1 97.5 65 HIS B N 1
ATOM 2392 C CA . HIS B 1 65 ? 8.523 -2.5 0.573 1 97.5 65 HIS B CA 1
ATOM 2393 C C . HIS B 1 65 ? 7.77 -1.441 -0.226 1 97.5 65 HIS B C 1
ATOM 2395 O O . HIS B 1 65 ? 7.898 -1.373 -1.45 1 97.5 65 HIS B O 1
ATOM 2401 N N . SER B 1 66 ? 7 -0.617 0.396 1 98.38 66 SER B N 1
ATOM 2402 C CA . SER B 1 66 ? 6.152 0.355 -0.29 1 98.38 66 SER B CA 1
ATOM 2403 C C . SER B 1 66 ? 6.988 1.432 -0.973 1 98.38 66 SER B C 1
ATOM 2405 O O . SER B 1 66 ? 7.695 2.191 -0.308 1 98.38 66 SER B O 1
ATOM 2407 N N . ARG B 1 67 ? 6.875 1.5 -2.342 1 98.56 67 ARG B N 1
ATOM 2408 C CA . ARG B 1 67 ? 7.59 2.555 -3.057 1 98.56 67 ARG B CA 1
ATOM 2409 C C . ARG B 1 67 ? 6.922 3.908 -2.842 1 98.56 67 ARG B C 1
ATOM 2411 O O . ARG B 1 67 ? 7.586 4.945 -2.871 1 98.56 67 ARG B O 1
ATOM 2418 N N . MET B 1 68 ? 5.598 3.908 -2.561 1 98.69 68 MET B N 1
ATOM 2419 C CA . MET B 1 68 ? 4.945 5.168 -2.215 1 98.69 68 MET B CA 1
ATOM 2420 C C . MET B 1 68 ? 5.578 5.781 -0.968 1 98.69 68 MET B C 1
ATOM 2422 O O . MET B 1 68 ? 5.895 6.973 -0.952 1 98.69 68 MET B O 1
ATOM 2426 N N . LEU B 1 69 ? 5.766 4.969 0.064 1 98.81 69 LEU B N 1
ATOM 2427 C CA . LEU B 1 69 ? 6.379 5.441 1.301 1 98.81 69 LEU B CA 1
ATOM 2428 C C . LEU B 1 69 ? 7.84 5.816 1.073 1 98.81 69 LEU B C 1
ATOM 2430 O O . LEU B 1 69 ? 8.336 6.777 1.664 1 98.81 69 LEU B O 1
ATOM 2434 N N . ARG B 1 70 ? 8.547 5.004 0.2 1 98.81 70 ARG B N 1
ATOM 2435 C CA . ARG B 1 70 ? 9.938 5.309 -0.114 1 98.81 70 ARG B CA 1
ATOM 2436 C C . ARG B 1 70 ? 10.07 6.695 -0.737 1 98.81 70 ARG B C 1
ATOM 2438 O O . ARG B 1 70 ? 10.938 7.48 -0.348 1 98.81 70 ARG B O 1
ATOM 2445 N N . MET B 1 71 ? 9.172 7 -1.768 1 98.94 71 MET B N 1
ATOM 2446 C CA . MET B 1 71 ? 9.195 8.305 -2.418 1 98.94 71 MET B CA 1
ATOM 2447 C C . MET B 1 71 ? 8.875 9.414 -1.424 1 98.94 71 MET B C 1
ATOM 2449 O O . MET B 1 71 ? 9.516 10.469 -1.426 1 98.94 71 MET B O 1
ATOM 2453 N N . GLN B 1 72 ? 7.922 9.156 -0.565 1 98.94 72 GLN B N 1
ATOM 2454 C CA . GLN B 1 72 ? 7.578 10.133 0.463 1 98.94 72 GLN B CA 1
ATOM 2455 C C . GLN B 1 72 ? 8.781 10.453 1.344 1 98.94 72 GLN B C 1
ATOM 2457 O O . GLN B 1 72 ? 9.094 11.625 1.576 1 98.94 72 GLN B O 1
ATOM 2462 N N . CYS B 1 73 ? 9.438 9.453 1.885 1 98.81 73 CYS B N 1
ATOM 2463 C CA . CYS B 1 73 ? 10.586 9.633 2.762 1 98.81 73 CYS B CA 1
ATOM 2464 C C . CYS B 1 73 ? 11.719 10.352 2.039 1 98.81 73 CYS B C 1
ATOM 2466 O O . CYS B 1 73 ? 12.398 11.195 2.629 1 98.81 73 CYS B O 1
ATOM 2468 N N . MET B 1 74 ? 11.938 10.008 0.768 1 98.88 74 MET B N 1
ATOM 2469 C CA . MET B 1 74 ? 12.953 10.703 -0.012 1 98.88 74 MET B CA 1
ATOM 2470 C C . MET B 1 74 ? 12.648 12.195 -0.085 1 98.88 74 MET B C 1
ATOM 2472 O O . MET B 1 74 ? 13.547 13.023 0.093 1 98.88 74 MET B O 1
ATOM 2476 N N . LEU B 1 75 ? 11.406 12.562 -0.404 1 98.94 75 LEU B N 1
ATOM 2477 C CA . LEU B 1 75 ? 11.016 13.961 -0.526 1 98.94 75 LEU B CA 1
ATOM 2478 C C . LEU B 1 75 ? 11.203 14.695 0.798 1 98.94 75 LEU B C 1
ATOM 2480 O O . LEU B 1 75 ? 11.609 15.859 0.815 1 98.94 75 LEU B O 1
ATOM 2484 N N . GLU B 1 76 ? 10.914 13.969 1.909 1 98.69 76 GLU B N 1
ATOM 2485 C CA . GLU B 1 76 ? 11.148 14.547 3.23 1 98.69 76 GLU B CA 1
ATOM 2486 C C . GLU B 1 76 ? 12.633 14.828 3.457 1 98.69 76 GLU B C 1
ATOM 2488 O O . GLU B 1 76 ? 13 15.906 3.922 1 98.69 76 GLU B O 1
ATOM 2493 N N . LEU B 1 77 ? 13.469 13.898 3.076 1 98.56 77 LEU B N 1
ATOM 2494 C CA . LEU B 1 77 ? 14.914 14.039 3.229 1 98.56 77 LEU B CA 1
ATOM 2495 C C . LEU B 1 77 ? 15.453 15.164 2.35 1 98.56 77 LEU B C 1
ATOM 2497 O O . LEU B 1 77 ? 16.375 15.883 2.746 1 98.56 77 LEU B O 1
ATOM 2501 N N . LEU B 1 78 ? 14.867 15.297 1.225 1 98.62 78 LEU B N 1
ATOM 2502 C CA . LEU B 1 78 ? 15.336 16.297 0.263 1 98.62 78 LEU B CA 1
ATOM 2503 C C . LEU B 1 78 ? 14.68 17.641 0.518 1 98.62 78 LEU B C 1
ATOM 2505 O O . LEU B 1 78 ? 15 18.625 -0.156 1 98.62 78 LEU B O 1
ATOM 2509 N N . GLU B 1 79 ? 13.75 17.672 1.526 1 97.94 79 GLU B N 1
ATOM 2510 C CA . GLU B 1 79 ? 13 18.875 1.845 1 97.94 79 GLU B CA 1
ATOM 2511 C C . GLU B 1 79 ? 12.266 19.406 0.617 1 97.94 79 GLU B C 1
ATOM 2513 O O . GLU B 1 79 ? 12.328 20.609 0.322 1 97.94 79 GLU B O 1
ATOM 2518 N N . GLN B 1 80 ? 11.719 18.516 -0.181 1 98.5 80 GLN B N 1
ATOM 2519 C CA . GLN B 1 80 ? 10.891 18.844 -1.338 1 98.5 80 GLN B CA 1
ATOM 2520 C C . GLN B 1 80 ? 9.414 18.609 -1.043 1 98.5 80 GLN B C 1
ATOM 2522 O O . GLN B 1 80 ? 9.07 17.812 -0.173 1 98.5 80 GLN B O 1
ATOM 2527 N N . PRO B 1 81 ? 8.547 19.391 -1.722 1 98.31 81 PRO B N 1
ATOM 2528 C CA . PRO B 1 81 ? 7.117 19.188 -1.485 1 98.31 81 PRO B CA 1
ATOM 2529 C C . PRO B 1 81 ? 6.641 17.797 -1.873 1 98.31 81 PRO B C 1
ATOM 2531 O O . PRO B 1 81 ? 7.125 17.219 -2.852 1 98.31 81 PRO B O 1
ATOM 2534 N N . LEU B 1 82 ? 5.703 17.25 -1.141 1 98.81 82 LEU B N 1
ATOM 2535 C CA . LEU B 1 82 ? 5.137 15.938 -1.415 1 98.81 82 LEU B CA 1
ATOM 2536 C C . LEU B 1 82 ? 4.355 15.938 -2.725 1 98.81 82 LEU B C 1
ATOM 2538 O O . LEU B 1 82 ? 4.422 14.984 -3.494 1 98.81 82 LEU B O 1
ATOM 2542 N N . PHE B 1 83 ? 3.662 17.047 -2.926 1 98.56 83 PHE B N 1
ATOM 2543 C CA . PHE B 1 83 ? 2.836 17.156 -4.121 1 98.56 83 PHE B CA 1
ATOM 2544 C C . PHE B 1 83 ? 3.469 18.109 -5.129 1 98.56 83 PHE B C 1
ATOM 2546 O O . PHE B 1 83 ? 3.969 19.172 -4.75 1 98.56 83 PHE B O 1
ATOM 2553 N N . PRO B 1 84 ? 3.389 17.672 -6.395 1 98.38 84 PRO B N 1
ATOM 2554 C CA . PRO B 1 84 ? 2.863 16.438 -6.957 1 98.38 84 PRO B CA 1
ATOM 2555 C C . PRO B 1 84 ? 3.91 15.32 -7.004 1 98.38 84 PRO B C 1
ATOM 2557 O O . PRO B 1 84 ? 3.688 14.281 -7.637 1 98.38 84 PRO B O 1
ATOM 2560 N N . HIS B 1 85 ? 4.98 15.492 -6.277 1 98.88 85 HIS B N 1
ATOM 2561 C CA . HIS B 1 85 ? 6.195 14.75 -6.598 1 98.88 85 HIS B CA 1
ATOM 2562 C C . HIS B 1 85 ? 6.094 13.305 -6.129 1 98.88 85 HIS B C 1
ATOM 2564 O O . HIS B 1 85 ? 6.613 12.398 -6.785 1 98.88 85 HIS B O 1
ATOM 2570 N N . ALA B 1 86 ? 5.402 13.016 -5.012 1 98.88 86 ALA B N 1
ATOM 2571 C CA . ALA B 1 86 ? 5.387 11.672 -4.445 1 98.88 86 ALA B CA 1
ATOM 2572 C C . ALA B 1 86 ? 4.797 10.664 -5.43 1 98.88 86 ALA B C 1
ATOM 2574 O O . ALA B 1 86 ? 5.422 9.648 -5.738 1 98.88 86 ALA B O 1
ATOM 2575 N N . ARG B 1 87 ? 3.625 10.945 -5.973 1 98.81 87 ARG B N 1
ATOM 2576 C CA . ARG B 1 87 ? 2.99 10.031 -6.914 1 98.81 87 ARG B CA 1
ATOM 2577 C C . ARG B 1 87 ? 3.732 10.016 -8.25 1 98.81 87 ARG B C 1
ATOM 2579 O O . ARG B 1 87 ? 3.807 8.977 -8.914 1 98.81 87 ARG B O 1
ATOM 2586 N N . ASN B 1 88 ? 4.203 11.258 -8.68 1 98.88 88 ASN B N 1
ATOM 2587 C CA . ASN B 1 88 ? 4.98 11.289 -9.914 1 98.88 88 ASN B CA 1
ATOM 2588 C C . ASN B 1 88 ? 6.191 10.359 -9.836 1 98.88 88 ASN B C 1
ATOM 2590 O O . ASN B 1 88 ? 6.484 9.633 -10.781 1 98.88 88 ASN B O 1
ATOM 2594 N N . MET B 1 89 ? 6.922 10.445 -8.703 1 98.94 89 MET B N 1
ATOM 2595 C CA . MET B 1 89 ? 8.094 9.594 -8.492 1 98.94 89 MET B CA 1
ATOM 2596 C C . MET B 1 89 ? 7.695 8.125 -8.445 1 98.94 89 MET B C 1
ATOM 2598 O O . MET B 1 89 ? 8.383 7.273 -9.016 1 98.94 89 MET B O 1
ATOM 2602 N N . TYR B 1 90 ? 6.535 7.84 -7.734 1 98.94 90 TYR B N 1
ATOM 2603 C CA . TYR B 1 90 ? 5.996 6.484 -7.672 1 98.94 90 TYR B CA 1
ATOM 2604 C C . TYR B 1 90 ? 5.75 5.934 -9.07 1 98.94 90 TYR B C 1
ATOM 2606 O O . TYR B 1 90 ? 6.191 4.824 -9.391 1 98.94 90 TYR B O 1
ATOM 2614 N N . HIS B 1 91 ? 5.102 6.676 -9.938 1 98.88 91 HIS B N 1
ATOM 2615 C CA . HIS B 1 91 ? 4.758 6.23 -11.281 1 98.88 91 HIS B CA 1
ATOM 2616 C C . HIS B 1 91 ? 5.992 6.176 -12.172 1 98.88 91 HIS B C 1
ATOM 2618 O O . HIS B 1 91 ? 6.113 5.289 -13.023 1 98.88 91 HIS B O 1
ATOM 2624 N N . ALA B 1 92 ? 6.906 7.16 -11.977 1 98.88 92 ALA B N 1
ATOM 2625 C CA . ALA B 1 92 ? 8.148 7.094 -12.75 1 98.88 92 ALA B CA 1
ATOM 2626 C C . ALA B 1 92 ? 8.859 5.762 -12.531 1 98.88 92 ALA B C 1
ATOM 2628 O O . ALA B 1 92 ? 9.266 5.109 -13.492 1 98.88 92 ALA B O 1
ATOM 2629 N N . TYR B 1 93 ? 8.953 5.348 -11.289 1 98.88 93 TYR B N 1
ATOM 2630 C CA . TYR B 1 93 ? 9.641 4.105 -10.945 1 98.88 93 TYR B CA 1
ATOM 2631 C C . TYR B 1 93 ? 8.867 2.898 -11.469 1 98.88 93 TYR B C 1
ATOM 2633 O O . TYR B 1 93 ? 9.383 2.125 -12.273 1 98.88 93 TYR B O 1
ATOM 2641 N N . TRP B 1 94 ? 7.543 2.795 -11.07 1 98.88 94 TRP B N 1
ATOM 2642 C CA . TRP B 1 94 ? 6.828 1.545 -11.305 1 98.88 94 TRP B CA 1
ATOM 2643 C C . TRP B 1 94 ? 6.434 1.41 -12.773 1 98.88 94 TRP B C 1
ATOM 2645 O O . TRP B 1 94 ? 6.457 0.311 -13.328 1 98.88 94 TRP B O 1
ATOM 2655 N N . ASP B 1 95 ? 5.996 2.498 -13.43 1 98.88 95 ASP B N 1
ATOM 2656 C CA . ASP B 1 95 ? 5.586 2.395 -14.828 1 98.88 95 ASP B CA 1
ATOM 2657 C C . ASP B 1 95 ? 6.754 1.959 -15.711 1 98.88 95 ASP B C 1
ATOM 2659 O O . ASP B 1 95 ? 6.594 1.095 -16.578 1 98.88 95 ASP B O 1
ATOM 2663 N N . THR B 1 96 ? 7.938 2.527 -15.461 1 98.88 96 THR B N 1
ATOM 2664 C CA . THR B 1 96 ? 9.117 2.15 -16.234 1 98.88 96 THR B CA 1
ATOM 2665 C C . THR B 1 96 ? 9.555 0.729 -15.891 1 98.88 96 THR B C 1
ATOM 2667 O O . THR B 1 96 ? 9.867 -0.063 -16.781 1 98.88 96 THR B O 1
ATOM 2670 N N . PHE B 1 97 ? 9.578 0.425 -14.609 1 98.88 97 PHE B N 1
ATOM 2671 C CA . PHE B 1 97 ? 9.891 -0.918 -14.133 1 98.88 97 PHE B CA 1
ATOM 2672 C C . PHE B 1 97 ? 9.023 -1.956 -14.836 1 98.88 97 PHE B C 1
ATOM 2674 O O . PHE B 1 97 ? 9.539 -2.896 -15.445 1 98.88 97 PHE B O 1
ATOM 2681 N N . ILE B 1 98 ? 7.715 -1.777 -14.828 1 98.88 98 ILE B N 1
ATOM 2682 C CA . ILE B 1 98 ? 6.75 -2.762 -15.305 1 98.88 98 ILE B CA 1
ATOM 2683 C C . ILE B 1 98 ? 6.789 -2.826 -16.828 1 98.88 98 ILE B C 1
ATOM 2685 O O . ILE B 1 98 ? 6.641 -3.902 -17.422 1 98.88 98 ILE B O 1
ATOM 2689 N N . GLN B 1 99 ? 6.988 -1.724 -17.516 1 98.62 99 GLN B N 1
ATOM 2690 C CA . GLN B 1 99 ? 7.07 -1.661 -18.969 1 98.62 99 GLN B CA 1
ATOM 2691 C C . GLN B 1 99 ? 8.18 -2.564 -19.5 1 98.62 99 GLN B C 1
ATOM 2693 O O . GLN B 1 99 ? 8.109 -3.045 -20.641 1 98.62 99 GLN B O 1
ATOM 2698 N N . HIS B 1 100 ? 9.172 -2.898 -18.719 1 98.75 100 HIS B N 1
ATOM 2699 C CA . HIS B 1 100 ? 10.344 -3.627 -19.203 1 98.75 100 HIS B CA 1
ATOM 2700 C C . HIS B 1 100 ? 10.305 -5.086 -18.766 1 98.75 100 HIS B C 1
ATOM 2702 O O . HIS B 1 100 ? 11.234 -5.844 -19.031 1 98.75 100 HIS B O 1
ATOM 2708 N N . ILE B 1 101 ? 9.195 -5.453 -18.125 1 98.81 101 ILE B N 1
ATOM 2709 C CA . ILE B 1 101 ? 9.094 -6.824 -17.656 1 98.81 101 ILE B CA 1
ATOM 2710 C C . ILE B 1 101 ? 9.094 -7.789 -18.828 1 98.81 101 ILE B C 1
ATOM 2712 O O . ILE B 1 101 ? 8.383 -7.574 -19.812 1 98.81 101 ILE B O 1
ATOM 2716 N N . GLN B 1 102 ? 9.977 -8.773 -18.812 1 97.88 102 GLN B N 1
ATOM 2717 C CA . GLN B 1 102 ? 10.008 -9.953 -19.672 1 97.88 102 GLN B CA 1
ATOM 2718 C C . GLN B 1 102 ? 10.023 -11.234 -18.844 1 97.88 102 GLN B C 1
ATOM 2720 O O . GLN B 1 102 ? 10.883 -11.406 -17.984 1 97.88 102 GLN B O 1
ATOM 2725 N N . SER B 1 103 ? 8.992 -11.992 -19.062 1 97.94 103 SER B N 1
ATOM 2726 C CA . SER B 1 103 ? 8.961 -13.242 -18.312 1 97.94 103 SER B CA 1
ATOM 2727 C C . SER B 1 103 ? 10.227 -14.062 -18.547 1 97.94 103 SER B C 1
ATOM 2729 O O . SER B 1 103 ? 10.789 -14.047 -19.641 1 97.94 103 SER B O 1
ATOM 2731 N N . ASN B 1 104 ? 10.602 -14.812 -17.516 1 97.75 104 ASN B N 1
ATOM 2732 C CA . ASN B 1 104 ? 11.711 -15.75 -17.703 1 97.75 104 ASN B CA 1
ATOM 2733 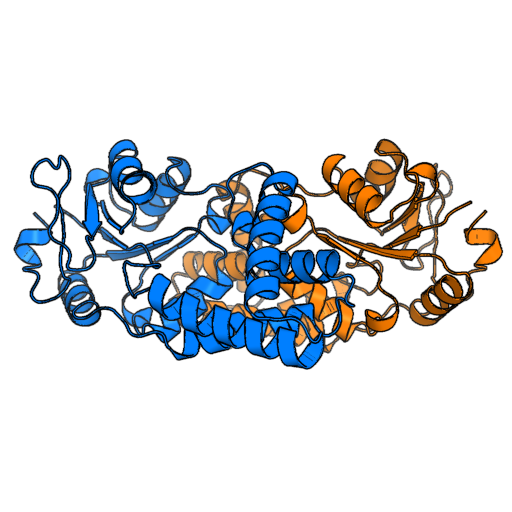C C . ASN B 1 104 ? 11.383 -16.797 -18.766 1 97.75 104 ASN B C 1
ATOM 2735 O O . ASN B 1 104 ? 10.25 -17.281 -18.844 1 97.75 104 ASN B O 1
ATOM 2739 N N . PRO B 1 105 ? 12.414 -17.078 -19.547 1 96.25 105 PRO B N 1
ATOM 2740 C CA . PRO B 1 105 ? 12.172 -18.078 -20.578 1 96.25 105 PRO B CA 1
ATOM 2741 C C . PRO B 1 105 ? 11.617 -19.391 -20 1 96.25 105 PRO B C 1
ATOM 2743 O O . PRO B 1 105 ? 12.094 -19.859 -18.969 1 96.25 105 PRO B O 1
ATOM 2746 N N . GLY B 1 106 ? 10.539 -19.844 -20.656 1 97.38 106 GLY B N 1
ATOM 2747 C CA . GLY B 1 106 ? 10 -21.156 -20.312 1 97.38 106 GLY B CA 1
ATOM 2748 C C . GLY B 1 106 ? 8.867 -21.078 -19.312 1 97.38 106 GLY B C 1
ATOM 2749 O O . GLY B 1 106 ? 8.148 -22.062 -19.094 1 97.38 106 GLY B O 1
ATOM 2750 N N . ILE B 1 107 ? 8.672 -19.953 -18.703 1 97.19 107 ILE B N 1
ATOM 2751 C CA . ILE B 1 107 ? 7.672 -19.844 -17.656 1 97.19 107 ILE B CA 1
ATOM 2752 C C . ILE B 1 107 ? 6.289 -20.156 -18.219 1 97.19 107 ILE B C 1
ATOM 2754 O O . ILE B 1 107 ? 5.527 -20.922 -17.641 1 97.19 107 ILE B O 1
ATOM 2758 N N . LEU B 1 108 ? 5.938 -19.594 -19.281 1 97.75 108 LEU B N 1
ATOM 2759 C CA . LEU B 1 108 ? 4.613 -19.766 -19.875 1 97.75 108 LEU B CA 1
ATOM 2760 C C . LEU B 1 108 ? 4.383 -21.219 -20.266 1 97.75 108 LEU B C 1
ATOM 2762 O O . LEU B 1 108 ? 3.314 -21.781 -20 1 97.75 108 LEU B O 1
ATOM 2766 N N . GLU B 1 109 ? 5.328 -21.766 -20.906 1 98 109 GLU B N 1
ATOM 2767 C CA . GLU B 1 109 ? 5.23 -23.188 -21.266 1 98 109 GLU B CA 1
ATOM 2768 C C . GLU B 1 109 ? 5.082 -24.062 -20.016 1 98 109 GLU B C 1
ATOM 2770 O O . GLU B 1 109 ? 4.281 -25 -20.016 1 98 109 GLU B O 1
ATOM 2775 N N . PHE B 1 110 ? 5.887 -23.75 -19.062 1 98.31 110 PHE B N 1
ATOM 2776 C CA . PHE B 1 110 ? 5.824 -24.516 -17.828 1 98.31 110 PHE B CA 1
ATOM 2777 C C . PHE B 1 110 ? 4.441 -24.422 -17.188 1 98.31 110 PHE B C 1
ATOM 2779 O O . PHE B 1 110 ? 3.832 -25.438 -16.844 1 98.31 110 PHE B O 1
ATOM 2786 N N . MET B 1 111 ? 3.916 -23.266 -17.062 1 98.69 111 MET B N 1
ATOM 2787 C CA . MET B 1 111 ? 2.596 -23.078 -16.469 1 98.69 111 MET B CA 1
ATOM 2788 C C . MET B 1 111 ? 1.516 -23.734 -17.328 1 98.69 111 MET B C 1
ATOM 2790 O O . MET B 1 111 ? 0.573 -24.328 -16.797 1 98.69 111 MET B O 1
ATOM 2794 N N . LYS B 1 112 ? 1.65 -23.641 -18.609 1 98.31 112 LYS B N 1
ATOM 2795 C CA . LYS B 1 112 ? 0.725 -24.328 -19.516 1 98.31 112 LYS B CA 1
ATOM 2796 C C . LYS B 1 112 ? 0.711 -25.828 -19.25 1 98.31 112 LYS B C 1
ATOM 2798 O O . LYS B 1 112 ? -0.356 -26.438 -19.188 1 98.31 112 LYS B O 1
ATOM 2803 N N . GLU B 1 113 ? 1.805 -26.359 -19.141 1 98.44 113 GLU B N 1
ATOM 2804 C CA . GLU B 1 113 ? 1.911 -27.781 -18.875 1 98.44 113 GLU B CA 1
ATOM 2805 C C . GLU B 1 113 ? 1.329 -28.141 -17.516 1 98.44 113 GLU B C 1
ATOM 2807 O O . GLU B 1 113 ? 0.715 -29.203 -17.359 1 98.44 113 GLU B O 1
ATOM 2812 N N . LEU B 1 114 ? 1.598 -27.328 -16.578 1 98.5 114 LEU B N 1
ATOM 2813 C CA . LEU B 1 114 ? 1 -27.578 -15.266 1 98.5 114 LEU B CA 1
ATOM 2814 C C . LEU B 1 114 ? -0.522 -27.594 -15.359 1 98.5 114 LEU B C 1
ATOM 2816 O O . LEU B 1 114 ? -1.176 -28.484 -14.805 1 98.5 114 LEU B O 1
ATOM 2820 N N . LYS B 1 115 ? -1.036 -26.656 -16.062 1 98.25 115 LYS B N 1
ATOM 2821 C CA . LYS B 1 115 ? -2.486 -26.562 -16.203 1 98.25 115 LYS B CA 1
ATOM 2822 C C . LYS B 1 115 ? -3.041 -27.797 -16.922 1 98.25 115 LYS B C 1
ATOM 2824 O O . LYS B 1 115 ? -4.109 -28.297 -16.578 1 98.25 115 LYS B O 1
ATOM 2829 N N . LYS B 1 116 ? -2.402 -28.234 -17.906 1 97.88 116 LYS B N 1
ATOM 2830 C CA . LYS B 1 116 ? -2.816 -29.438 -18.609 1 97.88 116 LYS B CA 1
ATOM 2831 C C . LYS B 1 116 ? -2.977 -30.609 -17.656 1 97.88 116 LYS B C 1
ATOM 2833 O O . LYS B 1 116 ? -3.771 -31.531 -17.906 1 97.88 116 LYS B O 1
ATOM 2838 N N . ARG B 1 117 ? -2.256 -30.609 -16.688 1 97.38 117 ARG B N 1
ATOM 2839 C CA . ARG B 1 117 ? -2.27 -31.703 -15.734 1 97.38 117 ARG B CA 1
ATOM 2840 C C . ARG B 1 117 ? -3.141 -31.391 -14.531 1 97.38 117 ARG B C 1
ATOM 2842 O O . ARG B 1 117 ? -3.084 -32.062 -13.508 1 97.38 117 ARG B O 1
ATOM 2849 N N . THR B 1 118 ? -3.82 -30.344 -14.547 1 97.19 118 THR B N 1
ATOM 2850 C CA . THR B 1 118 ? -4.805 -29.922 -13.555 1 97.19 118 THR B CA 1
ATOM 2851 C C . THR B 1 118 ? -4.121 -29.516 -12.258 1 97.19 118 THR B C 1
ATOM 2853 O O . THR B 1 118 ? -4.664 -29.734 -11.172 1 97.19 118 THR B O 1
ATOM 2856 N N . ILE B 1 119 ? -2.928 -29.141 -12.359 1 98.62 119 ILE B N 1
ATOM 2857 C CA . ILE B 1 119 ? -2.219 -28.609 -11.203 1 98.62 119 ILE B CA 1
ATOM 2858 C C . ILE B 1 119 ? -2.678 -27.172 -10.938 1 98.62 119 ILE B C 1
ATOM 2860 O O . ILE B 1 119 ? -2.756 -26.359 -11.867 1 98.62 119 ILE B O 1
ATOM 2864 N N . ARG B 1 120 ? -2.957 -26.906 -9.656 1 98.56 120 ARG B N 1
ATOM 2865 C CA . ARG B 1 120 ? -3.285 -25.547 -9.266 1 98.56 120 ARG B CA 1
ATOM 2866 C C . ARG B 1 120 ? -2.035 -24.672 -9.227 1 98.56 120 ARG B C 1
ATOM 2868 O O . ARG B 1 120 ? -0.983 -25.109 -8.75 1 98.56 120 ARG B O 1
ATOM 2875 N N . ILE B 1 121 ? -2.23 -23.484 -9.805 1 98.88 121 ILE B N 1
ATOM 2876 C CA . ILE B 1 121 ? -1.093 -22.578 -9.852 1 98.88 121 ILE B CA 1
ATOM 2877 C C . ILE B 1 121 ? -1.384 -21.344 -8.992 1 98.88 121 ILE B C 1
ATOM 2879 O O . ILE B 1 121 ? -2.373 -20.641 -9.219 1 98.88 121 ILE B O 1
ATOM 2883 N N . GLY B 1 122 ? -0.497 -21.172 -7.973 1 98.88 122 GLY B N 1
ATOM 2884 C CA . GLY B 1 122 ? -0.617 -20.016 -7.109 1 98.88 122 GLY B CA 1
ATOM 2885 C C . GLY B 1 122 ? 0.606 -19.109 -7.141 1 98.88 122 GLY B C 1
ATOM 2886 O O . GLY B 1 122 ? 1.64 -19.484 -7.703 1 98.88 122 GLY B O 1
ATOM 2887 N N . ILE B 1 123 ? 0.406 -17.922 -6.641 1 98.94 123 ILE B N 1
ATOM 2888 C CA . ILE B 1 123 ? 1.475 -16.969 -6.402 1 98.94 123 ILE B CA 1
ATOM 2889 C C . ILE B 1 123 ? 1.614 -16.703 -4.902 1 98.94 123 ILE B C 1
ATOM 2891 O O . ILE B 1 123 ? 0.616 -16.531 -4.203 1 98.94 123 ILE B O 1
ATOM 2895 N N . GLY B 1 124 ? 2.818 -16.844 -4.391 1 98.88 124 GLY B N 1
ATOM 2896 C CA . GLY B 1 124 ? 3.189 -16.453 -3.041 1 98.88 124 GLY B CA 1
ATOM 2897 C C . GLY B 1 124 ? 4.32 -15.445 -3 1 98.88 124 GLY B C 1
ATOM 2898 O O . GLY B 1 124 ? 5.48 -15.797 -3.217 1 98.88 124 GLY B O 1
ATOM 2899 N N . THR B 1 125 ? 4.016 -14.266 -2.732 1 98.81 125 THR B N 1
ATOM 2900 C CA . THR B 1 125 ? 5.027 -13.227 -2.887 1 98.81 125 THR B CA 1
ATOM 2901 C C . THR B 1 125 ? 4.918 -12.195 -1.768 1 98.81 125 THR B C 1
ATOM 2903 O O . THR B 1 125 ? 3.824 -11.938 -1.258 1 98.81 125 THR B O 1
ATOM 2906 N N . ASP B 1 126 ? 6.117 -11.688 -1.291 1 98.06 126 ASP B N 1
ATOM 2907 C CA . ASP B 1 126 ? 6.113 -10.531 -0.404 1 98.06 126 ASP B CA 1
ATOM 2908 C C . ASP B 1 126 ? 5.758 -9.258 -1.168 1 98.06 126 ASP B C 1
ATOM 2910 O O . ASP B 1 126 ? 5.859 -9.211 -2.396 1 98.06 126 ASP B O 1
ATOM 2914 N N . MET B 1 127 ? 5.352 -8.18 -0.472 1 97.38 127 MET B N 1
ATOM 2915 C CA . MET B 1 127 ? 5.055 -6.852 -1.007 1 97.38 127 MET B CA 1
ATOM 2916 C C . MET B 1 127 ? 3.549 -6.625 -1.09 1 97.38 127 MET B C 1
ATOM 2918 O O . MET B 1 127 ? 2.764 -7.5 -0.724 1 97.38 127 MET B O 1
ATOM 2922 N N . THR B 1 128 ? 3.104 -5.457 -1.431 1 98.12 128 THR B N 1
ATOM 2923 C CA . THR B 1 128 ? 1.704 -5.051 -1.504 1 98.12 128 THR B CA 1
ATOM 2924 C C . THR B 1 128 ? 1.033 -5.641 -2.742 1 98.12 128 THR B C 1
ATOM 2926 O O . THR B 1 128 ? 1.672 -5.801 -3.783 1 98.12 128 THR B O 1
ATOM 2929 N N . ALA B 1 129 ? -0.271 -5.93 -2.623 1 98.62 129 ALA B N 1
ATOM 2930 C CA . ALA B 1 129 ? -1.019 -6.727 -3.592 1 98.62 129 ALA B CA 1
ATOM 2931 C C . ALA B 1 129 ? -1.161 -5.984 -4.918 1 98.62 129 ALA B C 1
ATOM 2933 O O . ALA B 1 129 ? -0.975 -6.57 -5.988 1 98.62 129 ALA B O 1
ATOM 2934 N N . TYR B 1 130 ? -1.394 -4.695 -4.918 1 98.69 130 TYR B N 1
ATOM 2935 C CA . TYR B 1 130 ? -1.767 -3.973 -6.129 1 98.69 130 TYR B CA 1
ATOM 2936 C C . TYR B 1 130 ? -0.665 -4.062 -7.176 1 98.69 130 TYR B C 1
ATOM 2938 O O . TYR B 1 130 ? -0.924 -4.41 -8.336 1 98.69 130 TYR B O 1
ATOM 2946 N N . VAL B 1 131 ? 0.569 -3.797 -6.777 1 98.56 131 VAL B N 1
ATOM 2947 C CA . VAL B 1 131 ? 1.671 -3.785 -7.734 1 98.56 131 VAL B CA 1
ATOM 2948 C C . VAL B 1 131 ? 1.943 -5.207 -8.227 1 98.56 131 VAL B C 1
ATOM 2950 O O . VAL B 1 131 ? 2.369 -5.402 -9.367 1 98.56 131 VAL B O 1
ATOM 2953 N N . GLN B 1 132 ? 1.708 -6.234 -7.355 1 98.69 132 GLN B N 1
ATOM 2954 C CA . GLN B 1 132 ? 1.908 -7.613 -7.781 1 98.69 132 GLN B CA 1
ATOM 2955 C C . GLN B 1 132 ? 0.942 -7.988 -8.898 1 98.69 132 GLN B C 1
ATOM 2957 O O . GLN B 1 132 ? 1.315 -8.695 -9.836 1 98.69 132 GLN B O 1
ATOM 2962 N N . TYR B 1 133 ? -0.334 -7.539 -8.812 1 98.88 133 TYR B N 1
ATOM 2963 C CA . TYR B 1 133 ? -1.284 -7.773 -9.891 1 98.88 133 TYR B CA 1
ATOM 2964 C C . TYR B 1 133 ? -0.802 -7.129 -11.188 1 98.88 133 TYR B C 1
ATOM 2966 O O . TYR B 1 133 ? -0.896 -7.734 -12.258 1 98.88 133 TYR B O 1
ATOM 2974 N N . ARG B 1 134 ? -0.237 -5.914 -11.125 1 98.81 134 ARG B N 1
ATOM 2975 C CA . ARG B 1 134 ? 0.292 -5.234 -12.305 1 98.81 134 ARG B CA 1
ATOM 2976 C C . ARG B 1 134 ? 1.459 -6.012 -12.906 1 98.81 134 ARG B C 1
ATOM 2978 O O . ARG B 1 134 ? 1.561 -6.145 -14.125 1 98.81 134 ARG B O 1
ATOM 2985 N N . LYS B 1 135 ? 2.328 -6.508 -12.055 1 98.81 135 LYS B N 1
ATOM 2986 C CA . LYS B 1 135 ? 3.471 -7.289 -12.523 1 98.81 135 LYS B CA 1
ATOM 2987 C C . LYS B 1 135 ? 3.012 -8.555 -13.25 1 98.81 135 LYS B C 1
ATOM 2989 O O . LYS B 1 135 ? 3.508 -8.867 -14.328 1 98.81 135 LYS B O 1
ATOM 2994 N N . LEU B 1 136 ? 2.053 -9.25 -12.586 1 98.88 136 LEU B N 1
ATOM 2995 C CA . LEU B 1 136 ? 1.605 -10.523 -13.141 1 98.88 136 LEU B CA 1
ATOM 2996 C C . LEU B 1 136 ? 0.939 -10.32 -14.5 1 98.88 136 LEU B C 1
ATOM 2998 O O . LEU B 1 136 ? 1.092 -11.141 -15.398 1 98.88 136 LEU B O 1
ATOM 3002 N N . GLU B 1 137 ? 0.199 -9.211 -14.688 1 98.75 137 GLU B N 1
ATOM 3003 C CA . GLU B 1 137 ? -0.366 -8.867 -15.984 1 98.75 137 GLU B CA 1
ATOM 3004 C C . GLU B 1 137 ? 0.731 -8.602 -17.016 1 98.75 137 GLU B C 1
ATOM 3006 O O . GLU B 1 137 ? 0.659 -9.086 -18.141 1 98.75 137 GLU B O 1
ATOM 3011 N N . ALA B 1 138 ? 1.742 -7.91 -16.625 1 98.75 138 ALA B N 1
ATOM 3012 C CA . ALA B 1 138 ? 2.84 -7.574 -17.531 1 98.75 138 ALA B CA 1
ATOM 3013 C C . ALA B 1 138 ? 3.645 -8.812 -17.906 1 98.75 138 ALA B C 1
ATOM 3015 O O . ALA B 1 138 ? 4.141 -8.93 -19.031 1 98.75 138 ALA B O 1
ATOM 3016 N N . ILE B 1 139 ? 3.805 -9.68 -16.938 1 98.56 139 ILE B N 1
ATOM 3017 C CA . ILE B 1 139 ? 4.539 -10.914 -17.172 1 98.56 139 ILE B CA 1
ATOM 3018 C C . ILE B 1 139 ? 3.787 -11.781 -18.172 1 98.56 139 ILE B C 1
ATOM 3020 O O . ILE B 1 139 ? 4.395 -12.555 -18.922 1 98.56 139 ILE B O 1
ATOM 3024 N N . GLY B 1 140 ? 2.484 -11.742 -18.203 1 98.25 140 GLY B N 1
ATOM 3025 C CA . GLY B 1 140 ? 1.684 -12.477 -19.172 1 98.25 140 GLY B CA 1
ATOM 3026 C C . GLY B 1 140 ? 1.261 -13.852 -18.672 1 98.25 140 GLY B C 1
ATOM 3027 O O . GLY B 1 140 ? 1.117 -14.781 -19.469 1 98.25 140 GLY B O 1
ATOM 3028 N N . VAL B 1 141 ? 1.012 -13.977 -17.375 1 98.31 141 VAL B N 1
ATOM 3029 C CA . VAL B 1 141 ? 0.745 -15.305 -16.844 1 98.31 141 VAL B CA 1
ATOM 3030 C C . VAL B 1 141 ? -0.652 -15.336 -16.219 1 98.31 141 VAL B C 1
ATOM 3032 O O . VAL B 1 141 ? -1.001 -16.281 -15.516 1 98.31 141 VAL B O 1
ATOM 3035 N N . THR B 1 142 ? -1.458 -14.352 -16.469 1 98.44 142 THR B N 1
ATOM 3036 C CA . THR B 1 142 ? -2.693 -14.125 -15.727 1 98.44 142 THR B CA 1
ATOM 3037 C C . THR B 1 142 ? -3.672 -15.273 -15.945 1 98.44 142 THR B C 1
ATOM 3039 O O . THR B 1 142 ? -4.406 -15.656 -15.031 1 98.44 142 THR B O 1
ATOM 3042 N N . SER B 1 143 ? -3.666 -16 -17.109 1 97.69 143 SER B N 1
ATOM 3043 C CA . SER B 1 143 ? -4.621 -17.062 -17.438 1 97.69 143 SER B CA 1
ATOM 3044 C C . SER B 1 143 ? -4.316 -18.328 -16.656 1 97.69 143 SER B C 1
ATOM 3046 O O . SER B 1 143 ? -5.152 -19.234 -16.594 1 97.69 143 SER B O 1
ATOM 3048 N N . TYR B 1 144 ? -3.234 -18.328 -16.078 1 98.25 144 TYR B N 1
ATOM 3049 C CA . TYR B 1 144 ? -2.826 -19.578 -15.445 1 98.25 144 TYR B CA 1
ATOM 3050 C C . TYR B 1 144 ? -2.998 -19.5 -13.938 1 98.25 144 TYR B C 1
ATOM 3052 O O . TYR B 1 144 ? -2.99 -20.516 -13.25 1 98.25 144 TYR B O 1
ATOM 3060 N N . ILE B 1 145 ? -3.137 -18.422 -13.398 1 98.81 145 ILE B N 1
ATOM 3061 C CA . ILE B 1 145 ? -3.061 -18.219 -11.953 1 98.81 145 ILE B CA 1
ATOM 3062 C C . ILE B 1 145 ? -4.418 -18.516 -11.32 1 98.81 145 ILE B C 1
ATOM 3064 O O . ILE B 1 145 ? -5.43 -17.906 -11.703 1 98.81 145 ILE B O 1
ATOM 3068 N N . ASP B 1 146 ? -4.355 -19.406 -10.289 1 98.56 146 ASP B N 1
ATOM 3069 C CA . ASP B 1 146 ? -5.578 -19.781 -9.586 1 98.56 146 ASP B CA 1
ATOM 3070 C C . ASP B 1 146 ? -5.766 -18.938 -8.328 1 98.56 146 ASP B C 1
ATOM 3072 O O . ASP B 1 146 ? -6.895 -18.656 -7.93 1 98.56 146 ASP B O 1
ATOM 3076 N N . PHE B 1 147 ? -4.688 -18.609 -7.648 1 98.75 147 PHE B N 1
ATOM 3077 C CA . PHE B 1 147 ? -4.785 -17.828 -6.422 1 98.75 147 PHE B CA 1
ATOM 3078 C C . PHE B 1 147 ? -3.496 -17.062 -6.164 1 98.75 147 PHE B C 1
ATOM 3080 O O . PHE B 1 147 ? -2.459 -17.375 -6.758 1 98.75 147 PHE B O 1
ATOM 3087 N N . ILE B 1 148 ? -3.615 -16.016 -5.398 1 98.88 148 ILE B N 1
ATOM 3088 C CA . ILE B 1 148 ? -2.484 -15.18 -5.023 1 98.88 148 ILE B CA 1
ATOM 3089 C C . ILE B 1 148 ? -2.494 -14.945 -3.514 1 98.88 148 ILE B C 1
ATOM 3091 O O . ILE B 1 148 ? -3.553 -14.742 -2.918 1 98.88 148 ILE B O 1
ATOM 3095 N N . VAL B 1 149 ? -1.292 -15.062 -2.881 1 98.88 149 VAL B N 1
ATOM 3096 C CA . VAL B 1 149 ? -1.058 -14.672 -1.495 1 98.88 149 VAL B CA 1
ATOM 3097 C C . VAL B 1 149 ? 0.083 -13.656 -1.429 1 98.88 149 VAL B C 1
ATOM 3099 O O . VAL B 1 149 ? 1.175 -13.906 -1.943 1 98.88 149 VAL B O 1
ATOM 3102 N N . THR B 1 150 ? -0.195 -12.523 -0.899 1 98.81 150 THR B N 1
ATOM 3103 C CA . THR B 1 150 ? 0.828 -11.508 -0.656 1 98.81 150 THR B CA 1
ATOM 3104 C C . THR B 1 150 ? 1.078 -11.344 0.84 1 98.81 150 THR B C 1
ATOM 3106 O O . THR B 1 150 ? 0.23 -11.703 1.66 1 98.81 150 THR B O 1
ATOM 3109 N N . SER B 1 151 ? 2.32 -10.844 1.168 1 98.56 151 SER B N 1
ATOM 3110 C CA . SER B 1 151 ? 2.582 -10.555 2.572 1 98.56 151 SER B CA 1
ATOM 3111 C C . SER B 1 151 ? 1.638 -9.477 3.096 1 98.56 151 SER B C 1
ATOM 3113 O O . SER B 1 151 ? 1.425 -9.359 4.305 1 98.56 151 SER B O 1
ATOM 3115 N N . GLU B 1 152 ? 1.047 -8.695 2.188 1 98.69 152 GLU B N 1
ATOM 3116 C CA . GLU B 1 152 ? 0.014 -7.75 2.607 1 98.69 152 GLU B CA 1
ATOM 3117 C C . GLU B 1 152 ? -1.224 -8.484 3.121 1 98.69 152 GLU B C 1
ATOM 3119 O O . GLU B 1 152 ? -1.781 -8.117 4.156 1 98.69 152 GLU B O 1
ATOM 3124 N N . GLU B 1 153 ? -1.639 -9.516 2.451 1 98.56 153 GLU B N 1
ATOM 3125 C CA . GLU B 1 153 ? -2.791 -10.32 2.842 1 98.56 153 GLU B CA 1
ATOM 3126 C C . GLU B 1 153 ? -2.518 -11.086 4.137 1 98.56 153 GLU B C 1
ATOM 3128 O O . GLU B 1 153 ? -3.412 -11.234 4.973 1 98.56 153 GLU B O 1
ATOM 3133 N N . ALA B 1 154 ? -1.25 -11.625 4.25 1 98.5 154 ALA B N 1
ATOM 3134 C CA . ALA B 1 154 ? -0.913 -12.469 5.391 1 98.5 154 ALA B CA 1
ATOM 3135 C C . ALA B 1 154 ? -0.663 -11.625 6.641 1 98.5 154 ALA B C 1
ATOM 3137 O O . ALA B 1 154 ? -0.747 -12.133 7.762 1 98.5 154 ALA B O 1
ATOM 3138 N N . GLY B 1 155 ? -0.27 -10.344 6.449 1 97.94 155 GLY B N 1
ATOM 3139 C CA . GLY B 1 155 ? 0.11 -9.5 7.566 1 97.94 155 GLY B CA 1
ATOM 3140 C C . GLY B 1 155 ? 1.529 -9.734 8.047 1 97.94 155 GLY B C 1
ATOM 3141 O O . GLY B 1 155 ? 2.008 -9.055 8.953 1 97.94 155 GLY B O 1
ATOM 3142 N N . VAL B 1 156 ? 2.207 -10.664 7.496 1 97.88 156 VAL B N 1
ATOM 3143 C CA . VAL B 1 156 ? 3.594 -11.023 7.777 1 97.88 156 VAL B CA 1
ATOM 3144 C C . VAL B 1 156 ? 4.297 -11.422 6.48 1 97.88 156 VAL B C 1
ATOM 3146 O O . VAL B 1 156 ? 3.643 -11.758 5.488 1 97.88 156 VAL B O 1
ATOM 3149 N N . GLU B 1 157 ? 5.656 -11.414 6.43 1 98.06 157 GLU B N 1
ATOM 3150 C CA . GLU B 1 157 ? 6.434 -11.797 5.258 1 98.06 157 GLU B CA 1
ATOM 3151 C C . GLU B 1 157 ? 6.98 -13.211 5.398 1 98.06 157 GLU B C 1
ATOM 3153 O O . GLU B 1 157 ? 7.008 -13.766 6.5 1 98.06 157 GLU B O 1
ATOM 3158 N N . LYS B 1 158 ? 7.266 -13.781 4.215 1 98.62 158 LYS B N 1
ATOM 3159 C CA . LYS B 1 158 ? 8.125 -14.969 4.242 1 98.62 158 LYS B CA 1
ATOM 3160 C C . LYS B 1 158 ? 9.398 -14.703 5.039 1 98.62 158 LYS B C 1
ATOM 3162 O O . LYS B 1 158 ? 9.922 -13.594 5.027 1 98.62 158 LYS B O 1
ATOM 3167 N N . PRO B 1 159 ? 9.844 -15.633 5.902 1 98.38 159 PRO B N 1
ATOM 3168 C CA . PRO B 1 159 ? 9.461 -17.047 5.934 1 98.38 159 PRO B CA 1
ATOM 3169 C C . PRO B 1 159 ? 8.445 -17.359 7.027 1 98.38 159 PRO B C 1
ATOM 3171 O O . PRO B 1 159 ? 8.312 -18.516 7.441 1 98.38 159 PRO B O 1
ATOM 3174 N N . HIS B 1 160 ? 7.754 -16.406 7.523 1 98.19 160 HIS B N 1
ATOM 3175 C CA . HIS B 1 160 ? 6.793 -16.688 8.578 1 98.19 160 HIS B CA 1
ATOM 3176 C C . HIS B 1 160 ? 5.805 -17.766 8.156 1 98.19 160 HIS B C 1
ATOM 3178 O O . HIS B 1 160 ? 5.254 -17.703 7.051 1 98.19 160 HIS B O 1
ATOM 3184 N N . TYR B 1 161 ? 5.473 -18.703 9.07 1 98.31 161 TYR B N 1
ATOM 3185 C CA . TYR B 1 161 ? 4.664 -19.875 8.75 1 98.31 161 TYR B CA 1
ATOM 3186 C C . TYR B 1 161 ? 3.256 -19.469 8.336 1 98.31 161 TYR B C 1
ATOM 3188 O O . TYR B 1 161 ? 2.631 -20.141 7.5 1 98.31 161 TYR B O 1
ATOM 3196 N N . HIS B 1 162 ? 2.799 -18.438 8.93 1 98.5 162 HIS B N 1
ATOM 3197 C CA . HIS B 1 162 ? 1.431 -18 8.672 1 98.5 162 HIS B CA 1
ATOM 3198 C C . HIS B 1 162 ? 1.229 -17.672 7.195 1 98.5 162 HIS B C 1
ATOM 3200 O O . HIS B 1 162 ? 0.163 -17.922 6.633 1 98.5 162 HIS B O 1
ATOM 3206 N N . PHE B 1 163 ? 2.215 -17.109 6.59 1 98.62 163 PHE B N 1
ATOM 3207 C CA . PHE B 1 163 ? 2.193 -16.828 5.16 1 98.62 163 PHE B CA 1
ATOM 3208 C C . PHE B 1 163 ? 1.95 -18.109 4.371 1 98.62 163 PHE B C 1
ATOM 3210 O O . PHE B 1 163 ? 1.066 -18.156 3.512 1 98.62 163 PHE B O 1
ATOM 3217 N N . PHE B 1 164 ? 2.676 -19.141 4.652 1 98.88 164 PHE B N 1
ATOM 3218 C CA . PHE B 1 164 ? 2.59 -20.422 3.936 1 98.88 164 PHE B CA 1
ATOM 3219 C C . PHE B 1 164 ? 1.288 -21.141 4.266 1 98.88 164 PHE B C 1
ATOM 3221 O O . PHE B 1 164 ? 0.726 -21.828 3.418 1 98.88 164 PHE B O 1
ATOM 3228 N N . ASP B 1 165 ? 0.758 -20.922 5.461 1 98.62 165 ASP B N 1
ATOM 3229 C CA . ASP B 1 165 ? -0.531 -21.5 5.828 1 98.62 165 ASP B CA 1
ATOM 3230 C C . ASP B 1 165 ? -1.643 -20.984 4.914 1 98.62 165 ASP B C 1
ATOM 3232 O O . ASP B 1 165 ? -2.506 -21.75 4.484 1 98.62 165 ASP B O 1
ATOM 3236 N N . ILE B 1 166 ? -1.573 -19.734 4.648 1 98.81 166 ILE B N 1
ATOM 3237 C CA . ILE B 1 166 ? -2.578 -19.156 3.766 1 98.81 166 ILE B CA 1
ATOM 3238 C C . ILE B 1 166 ? -2.412 -19.719 2.354 1 98.81 166 ILE B C 1
ATOM 3240 O O . ILE B 1 166 ? -3.398 -19.984 1.669 1 98.81 166 ILE B O 1
ATOM 3244 N N . CYS B 1 167 ? -1.2 -19.859 1.842 1 98.81 167 CYS B N 1
ATOM 3245 C CA . CYS B 1 167 ? -0.954 -20.469 0.54 1 98.81 167 CYS B CA 1
ATOM 3246 C C . CYS B 1 167 ? -1.604 -21.844 0.449 1 98.81 167 CYS B C 1
ATOM 3248 O O . CYS B 1 167 ? -2.287 -22.156 -0.531 1 98.81 167 CYS B O 1
ATOM 3250 N N . VAL B 1 168 ? -1.388 -22.609 1.528 1 98.69 168 VAL B N 1
ATOM 3251 C CA . VAL B 1 168 ? -1.905 -23.969 1.556 1 98.69 168 VAL B CA 1
ATOM 3252 C C . VAL B 1 168 ? -3.432 -23.953 1.604 1 98.69 168 VAL B C 1
ATOM 3254 O O . VAL B 1 168 ? -4.094 -24.703 0.891 1 98.69 168 VAL B O 1
ATOM 3257 N N . GLU B 1 169 ? -3.885 -23.094 2.369 1 98.69 169 GLU B N 1
ATOM 3258 C CA . GLU B 1 169 ? -5.332 -22.953 2.479 1 98.69 169 GLU B CA 1
ATOM 3259 C C . GLU B 1 169 ? -5.965 -22.672 1.119 1 98.69 169 GLU B C 1
ATOM 3261 O O . GLU B 1 169 ? -6.934 -23.312 0.727 1 98.69 169 GLU B O 1
ATOM 3266 N N . LYS B 1 170 ? -5.453 -21.766 0.381 1 98.56 170 LYS B N 1
ATOM 3267 C CA . LYS B 1 170 ? -6.004 -21.375 -0.911 1 98.56 170 LYS B CA 1
ATOM 3268 C C . LYS B 1 170 ? -5.75 -22.438 -1.97 1 98.56 170 LYS B C 1
ATOM 3270 O O . LYS B 1 170 ? -6.539 -22.594 -2.904 1 98.56 170 LYS B O 1
ATOM 3275 N N . ALA B 1 171 ? -4.613 -23.125 -1.866 1 98.56 171 ALA B N 1
ATOM 3276 C CA . ALA B 1 171 ? -4.332 -24.219 -2.783 1 98.56 171 ALA B CA 1
ATOM 3277 C C . ALA B 1 171 ? -5.391 -25.312 -2.666 1 98.56 171 ALA B C 1
ATOM 3279 O O . ALA B 1 171 ? -5.711 -25.984 -3.652 1 98.56 171 ALA B O 1
ATOM 3280 N N . GLY B 1 172 ? -5.836 -25.484 -1.44 1 98.38 172 GLY B N 1
ATOM 3281 C CA . GLY B 1 172 ? -6.883 -26.469 -1.22 1 98.38 172 GLY B CA 1
ATOM 3282 C C . GLY B 1 172 ? -6.363 -27.891 -1.2 1 98.38 172 GLY B C 1
ATOM 3283 O O . GLY B 1 172 ? -7.094 -28.828 -1.53 1 98.38 172 GLY B O 1
ATOM 3284 N N . VAL B 1 173 ? -5.066 -28.031 -0.954 1 98.38 173 VAL B N 1
ATOM 3285 C CA . VAL B 1 173 ? -4.434 -29.344 -0.845 1 98.38 173 VAL B CA 1
ATOM 3286 C C . VAL B 1 173 ? -3.561 -29.391 0.405 1 98.38 173 VAL B C 1
ATOM 3288 O O . VAL B 1 173 ? -3.432 -28.406 1.122 1 98.38 173 VAL B O 1
ATOM 3291 N N . ARG B 1 174 ? -3.039 -30.625 0.591 1 98.5 174 ARG B N 1
ATOM 3292 C CA . ARG B 1 174 ? -2.172 -30.797 1.752 1 98.5 174 ARG B CA 1
ATOM 3293 C C . ARG B 1 174 ? -0.828 -30.094 1.539 1 98.5 174 ARG B C 1
ATOM 3295 O O . ARG B 1 174 ? -0.368 -29.969 0.404 1 98.5 174 ARG B O 1
ATOM 3302 N N . PRO B 1 175 ? -0.262 -29.578 2.645 1 98.69 175 PRO B N 1
ATOM 3303 C CA . PRO B 1 175 ? 1.021 -28.875 2.514 1 98.69 175 PRO B CA 1
ATOM 3304 C C . PRO B 1 175 ? 2.039 -29.672 1.696 1 98.69 175 PRO B C 1
ATOM 3306 O O . PRO B 1 175 ? 2.75 -29.094 0.867 1 98.69 175 PRO B O 1
ATOM 3309 N N . GLU B 1 176 ? 2.158 -30.906 1.964 1 97.81 176 GLU B N 1
ATOM 3310 C CA . GLU B 1 176 ? 3.164 -31.719 1.298 1 97.81 176 GLU B CA 1
ATOM 3311 C C . GLU B 1 176 ? 2.863 -31.859 -0.191 1 97.81 176 GLU B C 1
ATOM 3313 O O . GLU B 1 176 ? 3.713 -32.312 -0.961 1 97.81 176 GLU B O 1
ATOM 3318 N N . GLU B 1 177 ? 1.632 -31.5 -0.608 1 98.5 177 GLU B N 1
ATOM 3319 C CA . GLU B 1 177 ? 1.246 -31.562 -2.014 1 98.5 177 GLU B CA 1
ATOM 3320 C C . GLU B 1 177 ? 1.479 -30.219 -2.703 1 98.5 177 GLU B C 1
ATOM 3322 O O . GLU B 1 177 ? 1.168 -30.062 -3.885 1 98.5 177 GLU B O 1
ATOM 3327 N N . CYS B 1 178 ? 2.033 -29.266 -1.932 1 98.62 178 CYS B N 1
ATOM 3328 C CA . CYS B 1 178 ? 2.363 -27.938 -2.459 1 98.62 178 CYS B CA 1
ATOM 3329 C C . CYS B 1 178 ? 3.863 -27.812 -2.691 1 98.62 178 CYS B C 1
ATOM 3331 O O . CYS B 1 178 ? 4.664 -28.172 -1.83 1 98.62 178 CYS B O 1
ATOM 3333 N N . ALA B 1 179 ? 4.234 -27.391 -3.891 1 98.75 179 ALA B N 1
ATOM 3334 C CA . ALA B 1 179 ? 5.594 -26.922 -4.16 1 98.75 179 ALA B CA 1
ATOM 3335 C C . ALA B 1 179 ? 5.656 -25.406 -4.207 1 98.75 179 ALA B C 1
ATOM 3337 O O . ALA B 1 179 ? 4.75 -24.75 -4.73 1 98.75 179 ALA B O 1
ATOM 3338 N N . PHE B 1 180 ? 6.637 -24.906 -3.582 1 98.81 180 PHE B N 1
ATOM 3339 C CA . PHE B 1 180 ? 6.91 -23.484 -3.605 1 98.81 180 PHE B CA 1
ATOM 3340 C C . PHE B 1 180 ? 8.234 -23.188 -4.309 1 98.81 180 PHE B C 1
ATOM 3342 O O . PHE B 1 180 ? 9.281 -23.688 -3.887 1 98.81 180 PHE B O 1
ATOM 3349 N N . ILE B 1 181 ? 8.133 -22.422 -5.426 1 98.81 181 ILE B N 1
ATOM 3350 C CA . ILE B 1 181 ? 9.32 -22.109 -6.215 1 98.81 181 ILE B CA 1
ATOM 3351 C C . ILE B 1 181 ? 9.695 -20.641 -6.012 1 98.81 181 ILE B C 1
ATOM 3353 O O . ILE B 1 181 ? 8.859 -19.75 -6.215 1 98.81 181 ILE B O 1
ATOM 3357 N N . GLY B 1 182 ? 10.938 -20.375 -5.656 1 98.44 182 GLY B N 1
ATOM 3358 C CA . GLY B 1 182 ? 11.422 -19.016 -5.496 1 98.44 182 GLY B CA 1
ATOM 3359 C C . GLY B 1 182 ? 12.938 -18.922 -5.527 1 98.44 182 GLY B C 1
ATOM 3360 O O . GLY B 1 182 ? 13.633 -19.922 -5.641 1 98.44 182 GLY B O 1
ATOM 3361 N N . ASP B 1 183 ? 13.445 -17.719 -5.371 1 97.31 183 ASP B N 1
ATOM 3362 C CA . ASP B 1 183 ? 14.883 -17.5 -5.547 1 97.31 183 ASP B CA 1
ATOM 3363 C C . ASP B 1 183 ? 15.562 -17.234 -4.211 1 97.31 183 ASP B C 1
ATOM 3365 O O . ASP B 1 183 ? 16.797 -17.266 -4.117 1 97.31 183 ASP B O 1
ATOM 3369 N N . ASN B 1 184 ? 14.773 -17.016 -3.182 1 97.5 184 ASN B N 1
ATOM 3370 C CA . ASN B 1 184 ? 15.367 -16.719 -1.878 1 97.5 184 ASN B CA 1
ATOM 3371 C C . ASN B 1 184 ? 15.359 -17.953 -0.979 1 97.5 184 ASN B C 1
ATOM 3373 O O . ASN B 1 184 ? 14.305 -18.422 -0.565 1 97.5 184 ASN B O 1
ATOM 3377 N N . VAL B 1 185 ? 16.609 -18.406 -0.625 1 95.5 185 VAL B N 1
ATOM 3378 C CA . VAL B 1 185 ? 16.75 -19.672 0.088 1 95.5 185 VAL B CA 1
ATOM 3379 C C . VAL B 1 185 ? 16.047 -19.578 1.446 1 95.5 185 VAL B C 1
ATOM 3381 O O . VAL B 1 185 ? 15.266 -20.453 1.812 1 95.5 185 VAL B O 1
ATOM 3384 N N . ARG B 1 186 ? 16.297 -18.531 2.078 1 96.25 186 ARG B N 1
ATOM 3385 C CA . ARG B 1 186 ? 15.727 -18.422 3.418 1 96.25 186 ARG B CA 1
ATOM 3386 C C . ARG B 1 186 ? 14.219 -18.188 3.355 1 96.25 186 ARG B C 1
ATOM 3388 O O . ARG B 1 186 ? 13.453 -18.906 4.004 1 96.25 186 ARG B O 1
ATOM 3395 N N . LYS B 1 187 ? 13.781 -17.219 2.617 1 98.19 187 LYS B N 1
ATOM 3396 C CA . LYS B 1 187 ? 12.383 -16.812 2.609 1 98.19 187 LYS B CA 1
ATOM 3397 C C . LYS B 1 187 ? 11.516 -17.828 1.861 1 98.19 187 LYS B C 1
ATOM 3399 O O . LYS B 1 187 ? 10.461 -18.219 2.352 1 98.19 187 LYS B O 1
ATOM 3404 N N . ASP B 1 188 ? 11.891 -18.312 0.731 1 98.56 188 ASP B N 1
ATOM 3405 C CA . ASP B 1 188 ? 11.047 -19.125 -0.134 1 98.56 188 ASP B CA 1
ATOM 3406 C C . ASP B 1 188 ? 11.227 -20.625 0.171 1 98.56 188 ASP B C 1
ATOM 3408 O O . ASP B 1 188 ? 10.25 -21.359 0.249 1 98.56 188 ASP B O 1
ATOM 3412 N N . ILE B 1 189 ? 12.484 -21.047 0.374 1 97.5 189 ILE B N 1
ATOM 3413 C CA . ILE B 1 189 ? 12.781 -22.469 0.429 1 97.5 189 ILE B CA 1
ATOM 3414 C C . ILE B 1 189 ? 12.68 -22.969 1.871 1 97.5 189 ILE B C 1
ATOM 3416 O O . ILE B 1 189 ? 11.836 -23.812 2.188 1 97.5 189 ILE B O 1
ATOM 3420 N N . GLU B 1 190 ? 13.531 -22.391 2.594 1 96.69 190 GLU B N 1
ATOM 3421 C CA . GLU B 1 190 ? 13.508 -22.844 3.98 1 96.69 190 GLU B CA 1
ATOM 3422 C C . GLU B 1 190 ? 12.148 -22.578 4.625 1 96.69 190 GLU B C 1
ATOM 3424 O O . GLU B 1 190 ? 11.625 -23.422 5.352 1 96.69 190 GLU B O 1
ATOM 3429 N N . GLY B 1 191 ? 11.492 -21.375 4.355 1 97.75 191 GLY B N 1
ATOM 34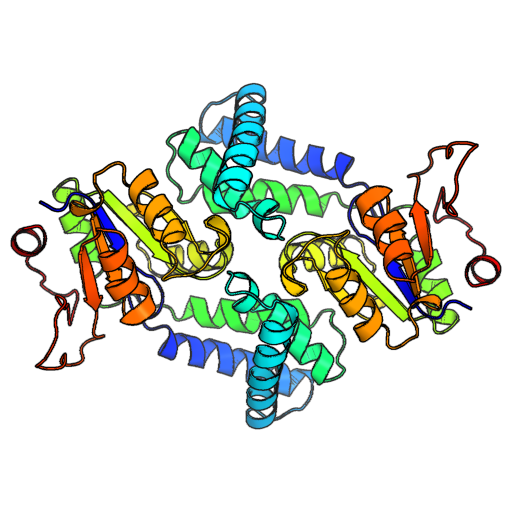30 C CA . GLY B 1 191 ? 10.156 -21.094 4.84 1 97.75 191 GLY B CA 1
ATOM 3431 C C . GLY B 1 191 ? 9.125 -22.125 4.395 1 97.75 191 GLY B C 1
ATOM 3432 O O . GLY B 1 191 ? 8.305 -22.578 5.191 1 97.75 191 GLY B O 1
ATOM 3433 N N . ALA B 1 192 ? 9.156 -22.484 3.162 1 98.31 192 ALA B N 1
ATOM 3434 C CA . ALA B 1 192 ? 8.25 -23.5 2.631 1 98.31 192 ALA B CA 1
ATOM 3435 C C . ALA B 1 192 ? 8.445 -24.844 3.336 1 98.31 192 ALA B C 1
ATOM 3437 O O . ALA B 1 192 ? 7.48 -25.469 3.773 1 98.31 192 ALA B O 1
ATOM 3438 N N . TRP B 1 193 ? 9.672 -25.219 3.439 1 96.81 193 TRP B N 1
ATOM 3439 C CA . TRP B 1 193 ? 9.984 -26.5 4.051 1 96.81 193 TRP B CA 1
ATOM 3440 C C . TRP B 1 193 ? 9.531 -26.531 5.508 1 96.81 193 TRP B C 1
ATOM 3442 O O . TRP B 1 193 ? 8.938 -27.516 5.961 1 96.81 193 TRP B O 1
ATOM 3452 N N . GLU B 1 194 ? 9.844 -25.453 6.191 1 97.44 194 GLU B N 1
ATOM 3453 C CA . GLU B 1 194 ? 9.453 -25.391 7.598 1 97.44 194 GLU B CA 1
ATOM 3454 C C . GLU B 1 194 ? 7.938 -25.422 7.754 1 97.44 194 GLU B C 1
ATOM 3456 O O . GLU B 1 194 ? 7.43 -25.75 8.828 1 97.44 194 GLU B O 1
ATOM 3461 N N . SER B 1 195 ? 7.227 -25.172 6.68 1 98.25 195 SER B N 1
ATOM 3462 C CA . SER B 1 195 ? 5.766 -25.125 6.711 1 98.25 195 SER B CA 1
ATOM 3463 C C . SER B 1 195 ? 5.164 -26.359 6.047 1 98.25 195 SER B C 1
ATOM 3465 O O . SER B 1 195 ? 3.955 -26.422 5.809 1 98.25 195 SER B O 1
ATOM 3467 N N . GLY B 1 196 ? 6.012 -27.266 5.66 1 97.88 196 GLY B N 1
ATOM 3468 C CA . GLY B 1 196 ? 5.551 -28.562 5.176 1 97.88 196 GLY B CA 1
ATOM 3469 C C . GLY B 1 196 ? 5.41 -28.609 3.666 1 97.88 196 GLY B C 1
ATOM 3470 O O . GLY B 1 196 ? 4.969 -29.625 3.115 1 97.88 196 GLY B O 1
ATOM 3471 N N . LEU B 1 197 ? 5.762 -27.578 3.033 1 98.38 197 LEU B N 1
ATOM 3472 C CA . LEU B 1 197 ? 5.742 -27.562 1.574 1 98.38 197 LEU B CA 1
ATOM 3473 C C . LEU B 1 197 ? 7.078 -28.031 1.007 1 98.38 197 LEU B C 1
ATOM 3475 O O . LEU B 1 197 ? 8.055 -28.188 1.746 1 98.38 197 LEU B O 1
ATOM 3479 N N . LYS B 1 198 ? 7.07 -28.312 -0.267 1 97.81 198 LYS B N 1
ATOM 3480 C CA . LYS B 1 198 ? 8.305 -28.594 -0.99 1 97.81 198 LYS B CA 1
ATOM 3481 C C . LYS B 1 198 ? 8.906 -27.312 -1.573 1 97.81 198 LYS B C 1
ATOM 3483 O O . LYS B 1 198 ? 8.43 -26.812 -2.59 1 97.81 198 LYS B O 1
ATOM 3488 N N . GLY B 1 199 ? 9.789 -26.859 -0.966 1 97.56 199 GLY B N 1
ATOM 3489 C CA . GLY B 1 199 ? 10.516 -25.703 -1.467 1 97.56 199 GLY B CA 1
ATOM 3490 C C . GLY B 1 199 ? 11.492 -26.047 -2.576 1 97.56 199 GLY B C 1
ATOM 3491 O O . GLY B 1 199 ? 12.328 -26.938 -2.422 1 97.56 199 GLY B O 1
ATOM 3492 N N . ILE B 1 200 ? 11.406 -25.344 -3.541 1 97.31 200 ILE B N 1
ATOM 3493 C CA . ILE B 1 200 ? 12.273 -25.547 -4.699 1 97.31 200 ILE B CA 1
ATOM 3494 C C . ILE B 1 200 ? 12.977 -24.234 -5.035 1 97.31 200 ILE B C 1
ATOM 3496 O O . ILE B 1 200 ? 12.328 -23.219 -5.328 1 97.31 200 ILE B O 1
ATOM 3500 N N . TRP B 1 201 ? 14.266 -24.312 -5.211 1 97.25 201 TRP B N 1
ATOM 3501 C CA . TRP B 1 201 ? 15.102 -23.125 -5.406 1 97.25 201 TRP B CA 1
ATOM 3502 C C . TRP B 1 201 ? 15.312 -22.844 -6.895 1 97.25 201 TRP B C 1
ATOM 3504 O O . TRP B 1 201 ? 15.844 -23.703 -7.613 1 97.25 201 TRP B O 1
ATOM 3514 N N . TYR B 1 202 ? 14.875 -21.75 -7.227 1 96.19 202 TYR B N 1
ATOM 3515 C CA . TYR B 1 202 ? 15.203 -21.281 -8.57 1 96.19 202 TYR B CA 1
ATOM 3516 C C . TYR B 1 202 ? 16.484 -20.469 -8.562 1 96.19 202 TYR B C 1
ATOM 3518 O O . TYR B 1 202 ? 16.547 -19.391 -7.969 1 96.19 202 TYR B O 1
ATOM 3526 N N . THR B 1 203 ? 17.5 -20.922 -9.391 1 94.56 203 THR B N 1
ATOM 3527 C CA . THR B 1 203 ? 18.844 -20.375 -9.258 1 94.56 203 THR B CA 1
ATOM 3528 C C . THR B 1 203 ? 19.141 -19.375 -10.383 1 94.56 203 THR B C 1
ATOM 3530 O O . THR B 1 203 ? 20.297 -18.984 -10.578 1 94.56 203 THR B O 1
ATOM 3533 N N . GLN B 1 204 ? 18.109 -19 -11.102 1 92.94 204 GLN B N 1
ATOM 3534 C CA . GLN B 1 204 ? 18.203 -17.953 -12.117 1 92.94 204 GLN B CA 1
ATOM 3535 C C . GLN B 1 204 ? 19.312 -18.266 -13.117 1 92.94 204 GLN B C 1
ATOM 3537 O O . GLN B 1 204 ? 20.172 -17.406 -13.391 1 92.94 204 GLN B O 1
ATOM 3542 N N . GLU B 1 205 ? 19.297 -19.469 -13.719 1 88.19 205 GLU B N 1
ATOM 3543 C CA . GLU B 1 205 ? 20.188 -19.953 -14.766 1 88.19 205 GLU B CA 1
ATOM 3544 C C . GLU B 1 205 ? 21.609 -20.109 -14.242 1 88.19 205 GLU B C 1
ATOM 3546 O O . GLU B 1 205 ? 22.547 -20.344 -15.023 1 88.19 205 GLU B O 1
ATOM 3551 N N . LYS B 1 206 ? 21.797 -19.922 -12.883 1 89.62 206 LYS B N 1
ATOM 3552 C CA . LYS B 1 206 ? 23.109 -20.172 -12.289 1 89.62 206 LYS B CA 1
ATOM 3553 C C . LYS B 1 206 ? 23.234 -21.609 -11.789 1 89.62 206 LYS B C 1
ATOM 3555 O O . LYS B 1 206 ? 22.234 -22.203 -11.375 1 89.62 206 LYS B O 1
ATOM 3560 N N . GLU B 1 207 ? 24.359 -22.078 -11.852 1 86.5 207 GLU B N 1
ATOM 3561 C CA . GLU B 1 207 ? 24.625 -23.422 -11.336 1 86.5 207 GLU B CA 1
ATOM 3562 C C . GLU B 1 207 ? 24.453 -23.469 -9.82 1 86.5 207 GLU B C 1
ATOM 3564 O O . GLU B 1 207 ? 25.016 -22.641 -9.102 1 86.5 207 GLU B O 1
ATOM 3569 N N . PRO B 1 208 ? 23.594 -24.25 -9.547 1 84.06 208 PRO B N 1
ATOM 3570 C CA . PRO B 1 208 ? 23.453 -24.359 -8.094 1 84.06 208 PRO B CA 1
ATOM 3571 C C . PRO B 1 208 ? 24.688 -24.953 -7.426 1 84.06 208 PRO B C 1
ATOM 3573 O O . PRO B 1 208 ? 25.469 -25.656 -8.062 1 84.06 208 PRO B O 1
ATOM 3576 N N . PRO B 1 209 ? 24.812 -24.578 -6.066 1 82.19 209 PRO B N 1
ATOM 3577 C CA . PRO B 1 209 ? 25.938 -25.203 -5.359 1 82.19 209 PRO B CA 1
ATOM 3578 C C . PRO B 1 209 ? 25.781 -26.703 -5.238 1 82.19 209 PRO B C 1
ATOM 3580 O O . PRO B 1 209 ? 24.672 -27.234 -5.273 1 82.19 209 PRO B O 1
ATOM 3583 N N . GLU B 1 210 ? 26.812 -27.391 -5.367 1 79.31 210 GLU B N 1
ATOM 3584 C CA . GLU B 1 210 ? 26.859 -28.844 -5.316 1 79.31 210 GLU B CA 1
ATOM 3585 C C . GLU B 1 210 ? 26.172 -29.375 -4.062 1 79.31 210 GLU B C 1
ATOM 3587 O O . GLU B 1 210 ? 25.422 -30.359 -4.125 1 79.31 210 GLU B O 1
ATOM 3592 N N . HIS B 1 211 ? 26.484 -28.734 -2.924 1 76.19 211 HIS B N 1
ATOM 3593 C CA . HIS B 1 211 ? 25.906 -29.25 -1.687 1 76.19 211 HIS B CA 1
ATOM 3594 C C . HIS B 1 211 ? 24.625 -28.484 -1.318 1 76.19 211 HIS B C 1
ATOM 3596 O O . HIS B 1 211 ? 24.688 -27.328 -0.922 1 76.19 211 HIS B O 1
ATOM 3602 N N . ARG B 1 212 ? 23.578 -29.062 -1.985 1 73.44 212 ARG B N 1
ATOM 3603 C CA . ARG B 1 212 ? 22.281 -28.469 -1.648 1 73.44 212 ARG B CA 1
ATOM 3604 C C . ARG B 1 212 ? 21.312 -29.531 -1.143 1 73.44 212 ARG B C 1
ATOM 3606 O O . ARG B 1 212 ? 21.344 -30.672 -1.584 1 73.44 212 ARG B O 1
ATOM 3613 N N . TYR B 1 213 ? 20.5 -28.953 -0.075 1 82.38 213 TYR B N 1
ATOM 3614 C CA . TYR B 1 213 ? 19.609 -29.906 0.574 1 82.38 213 TYR B CA 1
ATOM 3615 C C . TYR B 1 213 ? 18.172 -29.734 0.082 1 82.38 213 TYR B C 1
ATOM 3617 O O . TYR B 1 213 ? 17.266 -30.375 0.594 1 82.38 213 TYR B O 1
ATOM 3625 N N . PHE B 1 214 ? 17.984 -28.875 -0.785 1 88 214 PHE B N 1
ATOM 3626 C CA . PHE B 1 214 ? 16.672 -28.703 -1.396 1 88 214 PHE B CA 1
ATOM 3627 C C . PHE B 1 214 ? 16.766 -28.781 -2.916 1 88 214 PHE B C 1
ATOM 3629 O O . PHE B 1 214 ? 17.828 -28.562 -3.488 1 88 214 PHE B O 1
ATOM 3636 N N . PRO B 1 215 ? 15.695 -29.281 -3.598 1 93.44 215 PRO B N 1
ATOM 3637 C CA . PRO B 1 215 ? 15.703 -29.328 -5.062 1 93.44 215 PRO B CA 1
ATOM 3638 C C . PRO B 1 215 ? 15.875 -27.938 -5.695 1 93.44 215 PRO B C 1
ATOM 3640 O O . PRO B 1 215 ? 15.539 -26.922 -5.082 1 93.44 215 PRO B O 1
ATOM 3643 N N . THR B 1 216 ? 16.312 -28 -6.863 1 94 216 THR B N 1
ATOM 3644 C CA . THR B 1 216 ? 16.594 -26.766 -7.574 1 94 216 THR B CA 1
ATOM 3645 C C . THR B 1 216 ? 16.062 -26.828 -9 1 94 216 THR B C 1
ATOM 3647 O O . THR B 1 216 ? 15.906 -27.906 -9.57 1 94 216 THR B O 1
ATOM 3650 N N . ILE B 1 217 ? 15.836 -25.672 -9.453 1 93.69 217 ILE B N 1
ATOM 3651 C CA . ILE B 1 217 ? 15.555 -25.438 -10.859 1 93.69 217 ILE B CA 1
ATOM 3652 C C . ILE B 1 217 ? 16.422 -24.281 -11.367 1 93.69 217 ILE B C 1
ATOM 3654 O O . ILE B 1 217 ? 16.438 -23.203 -10.789 1 93.69 217 ILE B O 1
ATOM 3658 N N . ARG B 1 218 ? 17.094 -24.641 -12.445 1 93.62 218 ARG B N 1
ATOM 3659 C CA . ARG B 1 218 ? 17.984 -23.641 -13.016 1 93.62 218 ARG B CA 1
ATOM 3660 C C . ARG B 1 218 ? 17.266 -22.766 -14.047 1 93.62 218 ARG B C 1
ATOM 3662 O O . ARG B 1 218 ? 17.562 -21.594 -14.188 1 93.62 218 ARG B O 1
ATOM 3669 N N . SER B 1 219 ? 16.484 -23.438 -14.773 1 95.31 219 SER B N 1
ATOM 3670 C CA . SER B 1 219 ? 15.734 -22.812 -15.859 1 95.31 219 SER B CA 1
ATOM 3671 C C . SER B 1 219 ? 14.344 -23.438 -15.984 1 95.31 219 SER B C 1
ATOM 3673 O O . SER B 1 219 ? 14.164 -24.625 -15.727 1 95.31 219 SER B O 1
ATOM 3675 N N . PHE B 1 220 ? 13.391 -22.594 -16.391 1 96.31 220 PHE B N 1
ATOM 3676 C CA . PHE B 1 220 ? 12.047 -23.094 -16.594 1 96.31 220 PHE B CA 1
ATOM 3677 C C . PHE B 1 220 ? 11.906 -23.719 -17.984 1 96.31 220 PHE B C 1
ATOM 3679 O O . PHE B 1 220 ? 10.883 -24.328 -18.297 1 96.31 220 PHE B O 1
ATOM 3686 N N . ARG B 1 221 ? 12.93 -23.562 -18.812 1 95.88 221 ARG B N 1
ATOM 3687 C CA . ARG B 1 221 ? 12.914 -24.172 -20.141 1 95.88 221 ARG B CA 1
ATOM 3688 C C . ARG B 1 221 ? 13.062 -25.688 -20.062 1 95.88 221 ARG B C 1
ATOM 3690 O O . ARG B 1 221 ? 13.938 -26.188 -19.344 1 95.88 221 ARG B O 1
ATOM 3697 N N . GLY B 1 222 ? 12.133 -26.266 -20.734 1 92.69 222 GLY B N 1
ATOM 3698 C CA . GLY B 1 222 ? 12.32 -27.688 -20.969 1 92.69 222 GLY B CA 1
ATOM 3699 C C . GLY B 1 222 ? 12.141 -28.531 -19.719 1 92.69 222 GLY B C 1
ATOM 3700 O O . GLY B 1 222 ? 12.688 -29.625 -19.625 1 92.69 222 GLY B O 1
ATOM 3701 N N . ILE B 1 223 ? 11.57 -27.969 -18.734 1 94.94 223 ILE B N 1
ATOM 3702 C CA . ILE B 1 223 ? 11.297 -28.766 -17.531 1 94.94 223 ILE B CA 1
ATOM 3703 C C . ILE B 1 223 ? 10.406 -29.953 -17.891 1 94.94 223 ILE B C 1
ATOM 3705 O O . ILE B 1 223 ? 9.406 -29.797 -18.594 1 94.94 223 ILE B O 1
ATOM 3709 N N . ASP B 1 224 ? 10.773 -31.078 -17.406 1 94.69 224 ASP B N 1
ATOM 3710 C CA . ASP B 1 224 ? 9.898 -32.25 -17.422 1 94.69 224 ASP B CA 1
ATOM 3711 C C . ASP B 1 224 ? 8.859 -32.188 -16.312 1 94.69 224 ASP B C 1
ATOM 3713 O O . ASP B 1 224 ? 9.141 -32.562 -15.172 1 94.69 224 ASP B O 1
ATOM 3717 N N . VAL B 1 225 ? 7.828 -31.875 -16.688 1 97.31 225 VAL B N 1
ATOM 3718 C CA . VAL B 1 225 ? 6.785 -31.578 -15.719 1 97.31 225 VAL B CA 1
ATOM 3719 C C . VAL B 1 225 ? 6.336 -32.875 -15.031 1 97.31 225 VAL B C 1
ATOM 3721 O O . VAL B 1 225 ? 6.035 -32.875 -13.836 1 97.31 225 VAL B O 1
ATOM 3724 N N . ASP B 1 226 ? 6.207 -33.875 -15.727 1 96 226 ASP B N 1
ATOM 3725 C CA . ASP B 1 226 ? 5.848 -35.125 -15.102 1 96 226 ASP B CA 1
ATOM 3726 C C . ASP B 1 226 ? 6.844 -35.5 -14 1 96 226 ASP B C 1
ATOM 3728 O O . ASP B 1 226 ? 6.445 -35.938 -12.922 1 96 226 ASP B O 1
ATOM 3732 N N . GLU B 1 227 ? 8.062 -35.375 -14.328 1 92.12 227 GLU B N 1
ATOM 3733 C CA . GLU B 1 227 ? 9.086 -35.656 -13.328 1 92.12 227 GLU B CA 1
ATOM 3734 C C . GLU B 1 227 ? 9.039 -34.656 -12.188 1 92.12 227 GLU B C 1
ATOM 3736 O O . GLU B 1 227 ? 9.195 -35.031 -11.016 1 92.12 227 GLU B O 1
ATOM 3741 N N . PHE B 1 228 ? 8.727 -33.469 -12.523 1 93.19 228 PHE B N 1
ATOM 3742 C CA . PHE B 1 228 ? 8.68 -32.406 -11.539 1 93.19 228 PHE B CA 1
ATOM 3743 C C . PHE B 1 228 ? 7.59 -32.688 -10.5 1 93.19 228 PHE B C 1
ATOM 3745 O O . PHE B 1 228 ? 7.77 -32.406 -9.32 1 93.19 228 PHE B O 1
ATOM 3752 N N . LEU B 1 229 ? 6.582 -33.25 -10.844 1 95.31 229 LEU B N 1
ATOM 3753 C CA . LEU B 1 229 ? 5.406 -33.406 -10 1 95.31 229 LEU B CA 1
ATOM 3754 C C . LEU B 1 229 ? 5.551 -34.625 -9.086 1 95.31 229 LEU B C 1
ATOM 3756 O O . LEU B 1 229 ? 4.734 -34.844 -8.188 1 95.31 229 LEU B O 1
ATOM 3760 N N . LYS B 1 230 ? 6.516 -35.5 -9.344 1 89.69 230 LYS B N 1
ATOM 3761 C CA . LYS B 1 230 ? 6.738 -36.656 -8.477 1 89.69 230 LYS B CA 1
ATOM 3762 C C . LYS B 1 230 ? 7.387 -36.219 -7.16 1 89.69 230 LYS B C 1
ATOM 3764 O O . LYS B 1 230 ? 8.117 -35.25 -7.109 1 89.69 230 LYS B O 1
#

pLDDT: mean 97.37, std 3.48, range [73.44, 98.94]